Protein AF-A0A517LCE7-F1 (afdb_monomer)

Secondary structure (DSSP, 8-state):
--GGGG--EEE-S--HHHHHHHHHHT--SSEEEEESS-HHHHHHHHHHHHHHHHHHHHHHHHHTT--HHHHHHHHTSPPGGGS--HHHHHHHTTEEEEE--SHHHHHHHHHHTTTT-TTS---TTS-TTPPPPEEEEE-HHHHHTTSTT-SHHHHHHHHHHHHHHHHHTT-EEEEE-------------------------SSGGGGS-GGG----SS------PPP---PPPPP-----------------EEEEEE-TTS-EEE------PPPP-TT-SSPPEEEEEEEEEEEEE--BTTB--EEEEEEE----STTT--TT-EEEE-TTT-SSHHHHHHHHHHHHHHHHHHHHHTT---SSEEEEEEES-HHHHHHHHHHHHH-PPPPGGGTTS-HHHHHHHHHHHHHHHHTT-EEEEEE--GGGGHHHHHHHHHHHHHTTS-S-------SS--PPP-TT--------PPPHHHHHHHHHHHHTTT--HHHHHHHS-GGGHHHHHHHHHHHHHT--S-----------

Solvent-accessible surface area (backbone atoms only — not comparable to full-atom values): 32531 Å² total; per-residue (Å²): 129,83,67,74,73,48,55,70,41,78,53,72,96,57,55,67,59,60,50,54,50,50,51,63,74,68,62,24,85,63,25,39,40,39,34,38,34,46,68,67,57,49,52,50,49,44,50,53,47,50,52,49,53,29,52,51,54,21,51,53,34,43,73,73,66,46,57,64,75,56,19,52,58,56,39,69,50,79,53,75,90,76,52,86,43,70,66,58,56,59,50,51,75,51,45,47,77,44,70,20,74,41,55,68,53,43,52,53,50,33,70,52,40,46,70,86,61,77,86,76,77,80,77,79,83,77,62,91,87,63,75,62,19,36,34,36,41,32,24,63,69,62,42,25,57,98,43,68,45,57,14,48,50,39,49,51,52,55,51,50,42,46,51,50,21,18,58,70,52,61,18,22,31,35,38,36,63,65,87,76,88,66,81,79,79,74,81,86,77,85,88,78,95,71,92,73,98,83,80,94,82,82,80,77,78,86,70,71,52,83,92,71,62,89,61,49,64,55,60,66,75,82,74,83,71,76,94,72,94,74,82,84,83,76,88,79,90,81,92,86,77,94,69,90,77,78,85,62,62,81,84,48,82,44,56,42,42,49,32,81,82,43,53,70,61,79,63,89,76,85,85,79,88,86,81,92,68,94,80,48,86,60,57,71,42,36,32,38,56,36,35,28,20,30,38,52,45,76,61,47,104,87,42,77,53,41,21,14,19,1,26,33,40,44,79,17,59,98,84,72,43,17,81,77,44,42,55,41,75,40,42,94,80,25,94,44,35,72,40,18,33,52,49,16,48,34,53,46,54,54,48,49,54,54,49,50,76,69,68,50,66,68,89,65,32,33,36,38,42,33,26,57,48,55,66,61,23,55,50,50,46,48,27,73,73,69,71,49,76,80,67,85,84,62,75,85,51,61,65,69,59,53,54,50,33,50,52,49,50,53,55,44,42,73,75,58,31,51,78,45,49,37,61,45,57,62,82,80,39,47,68,9,46,50,28,9,52,44,28,51,61,67,77,67,55,81,93,69,98,73,90,88,86,84,92,77,94,77,88,73,69,56,101,83,68,60,83,82,84,86,90,82,81,88,67,73,67,63,56,53,55,53,49,54,57,58,52,69,74,77,64,61,80,80,54,52,76,72,70,52,57,80,91,52,43,66,64,51,51,52,54,54,52,57,57,64,69,73,62,86,76,85,84,91,83,90,91,85,90,86,90,130

Nearest PDB structures (foldseek):
  2veg-assembly1_A  TM=3.023E-01  e=9.632E+00  Streptococcus pneumoniae

Mean predicted aligned error: 19.41 Å

Foldseek 3Di:
DPCVLQDAAEDFPDFPVVVVVVCLVQADFQAEEEAQADPVLSVVQNVVSQLVVLVVQLVVCVVVVHDNVVSVVSSPDDDPVRPDDVSSVVRVVNYHYHYHPAPVSLLVCLVCQLVPPVPPPPVPDPPVPRRFHAYEYECPQVNCPPPLLQALVSSVVSVVSNSVSCVSNVHHYYYYYDPRPDPVPPDPPDDDDDDDPDDDPPDPPPPQTSVNDDGHHDSPPDPPDDDDDDDDDDDDDDDDDDDDDPDADQPAEWEWFQAPVLDTDTDPDPDDDDDDPPPDRNDHEYEFEKQKFKDWDDDDPVDHIKIWIWIARAQYPPAAGHPLTDIAIDRVQDPDRVSRRLVRLLSNLVSVVVSVVVVSDDANYEYEYEYQPPPVQVQVQCCLVPVDHDPPPPVPHDVVSSVSSSVSQVVCVVVVYHYHYDHDHVVVSVNGVVSRVVSVVPVPDDDDDDDDDDDDDDWDADPVGDTDDDDDDDDPVVVQVVQLVVLVPDDDPVCSQVSHDPVCNVVVVVVVVVVVVPPPDDDDDDDDDDDD

Organism: NCBI:txid50376

InterPro domains:
  IPR012337 Ribonuclease H-like superfamily [SSF53098] (288-443)
  IPR036397 Ribonuclease H superfamily [G3DSA:3.30.420.10] (284-442)

Sequence (532 aa):
MDDSRLQPIALTSITLPFFIQRILDNHTTPTNLIVGSSEADFLQDLHASTEYEKAQQAHEAEAEGLDPAKAQRIASRTHPLAVPAIYQISTSKTVAVIFCETLARLQAQLAVHGIRKTERIEDKDNREGKDPPTLALLNAVHLHRGTSSFSVQGLSRTLASAVEAAHRSRQKLVLLEYPSHVPSITDQDMDAESGDEDMLDTVEDQGKHIWEEELAILNVATKSFGAESIPRPRLIRDPSTAGQQNEINAECLEILEIESNGVITTSCLQGWTYWDFSQSNGRTIRVVVIAVDGAYITETPIYPARAYIGVWFGNGTADLGSRYNLCEEISSRARHSKEAEVIAATEGLLRLCSIYSSGAWVDGLSVIVKTDDMGLARIMNTFIRVGEAPTSRHKAIRPELWDHLQQTVARVQSIGIDVAFWHVFREDNEYADALAAHARRNLSRPFRLATIFDTRPGICRDE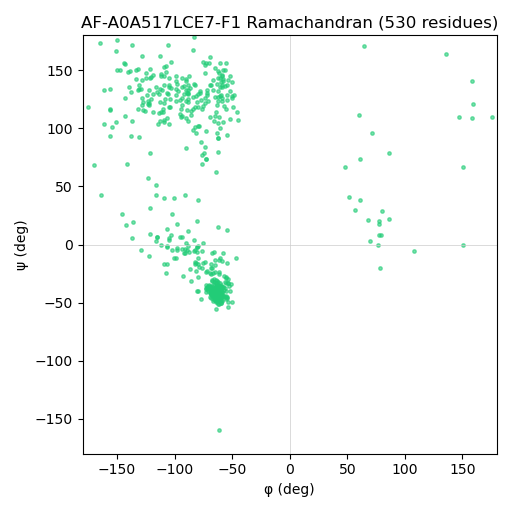NGLISIVEHRRSPLNKFVVQLAKARRHQAPEEIDKAISPEYRCLYMKKKRDYHRTQSVEPWRNIAVSQA

pLDDT: mean 73.01, std 23.9, range [25.0, 98.06]

Radius of gyration: 32.55 Å; Cα contacts (8 Å, |Δi|>4): 634; chains: 1; bounding box: 88×72×79 Å

Structure (mmCIF, N/CA/C/O backbone):
data_AF-A0A517LCE7-F1
#
_entry.id   AF-A0A517LCE7-F1
#
loop_
_atom_site.group_PDB
_atom_site.id
_atom_site.type_symbol
_atom_site.label_atom_id
_atom_site.label_alt_id
_atom_site.label_comp_id
_atom_site.label_asym_id
_atom_site.label_entity_id
_atom_site.label_seq_id
_atom_site.pdbx_PDB_ins_code
_atom_site.Cartn_x
_atom_site.Cartn_y
_atom_site.Cartn_z
_atom_site.occupancy
_atom_site.B_iso_or_equiv
_atom_site.auth_seq_id
_atom_site.auth_comp_id
_atom_site.auth_asym_id
_atom_site.auth_atom_id
_atom_site.pdbx_PDB_model_num
ATOM 1 N N . MET A 1 1 ? -14.442 -27.321 -5.288 1.00 53.72 1 MET A N 1
ATOM 2 C CA . MET A 1 1 ? -13.652 -26.873 -6.453 1.00 53.72 1 MET A CA 1
ATOM 3 C C . MET A 1 1 ? -12.202 -26.973 -6.043 1.00 53.72 1 MET A C 1
ATOM 5 O O . MET A 1 1 ? -11.891 -26.523 -4.953 1.00 53.72 1 MET A O 1
ATOM 9 N N . ASP A 1 2 ? -11.375 -27.633 -6.844 1.00 67.44 2 ASP A N 1
ATOM 10 C CA . ASP A 1 2 ? -9.957 -27.816 -6.545 1.00 67.44 2 ASP A CA 1
ATOM 11 C C . ASP A 1 2 ? -9.219 -26.468 -6.661 1.00 67.44 2 ASP A C 1
ATOM 13 O O . ASP A 1 2 ? -9.130 -25.899 -7.754 1.00 67.44 2 ASP A O 1
ATOM 17 N N . ASP A 1 3 ? -8.791 -25.923 -5.517 1.00 71.19 3 ASP A N 1
ATOM 18 C CA . ASP A 1 3 ? -8.136 -24.607 -5.387 1.00 71.19 3 ASP A CA 1
ATOM 19 C C . ASP A 1 3 ? -6.665 -24.644 -5.854 1.00 71.19 3 ASP A C 1
ATOM 21 O O . ASP A 1 3 ? -5.997 -23.619 -5.987 1.00 71.19 3 ASP A O 1
ATOM 25 N N . SER A 1 4 ? -6.164 -25.838 -6.196 1.00 83.81 4 SER A N 1
ATOM 26 C CA . SER A 1 4 ? -4.815 -26.069 -6.724 1.00 83.81 4 SER A CA 1
ATOM 27 C C . SER A 1 4 ? -4.498 -25.240 -7.978 1.00 83.81 4 SER A C 1
ATOM 29 O O . SER A 1 4 ? -3.352 -24.852 -8.201 1.00 83.81 4 SER A O 1
ATOM 31 N N . ARG A 1 5 ? -5.510 -24.901 -8.789 1.00 83.62 5 ARG A N 1
ATOM 32 C CA . ARG A 1 5 ? -5.339 -24.134 -10.038 1.00 83.62 5 ARG A CA 1
ATOM 33 C C . ARG A 1 5 ? -5.080 -22.640 -9.827 1.00 83.62 5 ARG A C 1
ATOM 35 O O . ARG A 1 5 ? -4.648 -21.975 -10.769 1.00 83.62 5 ARG A O 1
ATOM 42 N N . LEU A 1 6 ? -5.347 -22.112 -8.631 1.00 89.50 6 LEU A N 1
ATOM 43 C CA . LEU A 1 6 ? -5.112 -20.707 -8.283 1.00 89.50 6 LEU A CA 1
ATOM 44 C C . LEU A 1 6 ? -3.766 -20.485 -7.583 1.00 89.50 6 LEU A C 1
ATOM 46 O O . LEU A 1 6 ? -3.490 -19.365 -7.155 1.00 89.50 6 LEU A O 1
ATOM 50 N N . GLN A 1 7 ? -2.915 -21.513 -7.492 1.00 92.00 7 GLN A N 1
ATOM 51 C CA . GLN A 1 7 ? -1.604 -21.364 -6.872 1.00 92.00 7 GLN A CA 1
ATOM 52 C C . GLN A 1 7 ? -0.759 -20.300 -7.596 1.00 92.00 7 GLN A C 1
ATOM 54 O O . GLN A 1 7 ? -0.616 -20.362 -8.826 1.00 92.00 7 GLN A O 1
ATOM 59 N N . PRO A 1 8 ? -0.204 -19.327 -6.849 1.00 94.88 8 PRO A N 1
ATOM 60 C CA . PRO A 1 8 ? 0.740 -18.363 -7.389 1.00 94.88 8 PRO A CA 1
ATOM 61 C C . PRO A 1 8 ? 1.959 -19.055 -7.994 1.00 94.88 8 PRO A C 1
ATOM 63 O O . PRO A 1 8 ? 2.477 -20.017 -7.429 1.00 94.88 8 PRO A O 1
ATOM 66 N N . ILE A 1 9 ? 2.441 -18.545 -9.125 1.00 95.19 9 ILE A N 1
ATOM 67 C CA . ILE A 1 9 ? 3.669 -19.023 -9.764 1.00 95.19 9 ILE A CA 1
ATOM 68 C C . ILE A 1 9 ? 4.634 -17.852 -9.898 1.00 95.19 9 ILE A C 1
ATOM 70 O O . ILE A 1 9 ? 4.313 -16.868 -10.560 1.00 95.19 9 ILE A O 1
ATOM 74 N N . ALA A 1 10 ? 5.822 -17.978 -9.312 1.00 93.75 10 ALA A N 1
ATOM 75 C CA . ALA A 1 10 ? 6.948 -17.105 -9.615 1.00 93.75 10 ALA A CA 1
ATOM 76 C C . ALA A 1 10 ? 7.747 -17.712 -10.770 1.00 93.75 10 ALA A C 1
ATOM 78 O O . ALA A 1 10 ? 8.160 -18.870 -10.708 1.00 93.75 10 ALA A O 1
ATOM 79 N N . LEU A 1 11 ? 7.911 -16.950 -11.847 1.00 93.19 11 LEU A N 1
ATOM 80 C CA . LEU A 1 11 ? 8.736 -17.335 -12.980 1.00 93.19 11 LEU A CA 1
ATOM 81 C C . LEU A 1 11 ? 10.135 -16.757 -12.779 1.00 93.19 11 LEU A C 1
ATOM 83 O O . LEU A 1 11 ? 10.305 -15.560 -12.556 1.00 93.19 11 LEU A O 1
ATOM 87 N N . THR A 1 12 ? 11.122 -17.638 -12.851 1.00 87.94 12 THR A N 1
ATOM 88 C CA . THR A 1 12 ? 12.538 -17.335 -12.665 1.00 87.94 12 THR A CA 1
ATOM 89 C C . THR A 1 12 ? 13.265 -17.515 -13.992 1.00 87.94 12 THR A C 1
ATOM 91 O O . THR A 1 12 ? 12.906 -18.394 -14.778 1.00 87.94 12 THR A O 1
ATOM 94 N N . SER A 1 13 ? 14.275 -16.684 -14.252 1.00 81.62 13 SER A N 1
ATOM 95 C CA . SER A 1 13 ? 15.174 -16.822 -15.410 1.00 81.62 13 SER A CA 1
ATOM 96 C C . SER A 1 13 ? 14.492 -16.836 -16.788 1.00 81.62 13 SER A C 1
ATOM 98 O O . SER A 1 13 ? 14.992 -17.469 -17.716 1.00 81.62 13 SER A O 1
ATOM 100 N N . ILE A 1 14 ? 13.351 -16.155 -16.940 1.00 88.62 14 ILE A N 1
ATOM 101 C CA . ILE A 1 14 ? 12.723 -15.955 -18.252 1.00 88.62 14 ILE A CA 1
ATOM 102 C C . ILE A 1 14 ? 12.948 -14.532 -18.744 1.00 88.62 14 ILE A C 1
ATOM 104 O O . ILE A 1 14 ? 12.907 -13.574 -17.973 1.00 88.62 14 ILE A O 1
ATOM 108 N N . THR A 1 15 ? 13.154 -14.403 -20.047 1.00 91.00 15 THR A N 1
ATOM 109 C CA . THR A 1 15 ? 13.275 -13.108 -20.702 1.00 91.00 15 THR A CA 1
ATOM 110 C C . THR A 1 15 ? 11.913 -12.425 -20.800 1.00 91.00 15 THR A C 1
ATOM 112 O O . THR A 1 15 ? 10.851 -13.065 -20.831 1.00 91.00 15 THR A O 1
ATOM 115 N N . LEU A 1 16 ? 11.934 -11.096 -20.867 1.00 93.69 16 LEU A N 1
ATOM 116 C CA . LEU A 1 16 ? 10.720 -10.301 -20.982 1.00 93.69 16 LEU A CA 1
ATOM 117 C C . LEU A 1 16 ? 9.895 -10.637 -22.250 1.00 93.69 16 LEU A C 1
ATOM 119 O O . LEU A 1 16 ? 8.684 -10.841 -22.122 1.00 93.69 16 LEU A O 1
ATOM 123 N N . PRO A 1 17 ? 10.484 -10.784 -23.456 1.00 93.88 17 PRO A N 1
ATOM 124 C CA . PRO A 1 17 ? 9.737 -11.168 -24.653 1.00 93.88 17 PRO A CA 1
ATOM 125 C C . PRO A 1 17 ? 9.061 -12.536 -24.510 1.00 93.88 17 PRO A C 1
ATOM 127 O O . PRO A 1 17 ? 7.874 -12.686 -24.819 1.00 93.88 17 PRO A O 1
ATOM 130 N N . PHE A 1 18 ? 9.776 -13.524 -23.968 1.00 92.50 18 PHE A N 1
ATOM 131 C CA . PHE A 1 18 ? 9.225 -14.857 -23.743 1.00 92.50 18 PHE A CA 1
ATOM 132 C C . PHE A 1 18 ? 8.047 -14.837 -22.762 1.00 92.50 18 PHE A C 1
ATOM 134 O O . PHE A 1 18 ? 7.040 -15.516 -22.973 1.00 92.50 18 PHE A O 1
ATOM 141 N N . PHE A 1 19 ? 8.126 -14.021 -21.711 1.00 94.56 19 PHE A N 1
ATOM 142 C CA . PHE A 1 19 ? 7.026 -13.843 -20.768 1.00 94.56 19 PHE A CA 1
ATOM 143 C C . PHE A 1 19 ? 5.766 -13.276 -21.423 1.00 94.56 19 PHE A C 1
ATOM 145 O O . PHE A 1 19 ? 4.673 -13.813 -21.227 1.00 94.56 19 PHE A O 1
ATOM 152 N N . ILE A 1 20 ? 5.909 -12.217 -22.225 1.00 95.12 20 ILE A N 1
ATOM 153 C CA . ILE A 1 20 ? 4.778 -11.616 -22.938 1.00 95.12 20 ILE A CA 1
ATOM 154 C C . ILE A 1 20 ? 4.168 -12.627 -23.908 1.00 95.12 20 ILE A C 1
ATOM 156 O O . ILE A 1 20 ? 2.949 -12.799 -23.926 1.00 95.12 20 ILE A O 1
ATOM 160 N N . GLN A 1 21 ? 5.003 -13.357 -24.649 1.00 93.44 21 GLN A N 1
ATOM 161 C CA . GLN A 1 21 ? 4.544 -14.414 -25.545 1.00 93.44 21 GLN A CA 1
ATOM 162 C C . GLN A 1 21 ? 3.768 -15.495 -24.775 1.00 93.44 21 GLN A C 1
ATOM 164 O O . GLN A 1 21 ? 2.660 -15.856 -25.164 1.00 93.44 21 GLN A O 1
ATOM 169 N N . ARG A 1 22 ? 4.265 -15.918 -23.607 1.00 92.88 22 ARG A N 1
ATOM 170 C CA . ARG A 1 22 ? 3.582 -16.880 -22.735 1.00 92.88 22 ARG A CA 1
ATOM 171 C C . ARG A 1 22 ? 2.221 -16.380 -22.243 1.00 92.88 22 ARG A C 1
ATOM 173 O O . ARG A 1 22 ? 1.290 -17.182 -22.166 1.00 92.88 22 ARG A O 1
ATOM 180 N N . ILE A 1 23 ? 2.084 -15.095 -21.905 1.00 93.75 23 ILE A N 1
ATOM 181 C CA . ILE A 1 23 ? 0.792 -14.499 -21.517 1.00 93.75 23 ILE A CA 1
ATOM 182 C C . ILE A 1 23 ? -0.193 -14.527 -22.690 1.00 93.75 23 ILE A C 1
ATOM 184 O O . ILE A 1 23 ? -1.372 -14.820 -22.487 1.00 93.75 23 ILE A O 1
ATOM 188 N N . LEU A 1 24 ? 0.277 -14.229 -23.903 1.00 92.94 24 LEU A N 1
ATOM 189 C CA . LEU A 1 24 ? -0.554 -14.243 -25.107 1.00 92.94 24 LEU A CA 1
ATOM 190 C C . LEU A 1 24 ? -0.977 -15.667 -25.497 1.00 92.94 24 LEU A C 1
ATOM 192 O O . LEU A 1 24 ? -2.130 -15.879 -25.874 1.00 92.94 24 LEU A O 1
ATOM 196 N N . ASP A 1 25 ? -0.083 -16.645 -25.361 1.00 91.19 25 ASP A N 1
ATOM 197 C CA . ASP A 1 25 ? -0.360 -18.043 -25.706 1.00 91.19 25 ASP A CA 1
ATOM 198 C C . ASP A 1 25 ? -1.298 -18.721 -24.700 1.00 91.19 25 ASP A C 1
ATOM 200 O O . ASP A 1 25 ? -2.152 -19.513 -25.091 1.00 91.19 25 ASP A O 1
ATOM 204 N N . ASN A 1 26 ? -1.197 -18.367 -23.414 1.00 90.38 26 ASN A N 1
ATOM 205 C CA . ASN A 1 26 ? -2.035 -18.913 -22.339 1.00 90.38 26 ASN A CA 1
ATOM 206 C C . ASN A 1 26 ? -3.156 -17.946 -21.919 1.00 90.38 26 ASN A C 1
ATOM 208 O O . ASN A 1 26 ? -3.598 -17.956 -20.768 1.00 90.38 26 ASN A O 1
ATOM 212 N N . HIS A 1 27 ? -3.588 -17.063 -22.823 1.00 89.44 27 HIS A N 1
ATOM 213 C CA . HIS A 1 27 ? -4.535 -16.012 -22.482 1.00 89.44 27 HIS A CA 1
ATOM 214 C C . HIS A 1 27 ? -5.907 -16.562 -22.078 1.00 89.44 27 HIS A C 1
ATOM 216 O O . HIS A 1 27 ? -6.594 -17.246 -22.838 1.00 89.44 27 HIS A O 1
ATOM 222 N N . THR A 1 28 ? -6.361 -16.136 -20.904 1.00 90.81 28 THR A N 1
ATOM 223 C CA . THR A 1 28 ? -7.688 -16.423 -20.365 1.00 90.81 28 THR A CA 1
ATOM 224 C C . THR A 1 28 ? -8.356 -15.118 -19.943 1.00 90.81 28 THR A C 1
ATOM 226 O O . THR A 1 28 ? -7.849 -14.360 -19.113 1.00 90.81 28 THR A O 1
ATOM 229 N N . THR A 1 29 ? -9.506 -14.800 -20.538 1.00 88.88 29 THR A N 1
ATOM 230 C CA . THR A 1 29 ? -10.185 -13.525 -20.278 1.00 88.88 29 THR A CA 1
ATOM 231 C C . THR A 1 29 ? -10.933 -13.563 -18.933 1.00 88.88 29 THR A C 1
ATOM 233 O O . THR A 1 29 ? -11.746 -14.468 -18.713 1.00 88.88 29 THR A O 1
ATOM 236 N N . PRO A 1 30 ? -10.754 -12.565 -18.045 1.00 90.56 30 PRO A N 1
ATOM 237 C CA . PRO A 1 30 ? -9.867 -11.401 -18.176 1.00 90.56 30 PRO A CA 1
ATOM 238 C C . PRO A 1 30 ? -8.403 -11.700 -17.807 1.00 90.56 30 PRO A C 1
ATOM 240 O O . PRO A 1 30 ? -8.142 -12.296 -16.768 1.00 90.56 30 PRO A O 1
ATOM 243 N N . THR A 1 31 ? -7.445 -11.195 -18.588 1.00 94.75 31 THR A N 1
ATOM 244 C CA . THR A 1 31 ? -6.031 -11.161 -18.173 1.00 94.75 31 THR A CA 1
ATOM 245 C C . THR A 1 31 ? -5.649 -9.735 -17.812 1.00 94.75 31 THR A C 1
ATOM 247 O O . THR A 1 31 ? -5.920 -8.820 -18.589 1.00 94.75 31 THR A O 1
ATOM 250 N N . ASN A 1 32 ? -5.048 -9.533 -16.640 1.00 96.44 32 ASN A N 1
ATOM 251 C CA . ASN A 1 32 ? -4.523 -8.229 -16.238 1.00 96.44 32 ASN A CA 1
ATOM 252 C C . ASN A 1 32 ? -3.012 -8.350 -16.026 1.00 96.44 32 ASN A C 1
ATOM 254 O O . ASN A 1 32 ? -2.574 -9.253 -15.319 1.00 96.44 32 ASN A O 1
ATOM 258 N N . LEU A 1 33 ? -2.243 -7.451 -16.629 1.00 97.56 33 LEU A N 1
ATOM 259 C CA . LEU A 1 33 ? -0.797 -7.343 -16.484 1.00 97.56 33 LEU A CA 1
ATOM 260 C C . LEU A 1 33 ? -0.483 -6.030 -15.764 1.00 97.56 33 LEU A C 1
ATOM 262 O O . LEU A 1 33 ? -0.734 -4.954 -16.299 1.00 97.56 33 LEU A O 1
ATOM 266 N N . ILE A 1 34 ? 0.041 -6.121 -14.548 1.00 97.81 34 ILE A N 1
ATOM 267 C CA . ILE A 1 34 ? 0.516 -4.978 -13.772 1.00 97.81 34 ILE A CA 1
ATOM 268 C C . ILE A 1 34 ? 2.034 -4.908 -13.930 1.00 97.81 34 ILE A C 1
ATOM 270 O O . ILE A 1 34 ? 2.727 -5.881 -13.641 1.00 97.81 34 ILE A O 1
ATOM 274 N N . VAL A 1 35 ? 2.537 -3.767 -14.389 1.00 97.88 35 VAL A N 1
ATOM 275 C CA . VAL A 1 35 ? 3.954 -3.533 -14.680 1.00 97.88 35 VAL A CA 1
ATOM 276 C C . VAL A 1 35 ? 4.520 -2.522 -13.693 1.00 97.88 35 VAL A C 1
ATOM 278 O O . VAL A 1 35 ? 4.012 -1.407 -13.596 1.00 97.88 35 VAL A O 1
ATOM 281 N N . GLY A 1 36 ? 5.570 -2.904 -12.970 1.00 96.62 36 GLY A N 1
ATOM 282 C CA . GLY A 1 36 ? 6.253 -2.091 -11.965 1.00 96.62 36 GLY A CA 1
ATOM 283 C C . GLY A 1 36 ? 7.241 -1.062 -12.522 1.00 96.62 36 GLY A C 1
ATOM 284 O O . GLY A 1 36 ? 8.313 -0.875 -11.959 1.00 96.62 36 GLY A O 1
ATOM 285 N N . SER A 1 37 ? 6.918 -0.429 -13.645 1.00 96.06 37 SER A N 1
ATOM 286 C CA . SER A 1 37 ? 7.734 0.611 -14.281 1.00 96.06 37 SER A CA 1
ATOM 287 C C . SER A 1 37 ? 6.841 1.594 -15.040 1.00 96.06 37 SER A C 1
ATOM 289 O O . SER A 1 37 ? 5.619 1.401 -15.122 1.00 96.06 37 SER A O 1
ATOM 291 N N . SER A 1 38 ? 7.438 2.650 -15.600 1.00 96.06 38 SER A N 1
ATOM 292 C CA . SER A 1 38 ? 6.733 3.499 -16.560 1.00 96.06 38 SER A CA 1
ATOM 293 C C . SER A 1 38 ? 6.497 2.747 -17.874 1.00 96.06 38 SER A C 1
ATOM 295 O O . SER A 1 38 ? 7.150 1.741 -18.169 1.00 96.06 38 SER A O 1
ATOM 297 N N . GLU A 1 39 ? 5.550 3.240 -18.673 1.00 96.56 39 GLU A N 1
ATOM 298 C CA . GLU A 1 39 ? 5.303 2.711 -20.019 1.00 96.56 39 GLU A CA 1
ATOM 299 C C . GLU A 1 39 ? 6.539 2.864 -20.919 1.00 96.56 39 GLU A C 1
ATOM 301 O O . GLU A 1 39 ? 6.867 1.948 -21.669 1.00 96.56 39 GLU A O 1
ATOM 306 N N . ALA A 1 40 ? 7.251 3.991 -20.811 1.00 96.06 40 ALA A N 1
ATOM 307 C CA . ALA A 1 40 ? 8.447 4.256 -21.604 1.00 96.06 40 ALA A CA 1
ATOM 308 C C . ALA A 1 40 ? 9.579 3.275 -21.264 1.00 96.06 40 ALA A C 1
ATOM 310 O O . ALA A 1 40 ? 10.128 2.653 -22.174 1.00 96.06 40 ALA A O 1
ATOM 311 N N . ASP A 1 41 ? 9.856 3.080 -19.972 1.00 94.50 41 ASP A N 1
ATOM 312 C CA . ASP A 1 41 ? 10.916 2.174 -19.511 1.00 94.50 41 ASP A CA 1
ATOM 313 C C . ASP A 1 41 ? 10.597 0.728 -19.892 1.00 94.50 41 ASP A C 1
ATOM 315 O O . ASP A 1 41 ? 11.450 0.011 -20.402 1.00 94.50 41 ASP A O 1
ATOM 319 N N . PHE A 1 42 ? 9.334 0.313 -19.737 1.00 95.62 42 PHE A N 1
ATOM 320 C CA . PHE A 1 42 ? 8.897 -1.027 -20.127 1.00 95.62 42 PHE A CA 1
ATOM 321 C C . PHE A 1 42 ? 9.095 -1.288 -21.625 1.00 95.62 42 PHE A C 1
ATOM 323 O O . PHE A 1 42 ? 9.565 -2.356 -22.016 1.00 95.62 42 PHE A O 1
ATOM 330 N N . LEU A 1 43 ? 8.726 -0.330 -22.480 1.00 94.94 43 LEU A N 1
ATOM 331 C CA . LEU A 1 43 ? 8.890 -0.469 -23.928 1.00 94.94 43 LEU A CA 1
ATOM 332 C C . LEU A 1 43 ? 10.366 -0.467 -24.335 1.00 94.94 43 LEU A C 1
ATOM 334 O O . LEU A 1 43 ? 10.748 -1.221 -25.232 1.00 94.94 43 LEU A O 1
ATOM 338 N N . GLN A 1 44 ? 11.188 0.346 -23.671 1.00 94.25 44 GLN A N 1
ATOM 339 C CA . GLN A 1 44 ? 12.631 0.367 -23.874 1.00 94.25 44 GLN A CA 1
ATOM 340 C C . GLN A 1 44 ? 13.269 -0.968 -23.469 1.00 94.25 44 GLN A C 1
ATOM 342 O O . GLN A 1 44 ? 14.009 -1.547 -24.265 1.00 94.25 44 GLN A O 1
ATOM 347 N N . ASP A 1 45 ? 12.925 -1.493 -22.293 1.00 92.69 45 ASP A N 1
ATOM 348 C CA . ASP A 1 45 ? 13.394 -2.788 -21.791 1.00 92.69 45 ASP A CA 1
ATOM 349 C C . ASP A 1 45 ? 12.951 -3.941 -22.697 1.00 92.69 45 ASP A C 1
ATOM 351 O O . ASP A 1 45 ? 13.734 -4.849 -22.990 1.00 92.69 45 ASP A O 1
ATOM 355 N N . LEU A 1 46 ? 11.706 -3.904 -23.182 1.00 93.75 46 LEU A N 1
ATOM 356 C CA . LEU A 1 46 ? 11.184 -4.897 -24.116 1.00 93.75 46 LEU A CA 1
ATOM 357 C C . LEU A 1 46 ? 11.960 -4.867 -25.434 1.00 93.75 46 LEU A C 1
ATOM 359 O O . LEU A 1 46 ? 12.363 -5.922 -25.919 1.00 93.75 46 LEU A O 1
ATOM 363 N N . HIS A 1 47 ? 12.213 -3.678 -25.987 1.00 92.94 47 HIS A N 1
ATOM 364 C CA . HIS A 1 47 ? 13.002 -3.526 -27.206 1.00 92.94 47 HIS A CA 1
ATOM 365 C C . HIS A 1 47 ? 14.435 -4.037 -27.011 1.00 92.94 47 HIS A C 1
ATOM 367 O O . HIS A 1 47 ? 14.896 -4.879 -27.781 1.00 92.94 47 HIS A O 1
ATOM 373 N N . ALA A 1 48 ? 15.119 -3.588 -25.955 1.00 91.62 48 ALA A N 1
ATOM 374 C CA . ALA A 1 48 ? 16.475 -4.022 -25.630 1.00 91.62 48 ALA A CA 1
ATOM 375 C C . ALA A 1 48 ? 16.559 -5.547 -25.462 1.00 91.62 48 ALA A C 1
ATOM 377 O O . ALA A 1 48 ? 17.429 -6.184 -26.053 1.00 91.62 48 ALA A O 1
ATOM 378 N N . SER A 1 49 ? 15.598 -6.144 -24.749 1.00 91.62 49 SER A N 1
ATOM 379 C CA . SER A 1 49 ? 15.526 -7.597 -24.561 1.00 91.62 49 SER A CA 1
ATOM 380 C C . SER A 1 49 ? 15.300 -8.344 -25.880 1.00 91.62 49 SER A C 1
ATOM 382 O O . SER A 1 49 ? 15.922 -9.377 -26.109 1.00 91.62 49 SER A O 1
ATOM 384 N N . THR A 1 50 ? 14.451 -7.827 -26.781 1.00 91.94 50 THR A N 1
ATOM 385 C CA . THR A 1 50 ? 14.251 -8.458 -28.100 1.00 91.94 50 THR A CA 1
ATOM 386 C C . THR A 1 50 ? 15.486 -8.381 -28.995 1.00 91.94 50 THR A C 1
ATOM 388 O O . THR A 1 50 ? 15.747 -9.319 -29.745 1.00 91.94 50 THR A O 1
ATOM 391 N N . GLU A 1 51 ? 16.249 -7.287 -28.940 1.00 90.94 51 GLU A N 1
ATOM 392 C CA . GLU A 1 51 ? 17.495 -7.163 -29.706 1.00 90.94 51 GLU A CA 1
ATOM 393 C C . GLU A 1 51 ? 18.590 -8.069 -29.135 1.00 90.94 51 GLU A C 1
ATOM 395 O O . GLU A 1 51 ? 19.315 -8.708 -29.897 1.00 90.94 51 GLU A O 1
ATOM 400 N N . TYR A 1 52 ? 18.654 -8.201 -27.807 1.00 89.69 52 TYR A N 1
ATOM 401 C CA . TYR A 1 52 ? 19.562 -9.133 -27.145 1.00 89.69 52 TYR A CA 1
ATOM 402 C C . TYR A 1 52 ? 19.290 -10.589 -27.552 1.00 89.69 52 TYR A C 1
ATOM 404 O O . TYR A 1 52 ? 20.213 -11.288 -27.967 1.00 89.69 52 TYR A O 1
ATOM 412 N N . GLU A 1 53 ? 18.028 -11.037 -27.534 1.00 88.19 53 GLU A N 1
ATOM 413 C CA . GLU A 1 53 ? 17.662 -12.393 -27.976 1.00 88.19 53 GLU A CA 1
ATOM 414 C C . GLU A 1 53 ? 18.041 -12.657 -29.441 1.00 88.19 53 GLU A C 1
ATOM 416 O O . GLU A 1 53 ? 18.522 -13.742 -29.773 1.00 88.19 53 GLU A O 1
ATOM 421 N N . LYS A 1 54 ? 17.864 -11.669 -30.330 1.00 88.75 54 LYS A N 1
ATOM 422 C CA . LYS A 1 54 ? 18.284 -11.787 -31.738 1.00 88.75 54 LYS A CA 1
ATOM 423 C C . LYS A 1 54 ? 19.797 -11.925 -31.871 1.00 88.75 54 LYS A C 1
ATOM 425 O O . LYS A 1 54 ? 20.259 -12.745 -32.664 1.00 88.75 54 LYS A O 1
ATOM 430 N N . ALA A 1 55 ? 20.559 -11.128 -31.122 1.00 87.44 55 ALA A N 1
ATOM 431 C CA . ALA A 1 55 ? 22.017 -11.190 -31.123 1.00 87.44 55 ALA A CA 1
ATOM 432 C C . ALA A 1 55 ? 22.516 -12.541 -30.587 1.00 87.44 55 ALA A C 1
ATOM 434 O O . ALA A 1 55 ? 23.403 -13.148 -31.186 1.00 87.44 55 ALA A O 1
ATOM 435 N N . GLN A 1 56 ? 21.893 -13.053 -29.523 1.00 86.19 56 GLN A N 1
ATOM 436 C CA . GLN A 1 56 ? 22.222 -14.361 -28.963 1.00 86.19 56 GLN A CA 1
ATOM 437 C C . GLN A 1 56 ? 21.945 -15.496 -29.961 1.00 86.19 56 GLN A C 1
ATOM 439 O O . GLN A 1 56 ? 22.821 -16.325 -30.192 1.00 86.19 56 GLN A O 1
ATOM 444 N N . GLN A 1 57 ? 20.785 -15.498 -30.627 1.00 86.50 57 GLN A N 1
ATOM 445 C CA . GLN A 1 57 ? 20.467 -16.493 -31.664 1.00 86.50 57 GLN A CA 1
ATOM 446 C C . GLN A 1 57 ? 21.445 -16.448 -32.846 1.00 86.50 57 GLN A C 1
ATOM 448 O O . GLN A 1 57 ? 21.759 -17.483 -33.434 1.00 86.50 57 GLN A O 1
ATOM 453 N N . ALA A 1 58 ? 21.920 -15.256 -33.214 1.00 86.50 58 ALA A N 1
ATOM 454 C CA . ALA A 1 58 ? 22.927 -15.099 -34.257 1.00 86.50 58 ALA A CA 1
ATOM 455 C C . ALA A 1 58 ? 24.260 -15.732 -33.838 1.00 86.50 58 ALA A C 1
ATOM 457 O O . ALA A 1 58 ? 24.834 -16.507 -34.599 1.00 86.50 58 ALA A O 1
ATOM 458 N N . HIS A 1 59 ? 24.701 -15.458 -32.610 1.00 84.94 59 HIS A N 1
ATOM 459 C CA . HIS A 1 59 ? 25.932 -16.012 -32.056 1.00 84.94 59 HIS A CA 1
ATOM 460 C C . HIS A 1 59 ? 25.863 -17.540 -31.893 1.00 84.94 59 HIS A C 1
ATOM 462 O O . HIS A 1 59 ? 26.815 -18.244 -32.218 1.00 84.94 59 HIS A O 1
ATOM 468 N N . GLU A 1 60 ? 24.731 -18.080 -31.432 1.00 86.75 60 GLU A N 1
ATOM 469 C CA . GLU A 1 60 ? 24.506 -19.529 -31.345 1.00 86.75 60 GLU A CA 1
ATOM 470 C C . GLU A 1 60 ? 24.543 -20.190 -32.732 1.00 86.75 60 GLU A C 1
ATOM 472 O O . GLU A 1 60 ? 25.203 -21.212 -32.909 1.00 86.75 60 GLU A O 1
ATOM 477 N N . ALA A 1 61 ? 23.933 -19.570 -33.749 1.00 88.38 61 ALA A N 1
ATOM 478 C CA . ALA A 1 61 ? 24.003 -20.057 -35.127 1.00 88.38 61 ALA A CA 1
ATOM 479 C C . ALA A 1 61 ? 25.444 -20.067 -35.677 1.00 88.38 61 ALA A C 1
ATOM 481 O O . ALA A 1 61 ? 25.839 -21.011 -36.364 1.00 88.38 61 ALA A O 1
ATOM 482 N N . GLU A 1 62 ? 26.243 -19.041 -35.373 1.00 88.06 62 GLU A N 1
ATOM 483 C CA . GLU A 1 62 ? 27.666 -19.001 -35.738 1.00 88.06 62 GLU A CA 1
ATOM 484 C C . GLU A 1 62 ? 28.467 -20.097 -35.021 1.00 88.06 62 GLU A C 1
ATOM 486 O O . GLU A 1 62 ? 29.277 -20.779 -35.654 1.00 88.06 62 GLU A O 1
ATOM 491 N N . ALA A 1 63 ? 28.200 -20.328 -33.732 1.00 88.56 63 ALA A N 1
ATOM 492 C CA . ALA A 1 63 ? 28.838 -21.386 -32.948 1.00 88.56 63 ALA A CA 1
ATOM 493 C C . ALA A 1 63 ? 28.491 -22.799 -33.458 1.00 88.56 63 ALA A C 1
ATOM 495 O O . ALA A 1 63 ? 29.337 -23.693 -33.427 1.00 88.56 63 ALA A O 1
ATOM 496 N N . GLU A 1 64 ? 27.283 -22.995 -33.992 1.00 92.69 64 GLU A N 1
ATOM 497 C CA . GLU A 1 64 ? 26.859 -24.233 -34.661 1.00 92.69 64 GLU A CA 1
ATOM 498 C C . GLU A 1 64 ? 27.443 -24.400 -36.080 1.00 92.69 64 GLU A C 1
ATOM 500 O O . GLU A 1 64 ? 27.172 -25.392 -36.764 1.00 92.69 64 GLU A O 1
ATOM 505 N N . GLY A 1 65 ? 28.270 -23.456 -36.541 1.00 91.56 65 GLY A N 1
ATOM 506 C CA . GLY A 1 65 ? 28.940 -23.518 -37.838 1.00 91.56 65 GLY A CA 1
ATOM 507 C C . GLY A 1 65 ? 28.036 -23.167 -39.021 1.00 91.56 65 GLY A C 1
ATOM 508 O O . GLY A 1 65 ? 28.343 -23.541 -40.159 1.00 91.56 65 GLY A O 1
ATOM 509 N N . LEU A 1 66 ? 26.921 -22.459 -38.795 1.00 90.50 66 LEU A N 1
ATOM 510 C CA . LEU A 1 66 ? 26.193 -21.850 -39.903 1.00 90.50 66 LEU A CA 1
ATOM 511 C C . LEU A 1 66 ? 27.044 -20.748 -40.542 1.00 90.50 66 LEU A C 1
ATOM 513 O O . LEU A 1 66 ? 27.723 -19.978 -39.872 1.00 90.50 66 LEU A O 1
ATOM 517 N N . ASP A 1 67 ? 26.966 -20.662 -41.871 1.00 92.69 67 ASP A N 1
ATOM 518 C CA . ASP A 1 67 ? 27.538 -19.559 -42.647 1.00 92.69 67 ASP A CA 1
ATOM 519 C C . ASP A 1 67 ? 27.119 -18.205 -42.027 1.00 92.69 67 ASP A C 1
ATOM 521 O O . ASP A 1 67 ? 25.912 -18.003 -41.823 1.00 92.69 67 ASP A O 1
ATOM 525 N N . PRO A 1 68 ? 28.053 -17.271 -41.752 1.00 84.88 68 PRO A N 1
ATOM 526 C CA . PRO A 1 68 ? 27.748 -15.964 -41.159 1.00 84.88 68 PRO A CA 1
ATOM 527 C C . PRO A 1 68 ? 26.668 -15.195 -41.936 1.00 84.88 68 PRO A C 1
ATOM 529 O O . PRO A 1 68 ? 25.853 -14.481 -41.352 1.00 84.88 68 PRO A O 1
ATOM 532 N N . ALA A 1 69 ? 26.558 -15.401 -43.255 1.00 88.75 69 ALA A N 1
ATOM 533 C CA . ALA A 1 69 ? 25.486 -14.798 -44.048 1.00 88.75 69 ALA A CA 1
ATOM 534 C C . ALA A 1 69 ? 24.084 -15.329 -43.677 1.00 88.75 69 ALA A C 1
ATOM 536 O O . ALA A 1 69 ? 23.086 -14.617 -43.821 1.00 88.75 69 ALA A O 1
ATOM 537 N N . LYS A 1 70 ? 23.979 -16.579 -43.207 1.00 87.81 70 LYS A N 1
ATOM 538 C CA . LYS A 1 70 ? 22.733 -17.162 -42.687 1.00 87.81 70 LYS A CA 1
ATOM 539 C C . LYS A 1 70 ? 22.465 -16.731 -41.247 1.00 87.81 70 LYS A C 1
ATOM 541 O O . LYS A 1 70 ? 21.311 -16.419 -40.962 1.00 87.81 70 LYS A O 1
ATOM 546 N N . ALA A 1 71 ? 23.483 -16.651 -40.390 1.00 80.75 71 ALA A N 1
ATOM 547 C CA . ALA A 1 71 ? 23.341 -16.138 -39.023 1.00 80.75 71 ALA A CA 1
ATOM 548 C C . ALA A 1 71 ? 22.828 -14.685 -39.019 1.00 80.75 71 ALA A C 1
ATOM 550 O O . ALA A 1 71 ? 21.819 -14.380 -38.384 1.00 80.75 71 ALA A O 1
ATOM 551 N N . GLN A 1 72 ? 23.386 -13.824 -39.878 1.00 85.38 72 GLN A N 1
ATOM 552 C CA . GLN A 1 72 ? 22.911 -12.447 -40.058 1.00 85.38 72 GLN A CA 1
ATOM 553 C C . GLN A 1 72 ? 21.461 -12.374 -40.574 1.00 85.38 72 GLN A C 1
ATOM 555 O O . GLN A 1 72 ? 20.684 -11.484 -40.209 1.00 85.38 72 GLN A O 1
ATOM 560 N N . ARG A 1 73 ? 21.050 -13.322 -41.428 1.00 86.31 73 ARG A N 1
ATOM 561 C CA . ARG A 1 73 ? 19.650 -13.437 -41.877 1.00 86.31 73 ARG A CA 1
ATOM 562 C C . ARG A 1 73 ? 18.703 -13.876 -40.766 1.00 86.31 73 ARG A C 1
ATOM 564 O O . ARG A 1 73 ? 17.519 -13.593 -40.884 1.00 86.31 73 ARG A O 1
ATOM 571 N N . ILE A 1 74 ? 19.184 -14.584 -39.745 1.00 81.44 74 ILE A N 1
ATOM 572 C CA . ILE A 1 74 ? 18.396 -14.953 -38.562 1.00 81.44 74 ILE A CA 1
ATOM 573 C C . ILE A 1 74 ? 18.276 -13.735 -37.641 1.00 81.44 74 ILE A C 1
ATOM 575 O O . ILE A 1 74 ? 17.156 -13.372 -37.295 1.00 81.44 74 ILE A O 1
ATOM 579 N N . ALA A 1 75 ? 19.385 -13.036 -37.374 1.00 80.75 75 ALA A N 1
ATOM 580 C CA . ALA A 1 75 ? 19.419 -11.809 -36.570 1.00 80.75 75 ALA A CA 1
ATOM 581 C C . ALA A 1 75 ? 18.487 -10.706 -37.107 1.00 80.75 75 ALA A C 1
ATOM 583 O O . ALA A 1 75 ? 17.839 -9.988 -36.354 1.00 80.75 75 ALA A O 1
ATOM 584 N N . SER A 1 76 ? 18.391 -10.586 -38.434 1.00 82.69 76 SER A N 1
ATOM 585 C CA . SER A 1 76 ? 17.548 -9.584 -39.105 1.00 82.69 76 SER A CA 1
ATOM 586 C C . SER A 1 76 ? 16.063 -9.956 -39.190 1.00 82.69 76 SER A C 1
ATOM 588 O O . SER A 1 76 ? 15.266 -9.160 -39.694 1.00 82.69 76 SER A O 1
ATOM 590 N N . ARG A 1 77 ? 15.649 -11.137 -38.706 1.00 84.50 77 ARG A N 1
ATOM 591 C CA . ARG A 1 77 ? 14.225 -11.491 -38.670 1.00 84.50 77 ARG A CA 1
ATOM 592 C C . ARG A 1 77 ? 13.490 -10.616 -37.663 1.00 84.50 77 ARG A C 1
ATOM 594 O O . ARG A 1 77 ? 13.939 -10.378 -36.544 1.00 84.50 77 ARG A O 1
ATOM 601 N N . THR A 1 78 ? 12.309 -10.159 -38.062 1.00 85.88 78 THR A N 1
ATOM 602 C CA . THR A 1 78 ? 11.375 -9.493 -37.156 1.00 85.88 78 THR A CA 1
ATOM 603 C C . THR A 1 78 ? 10.998 -10.458 -36.033 1.00 85.88 78 THR A C 1
ATOM 605 O O . THR A 1 78 ? 10.592 -11.589 -36.302 1.00 85.88 78 THR A O 1
ATOM 608 N N . HIS A 1 79 ? 11.144 -10.016 -34.782 1.00 86.75 79 HIS A N 1
ATOM 609 C CA . HIS A 1 79 ? 10.793 -10.821 -33.613 1.00 86.75 79 HIS A CA 1
ATOM 610 C C . HIS A 1 79 ? 9.304 -11.229 -33.678 1.00 86.75 79 HIS A C 1
ATOM 612 O O . HIS A 1 79 ? 8.490 -10.397 -34.090 1.00 86.75 79 HIS A O 1
ATOM 618 N N . PRO A 1 80 ? 8.901 -12.447 -33.262 1.00 86.00 80 PRO A N 1
ATOM 619 C CA . PRO A 1 80 ? 7.509 -12.902 -33.354 1.00 86.00 80 PRO A CA 1
ATOM 620 C C . PRO A 1 80 ? 6.481 -11.969 -32.702 1.00 86.00 80 PRO A C 1
ATOM 622 O O . PRO A 1 80 ? 5.380 -11.828 -33.220 1.00 86.00 80 PRO A O 1
ATOM 625 N N . LEU A 1 81 ? 6.845 -11.275 -31.616 1.00 87.31 81 LEU A N 1
ATOM 626 C CA . LEU A 1 81 ? 5.981 -10.268 -30.973 1.00 87.31 81 LEU A CA 1
ATOM 627 C C . LEU A 1 81 ? 5.736 -9.018 -31.833 1.00 87.31 81 LEU A C 1
ATOM 629 O O . LEU A 1 81 ? 4.749 -8.317 -31.629 1.00 87.31 81 LEU A O 1
ATOM 633 N N . ALA A 1 82 ? 6.637 -8.718 -32.768 1.00 86.38 82 ALA A N 1
ATOM 634 C CA . ALA A 1 82 ? 6.528 -7.581 -33.676 1.00 86.38 82 ALA A CA 1
ATOM 635 C C . ALA A 1 82 ? 5.807 -7.940 -34.987 1.00 86.38 82 ALA A C 1
ATOM 637 O O . ALA A 1 82 ? 5.507 -7.049 -35.780 1.00 86.38 82 ALA A O 1
ATOM 638 N N . VAL A 1 83 ? 5.508 -9.223 -35.225 1.00 87.81 83 VAL A N 1
ATOM 639 C CA . VAL A 1 83 ? 4.690 -9.662 -36.360 1.00 87.81 83 VAL A CA 1
ATOM 640 C C . VAL A 1 83 ? 3.230 -9.680 -35.908 1.00 87.81 83 VAL A C 1
ATOM 642 O O . VAL A 1 83 ? 2.856 -10.554 -35.135 1.00 87.81 83 VAL A O 1
ATOM 645 N N . PRO A 1 84 ? 2.370 -8.756 -36.373 1.00 78.56 84 PRO A N 1
ATOM 646 C CA . PRO A 1 84 ? 1.001 -8.646 -35.884 1.00 78.56 84 PRO A CA 1
ATOM 647 C C . PRO A 1 84 ? 0.134 -9.790 -36.428 1.00 78.56 84 PRO A C 1
ATOM 649 O O . PRO A 1 84 ? -0.575 -9.642 -37.425 1.00 78.56 84 PRO A O 1
ATOM 652 N N . ALA A 1 85 ? 0.169 -10.955 -35.781 1.00 88.19 85 ALA A N 1
ATOM 653 C CA . ALA A 1 85 ? -0.757 -12.035 -36.090 1.00 88.19 85 ALA A CA 1
ATOM 654 C C . ALA A 1 85 ? -2.175 -11.644 -35.634 1.00 88.19 85 ALA A C 1
ATOM 656 O O . ALA A 1 85 ? -2.362 -11.131 -34.531 1.00 88.19 85 ALA A O 1
ATOM 657 N N . ILE A 1 86 ? -3.200 -11.923 -36.451 1.00 90.88 86 ILE A N 1
ATOM 658 C CA . ILE A 1 86 ? -4.608 -11.591 -36.135 1.00 90.88 86 ILE A CA 1
ATOM 659 C C . ILE A 1 86 ? -5.009 -12.124 -34.751 1.00 90.88 86 ILE A C 1
ATOM 661 O O . ILE A 1 86 ? -5.673 -11.422 -33.988 1.00 90.88 86 ILE A O 1
ATOM 665 N N . TYR A 1 87 ? -4.560 -13.338 -34.413 1.00 87.56 87 TYR A N 1
ATOM 666 C CA . TYR A 1 87 ? -4.768 -13.935 -33.095 1.00 87.56 87 TYR A CA 1
ATOM 667 C C . TYR A 1 87 ? -4.158 -13.078 -31.977 1.00 87.56 87 TYR A C 1
ATOM 669 O O . TYR A 1 87 ? -4.870 -12.703 -31.053 1.00 87.56 87 TYR A O 1
ATOM 677 N N . GLN A 1 88 ? -2.888 -12.675 -32.094 1.00 88.38 88 GLN A N 1
ATOM 678 C CA . GLN A 1 88 ? -2.226 -11.826 -31.098 1.00 88.38 88 GLN A CA 1
ATOM 679 C C . GLN A 1 88 ? -2.902 -10.458 -30.957 1.00 88.38 88 GLN A C 1
ATOM 681 O O . GLN A 1 88 ? -3.046 -9.984 -29.839 1.00 88.38 88 GLN A O 1
ATOM 686 N N . ILE A 1 89 ? -3.372 -9.842 -32.049 1.00 90.00 89 ILE A N 1
ATOM 687 C CA . ILE A 1 89 ? -4.110 -8.565 -31.994 1.00 90.00 89 ILE A CA 1
ATOM 688 C C . ILE A 1 89 ? -5.459 -8.736 -31.288 1.00 90.00 89 ILE A C 1
ATOM 690 O O . ILE A 1 89 ? -5.893 -7.866 -30.534 1.00 90.00 89 ILE A O 1
ATOM 694 N N . SER A 1 90 ? -6.161 -9.839 -31.554 1.00 89.94 90 SER A N 1
ATOM 695 C CA . SER A 1 90 ? -7.430 -10.134 -30.889 1.00 89.94 90 SER A CA 1
ATOM 696 C C . SER A 1 90 ? -7.223 -10.377 -29.394 1.00 89.94 90 SER A C 1
ATOM 698 O O . SER A 1 90 ? -7.982 -9.855 -28.581 1.00 89.94 90 SER A O 1
ATOM 700 N N . THR A 1 91 ? -6.186 -11.134 -29.041 1.00 89.62 91 THR A N 1
ATOM 701 C CA . THR A 1 91 ? -5.840 -11.490 -27.663 1.00 89.62 91 THR A CA 1
ATOM 702 C C . THR A 1 91 ? -5.260 -10.310 -26.882 1.00 89.62 91 THR A C 1
ATOM 704 O O . THR A 1 91 ? -5.580 -10.121 -25.713 1.00 89.62 91 THR A O 1
ATOM 707 N N . SER A 1 92 ? -4.449 -9.452 -27.502 1.00 90.38 92 SER A N 1
ATOM 708 C CA . SER A 1 92 ? -3.871 -8.285 -26.825 1.00 90.38 92 SER A CA 1
ATOM 709 C C . SER A 1 92 ? -4.938 -7.268 -26.421 1.00 90.38 92 SER A C 1
ATOM 711 O O . SER A 1 92 ? -4.838 -6.669 -25.355 1.00 90.38 92 SER A O 1
ATOM 713 N N . LYS A 1 93 ? -6.023 -7.140 -27.199 1.00 91.12 93 LYS A N 1
ATOM 714 C CA . LYS A 1 93 ? -7.177 -6.286 -26.859 1.00 91.12 93 LYS A CA 1
ATOM 715 C C . LYS A 1 93 ? -7.890 -6.699 -25.570 1.00 91.12 93 LYS A C 1
ATOM 717 O O . LYS A 1 93 ? -8.576 -5.872 -24.972 1.00 91.12 93 LYS A O 1
ATOM 722 N N . THR A 1 94 ? -7.775 -7.960 -25.157 1.00 90.50 94 THR A N 1
ATOM 723 C CA . THR A 1 94 ? -8.400 -8.485 -23.934 1.00 90.50 94 THR A CA 1
ATOM 724 C C . THR A 1 94 ? -7.441 -8.536 -22.744 1.00 90.50 94 THR A C 1
ATOM 726 O O . THR A 1 94 ? -7.878 -8.855 -21.632 1.00 90.50 94 THR A O 1
ATOM 729 N N . VAL A 1 95 ? -6.161 -8.202 -22.940 1.00 95.06 95 VAL A N 1
ATOM 730 C CA . VAL A 1 95 ? -5.174 -8.033 -21.867 1.00 95.06 95 VAL A CA 1
ATOM 731 C C . VAL A 1 95 ? -5.210 -6.584 -21.384 1.00 95.06 95 VAL A C 1
ATOM 733 O O . VAL A 1 95 ? -4.892 -5.657 -22.122 1.00 95.06 95 VAL A O 1
ATOM 736 N N . ALA A 1 96 ? -5.596 -6.375 -20.127 1.00 95.94 96 ALA A N 1
ATOM 737 C CA . ALA A 1 96 ? -5.541 -5.056 -19.506 1.00 95.94 96 ALA A CA 1
ATOM 738 C C . ALA A 1 96 ? -4.144 -4.824 -18.922 1.00 95.94 96 ALA A C 1
ATOM 740 O O . ALA A 1 96 ? -3.761 -5.513 -17.979 1.00 95.94 96 ALA A O 1
ATOM 741 N N . VAL A 1 97 ? -3.400 -3.858 -19.461 1.00 96.94 97 VAL A N 1
ATOM 742 C CA . VAL A 1 97 ? -2.066 -3.493 -18.963 1.00 96.94 97 VAL A CA 1
ATOM 743 C C . VAL A 1 97 ? -2.166 -2.263 -18.065 1.00 96.94 97 VAL A C 1
ATOM 745 O O . VAL A 1 97 ? -2.856 -1.300 -18.400 1.00 96.94 97 VAL A O 1
ATOM 748 N N . ILE A 1 98 ? -1.507 -2.301 -16.908 1.00 97.81 98 ILE A N 1
ATOM 749 C CA . ILE A 1 98 ? -1.504 -1.220 -15.921 1.00 97.81 98 ILE A CA 1
ATOM 750 C C . ILE A 1 98 ? -0.065 -0.945 -15.501 1.00 97.81 98 ILE A C 1
ATOM 752 O O . ILE A 1 98 ? 0.574 -1.795 -14.890 1.00 97.81 98 ILE A O 1
ATOM 756 N N . PHE A 1 99 ? 0.417 0.260 -15.787 1.00 98.06 99 PHE A N 1
ATOM 757 C CA . PHE A 1 99 ? 1.743 0.716 -15.376 1.00 98.06 99 PHE A CA 1
ATOM 758 C C . PHE A 1 99 ? 1.689 1.351 -13.986 1.00 98.06 99 PHE A C 1
ATOM 760 O O . PHE A 1 99 ? 0.810 2.174 -13.695 1.00 98.06 99 PHE A O 1
ATOM 767 N N . CYS A 1 100 ? 2.625 0.962 -13.130 1.00 97.94 100 CYS A N 1
ATOM 768 C CA . CYS A 1 100 ? 2.758 1.380 -11.746 1.00 97.94 100 CYS A CA 1
ATOM 769 C C . CYS A 1 100 ? 4.208 1.806 -11.499 1.00 97.94 100 CYS A C 1
ATOM 771 O O . CYS A 1 100 ? 5.032 0.994 -11.120 1.00 97.94 100 CYS A O 1
ATOM 773 N N . GLU A 1 101 ? 4.498 3.094 -11.667 1.00 96.06 101 GLU A N 1
ATOM 774 C CA . GLU A 1 101 ? 5.843 3.669 -11.466 1.00 96.06 101 GLU A CA 1
ATOM 775 C C . GLU A 1 101 ? 6.259 3.784 -9.993 1.00 96.06 101 GLU A C 1
ATOM 777 O O . GLU A 1 101 ? 7.419 4.026 -9.683 1.00 96.06 101 GLU A O 1
ATOM 782 N N . THR A 1 102 ? 5.308 3.662 -9.063 1.00 96.38 102 THR A N 1
ATOM 783 C CA . THR A 1 102 ? 5.565 3.808 -7.629 1.00 96.38 102 THR A CA 1
ATOM 784 C C . THR A 1 102 ? 4.913 2.690 -6.837 1.00 96.38 102 THR A C 1
ATOM 786 O O . THR A 1 102 ? 3.831 2.198 -7.182 1.00 96.38 102 THR A O 1
ATOM 789 N N . LEU A 1 103 ? 5.533 2.346 -5.707 1.00 96.50 103 LEU A N 1
ATOM 790 C CA . LEU A 1 103 ? 5.005 1.347 -4.784 1.00 96.50 103 LEU A CA 1
ATOM 791 C C . LEU A 1 103 ? 3.592 1.702 -4.287 1.00 96.50 103 LEU A C 1
ATOM 793 O O . LEU A 1 103 ? 2.724 0.835 -4.220 1.00 96.50 103 LEU A O 1
ATOM 797 N N . ALA A 1 104 ? 3.322 2.983 -4.016 1.00 96.38 104 ALA A N 1
ATOM 798 C CA . ALA A 1 104 ? 1.998 3.446 -3.600 1.00 96.38 104 ALA A CA 1
ATOM 799 C C . ALA A 1 104 ? 0.925 3.184 -4.673 1.00 96.38 104 ALA A C 1
ATOM 801 O O . ALA A 1 104 ? -0.183 2.747 -4.355 1.00 96.38 104 ALA A O 1
ATOM 802 N N . ARG A 1 105 ? 1.255 3.396 -5.956 1.00 97.31 105 ARG A N 1
ATOM 803 C CA . ARG A 1 105 ? 0.342 3.126 -7.075 1.00 97.31 105 ARG A CA 1
ATOM 804 C C . ARG A 1 105 ? 0.096 1.631 -7.253 1.00 97.31 105 ARG A C 1
ATOM 806 O O . ARG A 1 105 ? -1.045 1.245 -7.496 1.00 97.31 105 ARG A O 1
ATOM 813 N N . LEU A 1 106 ? 1.131 0.801 -7.100 1.00 97.75 106 LEU A N 1
ATOM 814 C CA . LEU A 1 106 ? 0.986 -0.656 -7.106 1.00 97.75 106 LEU A CA 1
ATOM 815 C C . LEU A 1 106 ? 0.048 -1.120 -5.982 1.00 97.75 106 LEU A C 1
ATOM 817 O O . LEU A 1 106 ? -0.917 -1.836 -6.240 1.00 97.75 106 LEU A O 1
ATOM 821 N N . GLN A 1 107 ? 0.282 -0.670 -4.749 1.00 96.56 107 GLN A N 1
ATOM 822 C CA . GLN A 1 107 ? -0.530 -1.047 -3.588 1.00 96.56 107 GLN A CA 1
ATOM 823 C C . GLN A 1 107 ? -1.991 -0.608 -3.737 1.00 96.56 107 GLN A C 1
ATOM 825 O O . GLN A 1 107 ? -2.900 -1.405 -3.504 1.00 96.56 107 GLN A O 1
ATOM 830 N N . ALA A 1 108 ? -2.232 0.624 -4.194 1.00 96.31 108 ALA A N 1
ATOM 831 C CA . ALA A 1 108 ? -3.580 1.107 -4.478 1.00 96.31 108 ALA A CA 1
ATOM 832 C C . ALA A 1 108 ? -4.270 0.267 -5.567 1.00 96.31 108 ALA A C 1
ATOM 834 O O . ALA A 1 108 ? -5.450 -0.071 -5.441 1.00 96.31 108 ALA A O 1
ATOM 835 N N . GLN A 1 109 ? -3.534 -0.109 -6.617 1.00 96.88 109 GLN A N 1
ATOM 836 C CA . GLN A 1 109 ? -4.066 -0.936 -7.693 1.00 96.88 109 GLN A CA 1
ATOM 837 C C . GLN A 1 109 ? -4.447 -2.336 -7.199 1.00 96.88 109 GLN A C 1
ATOM 839 O O . GLN A 1 109 ? -5.540 -2.800 -7.518 1.00 96.88 109 GLN A O 1
ATOM 844 N N . LEU A 1 110 ? -3.595 -2.983 -6.397 1.00 96.94 110 LEU A N 1
ATOM 845 C CA . LEU A 1 110 ? -3.881 -4.292 -5.800 1.00 96.94 110 LEU A CA 1
ATOM 846 C C . LEU A 1 110 ? -5.080 -4.233 -4.843 1.00 96.94 110 LEU A C 1
ATOM 848 O O . LEU A 1 110 ? -5.940 -5.108 -4.897 1.00 96.94 110 LEU A O 1
ATOM 852 N N . ALA A 1 111 ? -5.198 -3.172 -4.037 1.00 95.75 111 ALA A N 1
ATOM 853 C CA . ALA A 1 111 ? -6.314 -2.994 -3.108 1.00 95.75 111 ALA A CA 1
ATOM 854 C C . ALA A 1 111 ? -7.672 -2.881 -3.825 1.00 95.75 111 ALA A C 1
ATOM 856 O O . ALA A 1 111 ? -8.662 -3.466 -3.383 1.00 95.75 111 ALA A O 1
ATOM 857 N N . VAL A 1 112 ? -7.720 -2.154 -4.949 1.00 94.75 112 VAL A N 1
ATOM 858 C CA . VAL A 1 112 ? -8.944 -1.955 -5.749 1.00 94.75 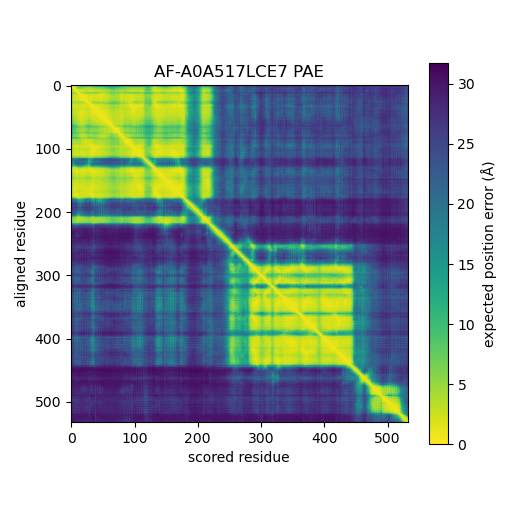112 VAL A CA 1
ATOM 859 C C . VAL A 1 112 ? -9.213 -3.130 -6.701 1.00 94.75 112 VAL A C 1
ATOM 861 O O . VAL A 1 112 ? -10.336 -3.295 -7.199 1.00 94.75 112 VAL A O 1
ATOM 864 N N . HIS A 1 113 ? -8.210 -3.972 -6.956 1.00 92.88 113 HIS A N 1
ATOM 865 C CA . HIS A 1 113 ? -8.342 -5.118 -7.844 1.00 92.88 113 HIS A CA 1
ATOM 866 C C . HIS A 1 113 ? -9.416 -6.090 -7.338 1.00 92.88 113 HIS A C 1
ATOM 868 O O . HIS A 1 113 ? -9.543 -6.376 -6.149 1.00 92.88 113 HIS A O 1
ATOM 874 N N . GLY A 1 114 ? -10.264 -6.566 -8.248 1.00 83.38 114 GLY A N 1
ATOM 875 C CA . GLY A 1 114 ? -11.388 -7.448 -7.913 1.00 83.38 114 GLY A CA 1
ATOM 876 C C . GLY A 1 114 ? -12.623 -6.763 -7.306 1.00 83.38 114 GLY A C 1
ATOM 877 O O . GLY A 1 114 ? -13.710 -7.314 -7.443 1.00 83.38 114 GLY A O 1
ATOM 878 N N . ILE A 1 115 ? -12.525 -5.549 -6.743 1.00 82.62 115 ILE A N 1
ATOM 879 C CA . ILE A 1 115 ? -13.683 -4.851 -6.137 1.00 82.62 115 ILE A CA 1
ATOM 880 C C . ILE A 1 115 ? -14.697 -4.404 -7.201 1.00 82.62 115 ILE A C 1
ATOM 882 O O . ILE A 1 115 ? -15.903 -4.448 -6.988 1.00 82.62 115 ILE A O 1
ATOM 886 N N . ARG A 1 116 ? -14.224 -3.978 -8.379 1.00 65.25 116 ARG A N 1
ATOM 887 C CA . ARG A 1 116 ? -15.075 -3.353 -9.413 1.00 65.25 116 ARG A CA 1
ATOM 888 C C . ARG A 1 116 ? -15.756 -4.325 -10.386 1.00 65.25 116 ARG A C 1
ATOM 890 O O . ARG A 1 116 ? -16.511 -3.870 -11.238 1.00 65.25 116 ARG A O 1
ATOM 897 N N . LYS A 1 117 ? -15.463 -5.632 -10.339 1.00 59.00 117 LYS A N 1
ATOM 898 C CA . LYS A 1 117 ? -15.884 -6.595 -11.386 1.00 59.00 117 LYS A CA 1
ATOM 899 C C . LYS A 1 117 ? -16.874 -7.669 -10.920 1.00 59.00 117 LYS A C 1
ATOM 901 O O . LYS A 1 117 ? -17.223 -8.540 -11.713 1.00 59.00 117 LYS A O 1
ATOM 906 N N . THR A 1 118 ? -17.378 -7.593 -9.692 1.00 48.66 118 THR A N 1
ATOM 907 C CA . THR A 1 118 ? -18.346 -8.558 -9.142 1.00 48.66 118 THR A CA 1
ATOM 908 C C . THR A 1 118 ? -19.729 -8.532 -9.803 1.00 48.66 118 THR A C 1
ATOM 910 O O . THR A 1 118 ? -20.512 -9.436 -9.552 1.00 48.66 118 THR A O 1
ATOM 913 N N . GLU A 1 119 ? -20.035 -7.589 -10.700 1.00 49.69 119 GLU A N 1
ATOM 914 C CA . GLU A 1 119 ? -21.383 -7.488 -11.286 1.00 49.69 119 GLU A CA 1
ATOM 915 C C . GLU A 1 119 ? 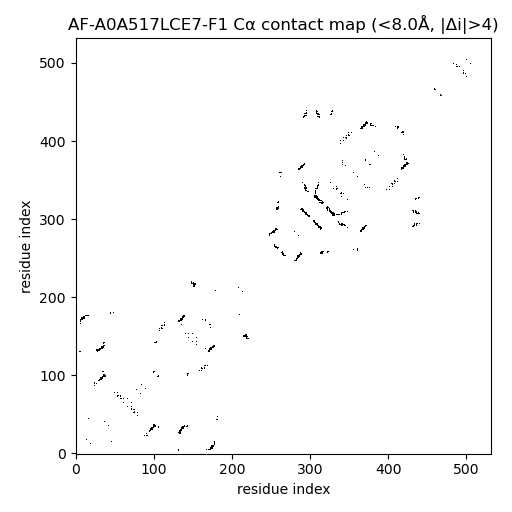-21.634 -8.304 -12.574 1.00 49.69 119 GLU A C 1
ATOM 917 O O . GLU A 1 119 ? -22.761 -8.286 -13.058 1.00 49.69 119 GLU A O 1
ATOM 922 N N . ARG A 1 120 ? -20.655 -8.993 -13.197 1.00 50.97 120 ARG A N 1
ATOM 923 C CA . ARG A 1 120 ? -20.872 -9.519 -14.577 1.00 50.97 120 ARG A CA 1
ATOM 924 C C . ARG A 1 120 ? -20.307 -10.887 -14.962 1.00 50.97 120 ARG A C 1
ATOM 926 O O . ARG A 1 120 ? -20.248 -11.188 -16.148 1.00 50.97 120 ARG A O 1
ATOM 933 N N . ILE A 1 121 ? -19.926 -11.747 -14.023 1.00 54.59 121 ILE A N 1
ATOM 934 C CA . ILE A 1 121 ? -19.590 -13.144 -14.369 1.00 54.59 121 ILE A CA 1
ATOM 935 C C . ILE A 1 121 ? -20.467 -14.090 -13.549 1.00 54.59 121 ILE A C 1
ATOM 937 O O . ILE A 1 121 ? -19.983 -14.923 -12.790 1.00 54.59 121 ILE A O 1
ATOM 941 N N . GLU A 1 122 ? -21.781 -13.928 -13.687 1.00 51.62 122 GLU A N 1
ATOM 942 C CA . GLU A 1 122 ? -22.766 -14.921 -13.244 1.00 51.62 122 GLU A CA 1
ATOM 943 C C . GLU A 1 122 ? -23.074 -15.970 -14.323 1.00 51.62 122 GLU A C 1
ATOM 945 O O . GLU A 1 122 ? -23.977 -16.779 -14.138 1.00 51.62 122 GLU A O 1
ATOM 950 N N . ASP A 1 123 ? -22.287 -16.041 -15.405 1.00 54.59 123 ASP A N 1
ATOM 951 C CA . ASP A 1 123 ? -22.321 -17.179 -16.331 1.00 54.59 123 ASP A CA 1
ATOM 952 C C . ASP A 1 123 ? -21.673 -18.401 -15.656 1.00 54.59 123 ASP A C 1
ATOM 954 O O . ASP A 1 123 ? -20.529 -18.783 -15.925 1.00 54.59 123 ASP A O 1
ATOM 958 N N . LYS A 1 124 ? -22.419 -18.978 -14.709 1.00 53.59 124 LYS A N 1
ATOM 959 C CA . LYS A 1 124 ? -22.089 -20.166 -13.913 1.00 53.59 124 LYS A CA 1
ATOM 960 C C . LYS A 1 124 ? -21.984 -21.445 -14.748 1.00 53.59 124 LYS A C 1
ATOM 962 O O . LYS A 1 124 ? -21.397 -22.407 -14.268 1.00 53.59 124 LYS A O 1
ATOM 967 N N . ASP A 1 125 ? -22.450 -21.445 -15.995 1.00 49.56 125 ASP A N 1
ATOM 968 C CA . ASP A 1 125 ? -22.846 -22.705 -16.630 1.00 49.56 125 ASP A CA 1
ATOM 969 C C . ASP A 1 125 ? -21.890 -23.278 -17.689 1.00 49.56 125 ASP A C 1
ATOM 971 O O . ASP A 1 125 ? -22.208 -24.311 -18.256 1.00 49.56 125 ASP A O 1
ATOM 975 N N . ASN A 1 126 ? -20.709 -22.698 -17.968 1.00 53.84 126 ASN A N 1
ATOM 976 C CA . ASN A 1 126 ? -19.848 -23.223 -19.057 1.00 53.84 126 ASN A CA 1
ATOM 977 C C . ASN A 1 126 ? -18.319 -23.133 -18.846 1.00 53.84 126 ASN A C 1
ATOM 979 O O . ASN A 1 126 ? -17.555 -23.056 -19.812 1.00 53.84 126 ASN A O 1
ATOM 983 N N . ARG A 1 127 ? -17.826 -23.122 -17.599 1.00 58.75 127 ARG A N 1
ATOM 984 C CA . ARG A 1 127 ? -16.369 -23.062 -17.311 1.00 58.75 127 ARG A CA 1
ATOM 985 C C . ARG A 1 127 ? -15.752 -24.367 -16.805 1.00 58.75 127 ARG A C 1
ATOM 987 O O . ARG A 1 127 ? -14.615 -24.347 -16.330 1.00 58.75 127 ARG A O 1
ATOM 994 N N . GLU A 1 128 ? -16.442 -25.498 -16.914 1.00 62.97 128 GLU A N 1
ATOM 995 C CA . GLU A 1 128 ? -15.799 -26.795 -16.687 1.00 62.97 128 GLU A CA 1
ATOM 996 C C . GLU A 1 128 ? -14.747 -27.030 -17.785 1.00 62.97 128 GLU A C 1
ATOM 998 O O . GLU A 1 128 ? -15.070 -27.229 -18.950 1.00 62.97 128 GLU A O 1
ATOM 1003 N N . GLY A 1 129 ? -13.466 -26.910 -17.417 1.00 70.81 129 GLY A N 1
ATOM 1004 C CA . GLY A 1 129 ? -12.322 -27.220 -18.283 1.00 70.81 129 GLY A CA 1
ATOM 1005 C C . GLY A 1 129 ? -11.500 -26.038 -18.810 1.00 70.81 129 GLY A C 1
ATOM 1006 O O . GLY A 1 129 ? -10.462 -26.281 -19.412 1.00 70.81 129 GLY A O 1
ATOM 1007 N N . LYS A 1 130 ? -11.889 -24.775 -18.579 1.00 80.00 130 LYS A N 1
ATOM 1008 C CA . LYS A 1 130 ? -11.045 -23.621 -18.962 1.00 80.00 130 LYS A CA 1
ATOM 1009 C C . LYS A 1 130 ? -10.090 -23.226 -17.836 1.00 80.00 130 LYS A C 1
ATOM 1011 O O . LYS A 1 130 ? -10.476 -23.231 -16.663 1.00 80.00 130 LYS A O 1
ATOM 1016 N N . ASP A 1 131 ? -8.863 -22.871 -18.210 1.00 88.44 131 ASP A N 1
ATOM 1017 C CA . ASP A 1 131 ? -7.862 -22.334 -17.292 1.00 88.44 131 ASP A CA 1
ATOM 1018 C C . ASP A 1 131 ? -8.364 -21.045 -16.618 1.00 88.44 131 ASP A C 1
ATOM 1020 O O . ASP A 1 131 ? -9.126 -20.274 -17.221 1.00 88.44 131 ASP A O 1
ATOM 1024 N N . PRO A 1 132 ? -7.991 -20.803 -15.348 1.00 90.88 132 PRO A N 1
ATOM 1025 C CA . PRO A 1 132 ? -8.396 -19.597 -14.644 1.00 90.88 132 PRO A CA 1
ATOM 1026 C C . PRO A 1 132 ? -7.837 -18.340 -15.337 1.00 90.88 132 PRO A C 1
ATOM 1028 O O . PRO A 1 132 ? -6.756 -18.394 -15.929 1.00 90.88 132 PRO A O 1
ATOM 1031 N N . PRO A 1 133 ? -8.545 -17.196 -15.264 1.00 93.12 133 PRO A N 1
ATOM 1032 C CA . PRO A 1 133 ? -8.027 -15.916 -15.737 1.00 93.12 133 PRO A CA 1
ATOM 1033 C C . PRO A 1 133 ? -6.699 -15.562 -15.050 1.00 93.12 133 PRO A C 1
ATOM 1035 O O . PRO A 1 133 ? -6.496 -15.938 -13.900 1.00 93.12 133 PRO A O 1
ATOM 1038 N N . THR A 1 134 ? -5.804 -14.827 -15.710 1.00 95.31 134 THR A N 1
ATOM 1039 C CA . THR A 1 134 ? -4.452 -14.559 -15.173 1.00 95.31 134 THR A CA 1
ATOM 1040 C C . THR A 1 134 ? -4.306 -13.128 -14.642 1.00 95.31 134 THR A C 1
ATOM 1042 O O . THR A 1 134 ? -4.723 -12.164 -15.290 1.00 95.31 134 THR A O 1
ATOM 1045 N N . LEU A 1 135 ? -3.696 -12.983 -13.462 1.00 97.06 135 LEU A N 1
ATOM 1046 C CA . LEU A 1 135 ? -3.154 -11.730 -12.937 1.00 97.06 135 LEU A CA 1
ATOM 1047 C C . LEU A 1 135 ? -1.627 -11.832 -12.973 1.00 97.06 135 LEU A C 1
ATOM 1049 O O . LEU A 1 135 ? -1.039 -12.568 -12.188 1.00 97.06 135 LEU A O 1
ATOM 1053 N N . ALA A 1 136 ? -0.995 -11.120 -13.896 1.00 97.75 136 ALA A N 1
ATOM 1054 C CA . ALA A 1 136 ? 0.452 -11.058 -14.015 1.00 97.75 136 ALA A CA 1
ATOM 1055 C C . ALA A 1 136 ? 0.979 -9.798 -13.316 1.00 97.75 136 ALA A C 1
ATOM 1057 O O . ALA A 1 136 ? 0.450 -8.710 -13.543 1.00 97.75 136 ALA A O 1
ATOM 1058 N N . LEU A 1 137 ? 2.007 -9.941 -12.482 1.00 97.75 137 LEU A N 1
ATOM 1059 C CA . LEU A 1 137 ? 2.702 -8.842 -11.817 1.00 97.75 137 LEU A CA 1
ATOM 1060 C C . LEU A 1 137 ? 4.185 -8.895 -12.186 1.00 97.75 137 LEU A C 1
ATOM 1062 O O . LEU A 1 137 ? 4.858 -9.894 -11.934 1.00 97.75 137 LEU A O 1
ATOM 1066 N N . LEU A 1 138 ? 4.660 -7.818 -12.798 1.00 97.12 138 LEU A N 1
ATOM 1067 C CA . LEU A 1 138 ? 6.008 -7.676 -13.324 1.00 97.12 138 LEU A CA 1
ATOM 1068 C C . LEU A 1 138 ? 6.772 -6.626 -12.512 1.00 97.12 138 LEU A C 1
ATOM 1070 O O . LEU A 1 138 ? 6.239 -5.538 -12.293 1.00 97.12 138 LEU A O 1
ATOM 1074 N N . ASN A 1 139 ? 8.012 -6.920 -12.122 1.00 95.25 139 ASN A N 1
ATOM 1075 C CA . ASN A 1 139 ? 8.939 -5.976 -11.484 1.00 95.25 139 ASN A CA 1
ATOM 1076 C C . ASN A 1 139 ? 8.466 -5.393 -10.137 1.00 95.25 139 ASN A C 1
ATOM 1078 O O . ASN A 1 139 ? 8.668 -4.215 -9.830 1.00 95.25 139 ASN A O 1
ATOM 1082 N N . ALA A 1 140 ? 7.824 -6.215 -9.309 1.00 95.00 140 ALA A N 1
ATOM 1083 C CA . ALA A 1 140 ? 7.443 -5.833 -7.955 1.00 95.00 140 ALA A CA 1
ATOM 1084 C C . ALA A 1 140 ? 8.667 -5.620 -7.051 1.00 95.00 140 ALA A C 1
ATOM 1086 O O . ALA A 1 140 ? 8.688 -4.660 -6.285 1.00 95.00 140 ALA A O 1
ATOM 1087 N N . VAL A 1 141 ? 9.695 -6.466 -7.141 1.00 94.38 141 VAL A N 1
ATOM 1088 C CA . VAL A 1 141 ? 10.930 -6.326 -6.351 1.00 94.38 141 VAL A CA 1
ATOM 1089 C C . VAL A 1 141 ? 11.681 -5.071 -6.778 1.00 94.38 141 VAL A C 1
ATOM 1091 O O . VAL A 1 141 ? 12.110 -4.296 -5.920 1.00 94.38 141 VAL A O 1
ATOM 1094 N N . HIS A 1 142 ? 11.770 -4.815 -8.086 1.00 93.12 142 HIS A N 1
ATOM 1095 C CA . HIS A 1 142 ? 12.367 -3.585 -8.607 1.00 93.12 142 HIS A CA 1
ATOM 1096 C C . HIS A 1 142 ? 11.711 -2.321 -8.026 1.00 93.12 142 HIS A C 1
ATOM 1098 O O . HIS A 1 142 ? 12.426 -1.436 -7.568 1.00 93.12 142 HIS A O 1
ATOM 1104 N N . LEU A 1 143 ? 10.375 -2.262 -7.932 1.00 94.75 143 LEU A N 1
ATOM 1105 C CA . LEU A 1 143 ? 9.668 -1.121 -7.324 1.00 94.75 143 LEU A CA 1
ATOM 1106 C C . LEU A 1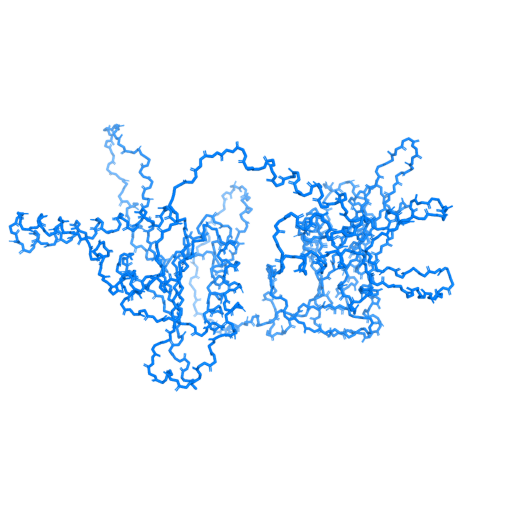 143 ? 9.991 -0.881 -5.850 1.00 94.75 143 LEU A C 1
ATOM 1108 O O . LEU A 1 143 ? 9.797 0.229 -5.348 1.00 94.75 143 LEU A O 1
ATOM 1112 N N . HIS A 1 144 ? 10.414 -1.918 -5.130 1.00 94.31 144 HIS A N 1
ATOM 1113 C CA . HIS A 1 144 ? 10.851 -1.748 -3.755 1.00 94.31 144 HIS A CA 1
ATOM 1114 C C . HIS A 1 144 ? 12.285 -1.217 -3.682 1.00 94.31 144 HIS A C 1
ATOM 1116 O O . HIS A 1 144 ? 12.588 -0.521 -2.708 1.00 94.31 144 HIS A O 1
ATOM 1122 N N . ARG A 1 145 ? 13.147 -1.483 -4.676 1.00 92.00 145 ARG A N 1
ATOM 1123 C CA . ARG A 1 145 ? 14.531 -0.981 -4.689 1.00 92.00 145 ARG A CA 1
ATOM 1124 C C . ARG A 1 145 ? 14.534 0.548 -4.581 1.00 92.00 145 ARG A C 1
ATOM 1126 O O . ARG A 1 145 ? 13.724 1.241 -5.185 1.00 92.00 145 ARG A O 1
ATOM 1133 N N . GLY A 1 146 ? 15.424 1.082 -3.746 1.00 87.31 146 GLY A N 1
ATOM 1134 C CA . GLY A 1 146 ? 15.507 2.524 -3.481 1.00 87.31 146 GLY A CA 1
ATOM 1135 C C . GLY A 1 146 ? 14.427 3.080 -2.540 1.00 87.31 146 GLY A C 1
ATOM 1136 O O . GLY A 1 146 ? 14.455 4.267 -2.220 1.00 87.31 146 GLY A O 1
ATOM 1137 N N . THR A 1 147 ? 13.505 2.250 -2.042 1.00 92.06 147 THR A N 1
ATOM 1138 C CA . THR A 1 147 ? 12.526 2.651 -1.021 1.00 92.06 147 THR A CA 1
ATOM 1139 C C . THR A 1 147 ? 12.916 2.121 0.359 1.00 92.06 147 THR A C 1
ATOM 1141 O O . THR A 1 147 ? 13.567 1.086 0.490 1.00 92.06 147 THR A O 1
ATOM 1144 N N . SER A 1 148 ? 12.432 2.766 1.424 1.00 90.56 148 SER A N 1
ATOM 1145 C CA . SER A 1 148 ? 12.551 2.243 2.798 1.00 90.56 148 SER A CA 1
ATOM 1146 C C . SER A 1 148 ? 11.757 0.950 3.036 1.00 90.56 148 SER A C 1
ATOM 1148 O O . SER A 1 148 ? 11.858 0.356 4.107 1.00 90.56 148 SER A O 1
ATOM 1150 N N . SER A 1 149 ? 10.956 0.532 2.050 1.00 90.31 149 SER A N 1
ATOM 1151 C CA . SER A 1 149 ? 10.195 -0.717 2.053 1.00 90.31 149 SER A CA 1
ATOM 1152 C C . SER A 1 149 ? 10.943 -1.868 1.373 1.00 90.31 149 SER A C 1
ATOM 1154 O O . SER A 1 149 ? 10.357 -2.937 1.197 1.00 90.31 149 SER A O 1
ATOM 1156 N N . PHE A 1 150 ? 12.208 -1.683 0.973 1.00 94.81 150 PHE A N 1
ATOM 1157 C CA . PHE A 1 150 ? 13.065 -2.772 0.499 1.00 94.81 150 PHE A CA 1
ATOM 1158 C C . PHE A 1 150 ? 13.539 -3.635 1.675 1.00 94.81 150 PHE A C 1
ATOM 1160 O O . PHE A 1 150 ? 14.637 -3.480 2.202 1.00 94.81 150 PHE A O 1
ATOM 1167 N N . SER A 1 151 ? 12.650 -4.508 2.137 1.00 94.06 151 SER A N 1
ATOM 1168 C CA . SER A 1 151 ? 12.882 -5.461 3.221 1.00 94.06 151 SER A CA 1
ATOM 1169 C C . SER A 1 151 ? 12.012 -6.699 3.013 1.00 94.06 151 SER A C 1
ATOM 1171 O O . SER A 1 151 ? 11.050 -6.665 2.235 1.00 94.06 151 SER A O 1
ATOM 1173 N N . VAL A 1 152 ? 12.297 -7.773 3.754 1.00 93.88 152 VAL A N 1
ATOM 1174 C CA . VAL A 1 152 ? 11.452 -8.977 3.771 1.00 93.88 152 VAL A CA 1
ATOM 1175 C C . VAL A 1 152 ? 10.020 -8.610 4.153 1.00 93.88 152 VAL A C 1
ATOM 1177 O O . VAL A 1 152 ? 9.080 -9.032 3.482 1.00 93.88 152 VAL A O 1
ATOM 1180 N N . GLN A 1 153 ? 9.837 -7.773 5.178 1.00 93.88 153 GLN A N 1
ATOM 1181 C CA . GLN A 1 153 ? 8.517 -7.329 5.625 1.00 93.88 153 GLN A CA 1
ATOM 1182 C C . GLN A 1 153 ? 7.777 -6.529 4.543 1.00 93.88 153 GLN A C 1
ATOM 1184 O O . GLN A 1 153 ? 6.586 -6.745 4.304 1.00 93.88 153 GLN A O 1
ATOM 1189 N N . GLY A 1 154 ? 8.473 -5.598 3.889 1.00 93.62 154 GLY A N 1
ATOM 1190 C CA . GLY A 1 154 ? 7.894 -4.749 2.853 1.00 93.62 154 GLY A CA 1
ATOM 1191 C C . GLY A 1 154 ? 7.450 -5.559 1.638 1.00 93.62 154 GLY A C 1
ATOM 1192 O O . GLY A 1 154 ? 6.299 -5.441 1.215 1.00 93.62 154 GLY A O 1
ATOM 1193 N N . LEU A 1 155 ? 8.326 -6.424 1.121 1.00 95.12 155 LEU A N 1
ATOM 1194 C CA . LEU A 1 155 ? 8.003 -7.311 0.001 1.00 95.12 155 LEU A CA 1
ATOM 1195 C C . LEU A 1 155 ? 6.900 -8.306 0.358 1.00 95.12 155 LEU A C 1
ATOM 1197 O O . LEU A 1 155 ? 5.943 -8.437 -0.403 1.00 95.12 155 LEU A O 1
ATOM 1201 N N . SER A 1 156 ? 6.975 -8.945 1.532 1.00 95.38 156 SER A N 1
ATOM 1202 C CA . SER A 1 156 ? 5.946 -9.886 1.997 1.00 95.38 156 SER A CA 1
ATOM 1203 C C . SER A 1 156 ? 4.567 -9.236 2.012 1.00 95.38 156 SER A C 1
ATOM 1205 O O . SER A 1 156 ? 3.594 -9.840 1.571 1.00 95.38 156 SER A O 1
ATOM 1207 N N . ARG A 1 157 ? 4.472 -7.969 2.435 1.00 94.81 157 ARG A N 1
ATOM 1208 C CA . ARG A 1 157 ? 3.207 -7.226 2.437 1.00 94.81 157 ARG A CA 1
ATOM 1209 C C . ARG A 1 157 ? 2.659 -6.991 1.027 1.00 94.81 157 ARG A C 1
ATOM 1211 O O . ARG A 1 157 ? 1.460 -7.168 0.796 1.00 94.81 157 ARG A O 1
ATOM 1218 N N . THR A 1 158 ? 3.511 -6.586 0.089 1.00 96.75 158 THR A N 1
ATOM 1219 C CA . THR A 1 158 ? 3.106 -6.360 -1.307 1.00 96.75 158 THR A CA 1
ATOM 1220 C C . THR A 1 158 ? 2.687 -7.669 -1.977 1.00 96.75 158 THR A C 1
ATOM 1222 O O . THR A 1 158 ? 1.634 -7.721 -2.612 1.00 96.75 158 THR A O 1
ATOM 1225 N N . LEU A 1 159 ? 3.448 -8.748 -1.778 1.00 96.94 159 LEU A N 1
ATOM 1226 C CA . LEU A 1 159 ? 3.136 -10.068 -2.327 1.00 96.94 159 LEU A CA 1
ATOM 1227 C C . LEU A 1 159 ? 1.864 -10.661 -1.712 1.00 96.94 159 LEU A C 1
ATOM 1229 O O . LEU A 1 159 ? 1.023 -11.169 -2.450 1.00 96.94 159 LEU A O 1
ATOM 1233 N N . ALA A 1 160 ? 1.657 -10.520 -0.401 1.00 96.62 160 ALA A N 1
ATOM 1234 C CA . ALA A 1 160 ? 0.408 -10.910 0.252 1.00 96.62 160 ALA A CA 1
ATOM 1235 C C . ALA A 1 160 ? -0.794 -10.159 -0.342 1.00 96.62 160 ALA A C 1
ATOM 1237 O O . ALA A 1 160 ? -1.810 -10.774 -0.658 1.00 96.62 160 ALA A O 1
ATOM 1238 N N . SER A 1 161 ? -0.649 -8.853 -0.596 1.00 96.88 161 SER A N 1
ATOM 1239 C CA . SER A 1 161 ? -1.690 -8.048 -1.253 1.00 96.88 161 SER A CA 1
ATOM 1240 C C . SER A 1 161 ? -1.969 -8.525 -2.684 1.00 96.88 161 SER A C 1
ATOM 1242 O O . SER A 1 161 ? -3.117 -8.522 -3.127 1.00 96.88 161 SER A O 1
ATOM 1244 N N . ALA A 1 162 ? -0.940 -8.965 -3.416 1.00 97.56 162 ALA A N 1
ATOM 1245 C CA . ALA A 1 162 ? -1.091 -9.519 -4.760 1.00 97.56 162 ALA A CA 1
ATOM 1246 C C . ALA A 1 162 ? -1.806 -10.880 -4.751 1.00 97.56 162 ALA A C 1
ATOM 1248 O O . ALA A 1 162 ? -2.692 -11.111 -5.577 1.00 97.56 162 ALA A O 1
ATOM 1249 N N . VAL A 1 163 ? -1.468 -11.756 -3.799 1.00 96.94 163 VAL A N 1
ATOM 1250 C CA . VAL A 1 163 ? -2.146 -13.045 -3.589 1.00 96.94 163 VAL A CA 1
ATOM 1251 C C . VAL A 1 163 ? -3.609 -12.823 -3.218 1.00 96.94 163 VAL A C 1
ATOM 1253 O O . VAL A 1 163 ? -4.490 -13.430 -3.824 1.00 96.94 163 VAL A O 1
ATOM 1256 N N . GLU A 1 164 ? -3.890 -11.907 -2.290 1.00 95.81 164 GLU A N 1
ATOM 1257 C CA . GLU A 1 164 ? -5.255 -11.558 -1.900 1.00 95.81 164 GLU A CA 1
ATOM 1258 C C . GLU A 1 164 ? -6.054 -11.003 -3.090 1.00 95.81 164 GLU A C 1
ATOM 1260 O O . GLU A 1 164 ? -7.180 -11.437 -3.343 1.00 95.81 164 GLU A O 1
ATOM 1265 N N . ALA A 1 165 ? -5.465 -10.090 -3.869 1.00 95.56 165 ALA A N 1
ATOM 1266 C CA . ALA A 1 165 ? -6.074 -9.530 -5.072 1.00 95.56 165 ALA A CA 1
ATOM 1267 C C . ALA A 1 165 ? -6.391 -10.610 -6.123 1.00 95.56 165 ALA A C 1
ATOM 1269 O O . ALA A 1 165 ? -7.485 -10.615 -6.703 1.00 95.56 165 ALA A O 1
ATOM 1270 N N . ALA A 1 166 ? -5.463 -11.540 -6.363 1.00 95.19 166 ALA A N 1
ATOM 1271 C CA . ALA A 1 166 ? -5.649 -12.664 -7.278 1.00 95.19 166 ALA A CA 1
ATOM 1272 C C . ALA A 1 166 ? -6.761 -13.603 -6.793 1.00 95.19 166 ALA A C 1
ATOM 1274 O O . ALA A 1 166 ? -7.689 -13.908 -7.544 1.00 95.19 166 ALA A O 1
ATOM 1275 N N . HIS A 1 167 ? -6.732 -13.979 -5.513 1.00 93.62 167 HIS A N 1
ATOM 1276 C CA . HIS A 1 167 ? -7.729 -14.855 -4.907 1.00 93.62 167 HIS A CA 1
ATOM 1277 C C . HIS A 1 167 ? -9.133 -14.234 -4.954 1.00 93.62 167 HIS A C 1
ATOM 1279 O O . HIS A 1 167 ? -10.076 -14.851 -5.455 1.00 93.62 167 HIS A O 1
ATOM 1285 N N . ARG A 1 168 ? -9.264 -12.961 -4.553 1.00 91.69 168 ARG A N 1
ATOM 1286 C CA . ARG A 1 168 ? -10.524 -12.200 -4.597 1.00 91.69 168 ARG A CA 1
ATOM 1287 C C . ARG A 1 168 ? -11.108 -12.119 -6.007 1.00 91.69 168 ARG A C 1
ATOM 1289 O O . ARG A 1 168 ? -12.323 -12.161 -6.180 1.00 91.69 168 ARG A O 1
ATOM 1296 N N . SER A 1 169 ? -10.250 -12.013 -7.020 1.00 91.50 169 SER A N 1
ATOM 1297 C CA . SER A 1 169 ? -10.653 -11.950 -8.429 1.00 91.50 169 SER A CA 1
ATOM 1298 C C . SER A 1 169 ? -10.751 -13.321 -9.114 1.00 91.50 169 SER A C 1
ATOM 1300 O O . SER A 1 169 ? -11.097 -13.378 -10.297 1.00 91.50 169 SER A O 1
ATOM 1302 N N . ARG A 1 170 ? -10.503 -14.423 -8.385 1.00 91.62 170 ARG A N 1
ATOM 1303 C CA . ARG A 1 170 ? -10.414 -15.802 -8.901 1.00 91.62 170 ARG A CA 1
ATOM 1304 C C . ARG A 1 170 ? -9.462 -15.923 -10.093 1.00 91.62 170 ARG A C 1
ATOM 1306 O O . ARG A 1 170 ? -9.771 -16.596 -11.078 1.00 91.62 170 ARG A O 1
ATOM 1313 N N . GLN A 1 171 ? -8.332 -15.228 -10.012 1.00 93.75 171 GLN A N 1
ATOM 1314 C CA . GLN A 1 171 ? -7.282 -15.241 -11.019 1.00 93.75 171 GLN A CA 1
ATOM 1315 C C . GLN A 1 171 ? -6.064 -16.018 -10.525 1.00 93.75 171 GLN A C 1
ATOM 1317 O O . GLN A 1 171 ? -5.754 -16.016 -9.337 1.00 93.75 171 GLN A O 1
ATOM 1322 N N . LYS A 1 172 ? -5.346 -16.651 -11.450 1.00 95.75 172 LYS A N 1
ATOM 1323 C CA . LYS A 1 172 ? -4.028 -17.225 -11.193 1.00 95.75 172 LYS A CA 1
ATOM 1324 C C . LYS A 1 172 ? -2.992 -16.107 -11.157 1.00 95.75 172 LYS A C 1
ATOM 1326 O O . LYS A 1 172 ? -2.881 -15.352 -12.124 1.00 95.75 172 LYS A O 1
ATOM 1331 N N . LEU A 1 173 ? -2.247 -16.008 -10.058 1.00 97.19 173 LEU A N 1
ATOM 1332 C CA . LEU A 1 173 ? -1.167 -15.035 -9.916 1.00 97.19 173 LEU A CA 1
ATOM 1333 C C . LEU A 1 173 ? 0.105 -15.549 -10.597 1.00 97.19 173 LEU A C 1
ATOM 1335 O O . LEU A 1 173 ? 0.556 -16.659 -10.315 1.00 97.19 173 LEU A O 1
ATOM 1339 N N . VAL A 1 174 ? 0.693 -14.733 -11.466 1.00 97.06 174 VAL A N 1
ATOM 1340 C CA . VAL A 1 174 ? 1.995 -14.994 -12.086 1.00 97.06 174 VAL A CA 1
ATOM 1341 C C . VAL A 1 174 ? 2.922 -13.827 -11.774 1.00 97.06 174 VAL A C 1
ATOM 1343 O O . VAL A 1 174 ? 2.608 -12.689 -12.111 1.00 97.06 174 VAL A O 1
ATOM 1346 N N . LEU A 1 175 ? 4.044 -14.106 -11.121 1.00 96.69 175 LEU A N 1
ATOM 1347 C CA . LEU A 1 175 ? 5.060 -13.121 -10.760 1.00 96.69 175 LEU A CA 1
ATOM 1348 C C . LEU A 1 175 ? 6.262 -13.267 -11.689 1.00 96.69 175 LEU A C 1
ATOM 1350 O O . LEU A 1 175 ? 6.692 -14.391 -11.957 1.00 96.69 175 LEU A O 1
ATOM 1354 N N . LEU A 1 176 ? 6.814 -12.149 -12.147 1.00 95.75 176 LEU A N 1
ATOM 1355 C CA . LEU A 1 176 ? 8.082 -12.122 -12.863 1.00 95.75 176 LEU A CA 1
ATOM 1356 C C . LEU A 1 176 ? 8.910 -10.916 -12.422 1.00 95.75 176 LEU A C 1
ATOM 1358 O O . LEU A 1 176 ? 8.414 -9.795 -12.372 1.00 95.75 176 LEU A O 1
ATOM 1362 N N . GLU A 1 177 ? 10.191 -11.160 -12.184 1.00 93.81 177 GLU A N 1
ATOM 1363 C CA . GLU A 1 177 ? 11.217 -10.126 -12.103 1.00 93.81 177 GLU A CA 1
ATOM 1364 C C . GLU A 1 177 ? 12.181 -10.351 -13.258 1.00 93.81 177 GLU A C 1
ATOM 1366 O O . GLU A 1 177 ? 12.648 -11.476 -13.457 1.00 93.81 177 GLU A O 1
ATOM 1371 N N . TYR A 1 178 ? 12.483 -9.294 -14.003 1.00 89.50 178 TYR A N 1
ATOM 1372 C CA . TYR A 1 178 ? 13.587 -9.307 -14.952 1.00 89.50 178 TYR A CA 1
ATOM 1373 C C . TYR A 1 178 ? 14.609 -8.240 -14.543 1.00 89.50 178 TYR A C 1
ATOM 1375 O O . TYR A 1 178 ? 14.233 -7.200 -13.993 1.00 89.50 178 TYR A O 1
ATOM 1383 N N . PRO A 1 179 ? 15.910 -8.481 -14.764 1.00 79.88 179 PRO A N 1
ATOM 1384 C CA . PRO A 1 179 ? 16.916 -7.458 -14.533 1.00 79.88 179 PRO A CA 1
ATOM 1385 C C . PRO A 1 179 ? 16.661 -6.312 -15.517 1.00 79.88 179 PRO A C 1
ATOM 1387 O O . PRO A 1 179 ? 16.765 -6.500 -16.726 1.00 79.88 179 PRO A O 1
ATOM 1390 N N . SER A 1 180 ? 16.279 -5.133 -15.019 1.00 65.69 180 SER A N 1
ATOM 1391 C CA . SER A 1 180 ? 16.191 -3.948 -15.876 1.00 65.69 180 SER A CA 1
ATOM 1392 C C . SER A 1 180 ? 17.597 -3.650 -16.401 1.00 65.69 180 SER A C 1
ATOM 1394 O O . SER A 1 180 ? 18.538 -3.474 -15.621 1.00 65.69 180 SER A O 1
ATOM 1396 N N . HIS A 1 181 ? 17.753 -3.678 -17.725 1.00 54.88 181 HIS A N 1
ATOM 1397 C CA . HIS A 1 181 ? 19.015 -3.434 -18.414 1.00 54.88 181 HIS A CA 1
ATOM 1398 C C . HIS A 1 181 ? 19.316 -1.936 -18.417 1.00 54.88 181 HIS A C 1
ATOM 1400 O O . HIS A 1 181 ? 19.322 -1.277 -19.451 1.00 54.88 181 HIS A O 1
ATOM 1406 N N . VAL A 1 182 ? 19.627 -1.395 -17.246 1.00 43.72 182 VAL A N 1
ATOM 1407 C CA . VAL A 1 182 ? 20.405 -0.167 -17.170 1.00 43.72 182 VAL A CA 1
ATOM 1408 C C . VAL A 1 182 ? 21.657 -0.480 -16.364 1.00 43.72 182 VAL A C 1
ATOM 1410 O O . VAL A 1 182 ? 21.733 -0.142 -15.182 1.00 43.72 182 VAL A O 1
ATOM 1413 N N . PRO A 1 183 ? 22.682 -1.117 -16.968 1.00 41.53 183 PRO A N 1
ATOM 1414 C CA . PRO A 1 183 ? 24.021 -0.762 -16.551 1.00 41.53 183 PRO A CA 1
ATOM 1415 C C . PRO A 1 183 ? 24.115 0.743 -16.811 1.00 41.53 183 PRO A C 1
ATOM 1417 O O . PRO A 1 183 ? 24.123 1.195 -17.954 1.00 41.53 183 PRO A O 1
ATOM 1420 N N . SER A 1 184 ? 24.070 1.535 -15.743 1.00 38.78 184 SER A N 1
ATOM 1421 C CA . SER A 1 184 ? 24.464 2.937 -15.776 1.00 38.78 184 SER A CA 1
ATOM 1422 C C . SER A 1 184 ? 25.945 2.962 -16.141 1.00 38.78 184 SER A C 1
ATOM 1424 O O . SER A 1 184 ? 26.807 3.064 -15.272 1.00 38.78 184 SER A O 1
ATOM 1426 N N . ILE A 1 185 ? 26.242 2.814 -17.431 1.00 42.69 185 ILE A N 1
ATOM 1427 C CA . ILE A 1 185 ? 27.533 3.126 -18.025 1.00 42.69 185 ILE A CA 1
ATOM 1428 C C . ILE A 1 185 ? 27.594 4.653 -18.031 1.00 42.69 185 ILE A C 1
ATOM 1430 O O . ILE A 1 185 ? 27.362 5.308 -19.039 1.00 42.69 185 ILE A O 1
ATOM 1434 N N . THR A 1 186 ? 27.801 5.237 -16.858 1.00 38.59 186 THR A N 1
ATOM 1435 C CA . THR A 1 186 ? 28.395 6.562 -16.770 1.00 38.59 186 THR A CA 1
ATOM 1436 C C . THR A 1 186 ? 29.894 6.347 -16.910 1.00 38.59 186 THR A C 1
ATOM 1438 O O . THR A 1 186 ? 30.557 5.972 -15.946 1.00 38.59 186 THR A O 1
ATOM 1441 N N . ASP A 1 187 ? 30.373 6.510 -18.139 1.00 41.09 187 ASP A N 1
ATOM 1442 C CA . ASP A 1 187 ? 31.686 7.058 -18.475 1.00 41.09 187 ASP A CA 1
ATOM 1443 C C . ASP A 1 187 ? 32.895 6.493 -17.705 1.00 41.09 187 ASP A C 1
ATOM 1445 O O . ASP A 1 187 ? 33.575 7.206 -16.969 1.00 41.09 187 ASP A O 1
ATOM 1449 N N . GLN A 1 188 ? 33.219 5.219 -17.928 1.00 42.84 188 GLN A N 1
ATOM 1450 C CA . GLN A 1 188 ? 34.594 4.734 -17.753 1.00 42.84 188 GLN A CA 1
ATOM 1451 C C . GLN A 1 188 ? 35.163 4.265 -19.089 1.00 42.84 188 GLN A C 1
ATOM 1453 O O . GLN A 1 188 ? 35.695 3.168 -19.212 1.00 42.84 188 GLN A O 1
ATOM 1458 N N . ASP A 1 189 ? 35.056 5.134 -20.090 1.00 41.72 189 ASP A N 1
ATOM 1459 C CA . ASP A 1 189 ? 35.954 5.093 -21.230 1.00 41.72 189 ASP A CA 1
ATOM 1460 C C . ASP A 1 189 ? 37.091 6.089 -20.987 1.00 41.72 189 ASP A C 1
ATOM 1462 O O . ASP A 1 189 ? 36.906 7.302 -20.994 1.00 41.72 189 ASP A O 1
ATOM 1466 N N . MET A 1 190 ? 38.267 5.487 -20.806 1.00 52.50 190 MET A N 1
ATOM 1467 C CA . MET A 1 190 ? 39.567 5.958 -21.276 1.00 52.50 190 MET A CA 1
ATOM 1468 C C . MET A 1 190 ? 40.154 7.186 -20.576 1.00 52.50 190 MET A C 1
ATOM 1470 O O . MET A 1 190 ? 39.884 8.321 -20.941 1.00 52.50 190 MET A O 1
ATOM 1474 N N . ASP A 1 191 ? 41.020 6.934 -19.591 1.00 47.94 191 ASP A N 1
ATOM 1475 C CA . ASP A 1 191 ? 42.436 7.333 -19.665 1.00 47.94 191 ASP A CA 1
ATOM 1476 C C . ASP A 1 191 ? 43.154 7.014 -18.343 1.00 47.94 191 ASP A C 1
ATOM 1478 O O . ASP A 1 191 ? 42.911 7.662 -17.327 1.00 47.94 191 ASP A O 1
ATOM 1482 N N . ALA A 1 192 ? 44.042 6.014 -18.365 1.00 44.88 192 ALA A N 1
ATOM 1483 C CA . ALA A 1 192 ? 45.392 6.046 -17.781 1.00 44.88 192 ALA A CA 1
ATOM 1484 C C . ALA A 1 192 ? 45.906 4.623 -17.526 1.00 44.88 192 ALA A C 1
ATOM 1486 O O . ALA A 1 192 ? 45.477 3.924 -16.609 1.00 44.88 192 ALA A O 1
ATOM 1487 N N . GLU A 1 193 ? 46.885 4.234 -18.337 1.00 51.59 193 GLU A N 1
ATOM 1488 C CA . GLU A 1 193 ? 47.862 3.199 -18.023 1.00 51.59 193 GLU A CA 1
ATOM 1489 C C . GLU A 1 193 ? 48.410 3.397 -16.599 1.00 51.59 193 GLU A C 1
ATOM 1491 O O . GLU A 1 193 ? 49.102 4.372 -16.311 1.00 51.59 193 GLU A O 1
ATOM 1496 N N . SER A 1 194 ? 48.116 2.465 -15.702 1.00 47.38 194 SER A N 1
ATOM 1497 C CA . SER A 1 194 ? 48.797 2.340 -14.416 1.00 47.38 194 SER A CA 1
ATOM 1498 C C . SER A 1 194 ? 48.632 0.899 -13.969 1.00 47.38 194 SER A C 1
ATOM 1500 O O . SER A 1 194 ? 47.603 0.523 -13.414 1.00 47.38 194 SER A O 1
ATOM 1502 N N . GLY A 1 195 ? 49.627 0.080 -14.303 1.00 55.41 195 GLY A N 1
ATOM 1503 C CA . GLY A 1 195 ? 49.689 -1.298 -13.850 1.00 55.41 195 GLY A CA 1
ATOM 1504 C C . GLY A 1 195 ? 49.786 -1.354 -12.333 1.00 55.41 195 GLY A C 1
ATOM 1505 O O . GLY A 1 195 ? 50.673 -0.735 -11.763 1.00 55.41 195 GLY A O 1
ATOM 1506 N N . ASP A 1 196 ? 48.878 -2.111 -11.732 1.00 45.16 196 ASP A N 1
ATOM 1507 C CA . ASP A 1 196 ? 49.073 -2.823 -10.477 1.00 45.16 196 ASP A CA 1
ATOM 1508 C C . ASP A 1 196 ? 48.163 -4.060 -10.540 1.00 45.16 196 ASP A C 1
ATOM 1510 O O . ASP A 1 196 ? 46.934 -3.982 -10.496 1.00 45.16 196 ASP A O 1
ATOM 1514 N N . GLU A 1 197 ? 48.789 -5.216 -10.753 1.00 56.53 197 GLU A N 1
ATOM 1515 C CA . GLU A 1 197 ? 48.156 -6.531 -10.792 1.00 56.53 197 GLU A CA 1
ATOM 1516 C C . GLU A 1 197 ? 47.840 -6.993 -9.359 1.00 56.53 197 GLU A C 1
ATOM 1518 O O . GLU A 1 197 ? 48.602 -7.777 -8.822 1.00 56.53 197 GLU A O 1
ATOM 1523 N N . ASP A 1 198 ? 46.784 -6.488 -8.701 1.00 51.66 198 ASP A N 1
ATOM 1524 C CA . ASP A 1 198 ? 46.332 -7.030 -7.393 1.00 51.66 198 ASP A CA 1
ATOM 1525 C C . ASP A 1 198 ? 44.896 -6.591 -6.975 1.00 51.66 198 ASP A C 1
ATOM 1527 O O . ASP A 1 198 ? 44.622 -6.272 -5.818 1.00 51.66 198 ASP A O 1
ATOM 1531 N N . MET A 1 199 ? 43.918 -6.583 -7.895 1.00 46.28 199 MET A N 1
ATOM 1532 C CA . MET A 1 199 ? 42.485 -6.408 -7.552 1.00 46.28 199 MET A CA 1
ATOM 1533 C C . MET A 1 199 ? 41.557 -7.286 -8.407 1.00 46.28 199 MET A C 1
ATOM 1535 O O . MET A 1 199 ? 40.792 -6.802 -9.237 1.00 46.28 199 MET A O 1
ATOM 1539 N N . LEU A 1 200 ? 41.603 -8.601 -8.189 1.00 45.22 200 LEU A N 1
ATOM 1540 C CA . LEU A 1 200 ? 40.874 -9.599 -8.984 1.00 45.22 200 LEU A CA 1
ATOM 1541 C C . LEU A 1 200 ? 39.702 -10.254 -8.223 1.00 45.22 200 LEU A C 1
ATOM 1543 O O . LEU A 1 200 ? 39.494 -11.450 -8.355 1.00 45.22 200 LEU A O 1
ATOM 1547 N N . ASP A 1 201 ? 38.935 -9.481 -7.437 1.00 40.94 201 ASP A N 1
ATOM 1548 C CA . ASP A 1 201 ? 37.891 -10.041 -6.544 1.00 40.94 201 ASP A CA 1
ATOM 1549 C C . ASP A 1 201 ? 36.536 -9.287 -6.532 1.00 40.94 201 ASP A C 1
ATOM 1551 O O . ASP A 1 201 ? 35.750 -9.431 -5.601 1.00 40.94 201 ASP A O 1
ATOM 1555 N N . THR A 1 202 ? 36.212 -8.463 -7.541 1.00 43.03 202 THR A N 1
ATOM 1556 C CA . THR A 1 202 ? 34.942 -7.679 -7.551 1.00 43.03 202 THR A CA 1
ATOM 1557 C C . THR A 1 202 ? 34.002 -7.914 -8.738 1.00 43.03 202 THR A C 1
ATOM 1559 O O . THR A 1 202 ? 32.996 -7.221 -8.856 1.00 43.03 202 THR A O 1
ATOM 1562 N N . VAL A 1 203 ? 34.252 -8.911 -9.594 1.00 45.72 203 VAL A N 1
ATOM 1563 C CA . VAL A 1 203 ? 33.441 -9.131 -10.816 1.00 45.72 203 VAL A CA 1
ATOM 1564 C C . VAL A 1 203 ? 32.424 -10.286 -10.689 1.00 45.72 203 VAL A C 1
ATOM 1566 O O . VAL A 1 203 ? 31.594 -10.471 -11.573 1.00 45.72 203 VAL A O 1
ATOM 1569 N N . GLU A 1 204 ? 32.399 -11.038 -9.582 1.00 45.19 204 GLU A N 1
ATOM 1570 C CA . GLU A 1 204 ? 31.526 -12.227 -9.450 1.00 45.19 204 GLU A CA 1
ATOM 1571 C C . GLU A 1 204 ? 30.060 -11.958 -9.036 1.00 45.19 204 GLU A C 1
ATOM 1573 O O . GLU A 1 204 ? 29.250 -12.883 -9.048 1.00 45.19 204 GLU A O 1
ATOM 1578 N N . ASP A 1 205 ? 29.648 -10.722 -8.730 1.00 46.66 205 ASP A N 1
ATOM 1579 C CA . ASP A 1 205 ? 28.301 -10.467 -8.167 1.00 46.66 205 ASP A CA 1
ATOM 1580 C C . ASP A 1 205 ? 27.163 -10.371 -9.212 1.00 46.66 205 ASP A C 1
ATOM 1582 O O . ASP A 1 205 ? 26.005 -10.131 -8.878 1.00 46.66 205 ASP A O 1
ATOM 1586 N N . GLN A 1 206 ? 27.443 -10.599 -10.502 1.00 46.62 206 GLN A N 1
ATOM 1587 C CA . GLN A 1 206 ? 26.414 -10.581 -11.562 1.00 46.62 206 GLN A CA 1
ATOM 1588 C C . GLN A 1 206 ? 25.575 -11.872 -11.642 1.00 46.62 206 GLN A C 1
ATOM 1590 O O . GLN A 1 206 ? 24.669 -11.972 -12.469 1.00 46.62 206 GLN A O 1
ATOM 1595 N N . GLY A 1 207 ? 25.867 -12.866 -10.798 1.00 53.12 207 GLY A N 1
ATOM 1596 C CA . GLY A 1 207 ? 25.221 -14.180 -10.838 1.00 53.12 207 GLY A CA 1
ATOM 1597 C C . GLY A 1 207 ? 24.110 -14.412 -9.813 1.00 53.12 207 GLY A C 1
ATOM 1598 O O . GLY A 1 207 ? 23.406 -15.417 -9.928 1.00 53.12 207 GLY A O 1
ATOM 1599 N N . LYS A 1 208 ? 23.935 -13.547 -8.800 1.00 66.38 208 LYS A N 1
ATOM 1600 C CA . LYS A 1 208 ? 22.947 -13.820 -7.746 1.00 66.38 208 LYS A CA 1
ATOM 1601 C C . LYS A 1 208 ? 21.541 -13.545 -8.275 1.00 66.38 208 LYS A C 1
ATOM 1603 O O . LYS A 1 208 ? 21.191 -12.428 -8.652 1.00 66.38 208 LYS A O 1
ATOM 1608 N N . HIS A 1 209 ? 20.733 -14.597 -8.340 1.00 77.81 209 HIS A N 1
ATOM 1609 C CA . HIS A 1 209 ? 19.358 -14.525 -8.808 1.00 77.81 209 HIS A CA 1
ATOM 1610 C C . HIS A 1 209 ? 18.558 -13.544 -7.931 1.00 77.81 209 HIS A C 1
ATOM 1612 O O . HIS A 1 209 ? 18.689 -13.565 -6.712 1.00 77.81 209 HIS A O 1
ATOM 1618 N N . ILE A 1 210 ? 17.716 -12.688 -8.529 1.00 85.06 210 ILE A N 1
ATOM 1619 C CA . ILE A 1 210 ? 17.000 -11.602 -7.814 1.00 85.06 210 ILE A CA 1
ATOM 1620 C C . ILE A 1 210 ? 16.211 -12.126 -6.601 1.00 85.06 210 ILE A C 1
ATOM 1622 O O . ILE A 1 210 ? 16.091 -11.449 -5.586 1.00 85.06 210 ILE A O 1
ATOM 1626 N N . TRP A 1 211 ? 15.694 -13.353 -6.687 1.00 84.12 211 TRP A N 1
ATOM 1627 C CA . TRP A 1 211 ? 14.935 -13.982 -5.603 1.00 84.12 211 TRP A CA 1
ATOM 1628 C C . TRP A 1 211 ? 15.805 -14.597 -4.491 1.00 84.12 211 TRP A C 1
ATOM 1630 O O . TRP A 1 211 ? 15.267 -15.046 -3.484 1.00 84.12 211 TRP A O 1
ATOM 1640 N N . GLU A 1 212 ? 17.126 -14.624 -4.663 1.00 85.88 212 GLU A N 1
ATOM 1641 C CA . GLU A 1 212 ? 18.123 -15.093 -3.688 1.00 85.88 212 GLU A CA 1
ATOM 1642 C C . GLU A 1 212 ? 18.883 -13.928 -3.026 1.00 85.88 212 GLU A C 1
ATOM 1644 O O . GLU A 1 212 ? 19.831 -14.138 -2.264 1.00 85.88 212 GLU A O 1
ATOM 1649 N N . GLU A 1 213 ? 18.490 -12.685 -3.318 1.00 87.00 213 GLU A N 1
ATOM 1650 C CA . GLU A 1 213 ? 19.056 -11.496 -2.689 1.00 87.00 213 GLU A CA 1
ATOM 1651 C C . GLU A 1 213 ? 18.778 -11.505 -1.176 1.00 87.00 213 GLU A C 1
ATOM 1653 O O . GLU A 1 213 ? 17.658 -11.747 -0.721 1.00 87.00 213 GLU A O 1
ATOM 1658 N N . GLU A 1 214 ? 19.815 -11.249 -0.375 1.00 88.56 214 GLU A N 1
ATOM 1659 C CA . GLU A 1 214 ? 19.686 -11.187 1.081 1.00 88.56 214 GLU A CA 1
ATOM 1660 C C . GLU A 1 214 ? 19.111 -9.833 1.485 1.00 88.56 214 GLU A C 1
ATOM 1662 O O . GLU A 1 214 ? 19.713 -8.786 1.252 1.00 88.56 214 GLU A O 1
ATOM 1667 N N . LEU A 1 215 ? 17.937 -9.856 2.113 1.00 88.25 215 LEU A N 1
ATOM 1668 C CA . LEU A 1 215 ? 17.217 -8.650 2.501 1.00 88.25 215 LEU A CA 1
ATOM 1669 C C . LEU A 1 215 ? 17.181 -8.486 4.015 1.00 88.25 215 LEU A C 1
ATOM 1671 O O . LEU A 1 215 ? 17.054 -9.452 4.771 1.00 88.25 215 LEU A O 1
ATOM 1675 N N . ALA A 1 216 ? 17.214 -7.232 4.466 1.00 89.06 216 ALA A N 1
ATOM 1676 C CA . ALA A 1 216 ? 16.923 -6.916 5.856 1.00 89.06 216 ALA A CA 1
ATOM 1677 C C . ALA A 1 216 ? 15.510 -7.407 6.210 1.00 89.06 216 ALA A C 1
ATOM 1679 O O . ALA A 1 216 ? 14.563 -7.207 5.448 1.00 89.06 216 ALA A O 1
ATOM 1680 N N . ILE A 1 217 ? 15.356 -8.039 7.377 1.00 88.00 217 ILE A N 1
ATOM 1681 C CA . ILE A 1 217 ? 14.062 -8.592 7.810 1.00 88.00 217 ILE A CA 1
ATOM 1682 C C . ILE A 1 217 ? 13.031 -7.471 7.996 1.00 88.00 217 ILE A C 1
ATOM 1684 O O . ILE A 1 217 ? 11.887 -7.580 7.558 1.00 88.00 217 ILE A O 1
ATOM 1688 N N . LEU A 1 218 ? 13.456 -6.377 8.627 1.00 84.38 218 LEU A N 1
ATOM 1689 C CA . LEU A 1 218 ? 12.609 -5.244 8.978 1.00 84.38 218 LEU A CA 1
ATOM 1690 C C . LEU A 1 218 ? 12.908 -4.045 8.084 1.00 84.38 218 LEU A C 1
ATOM 1692 O O . LEU A 1 218 ? 14.036 -3.866 7.621 1.00 84.38 218 LEU A O 1
ATOM 1696 N N . ASN A 1 219 ? 11.907 -3.181 7.909 1.00 75.25 219 ASN A N 1
ATOM 1697 C CA . ASN A 1 219 ? 12.100 -1.854 7.330 1.00 75.25 219 ASN A CA 1
ATOM 1698 C C . ASN A 1 219 ? 13.032 -1.047 8.246 1.00 75.25 219 ASN A C 1
ATOM 1700 O O . ASN A 1 219 ? 12.588 -0.402 9.199 1.00 75.25 219 ASN A O 1
ATOM 1704 N N . VAL A 1 220 ? 14.339 -1.094 7.993 1.00 61.25 220 VAL A N 1
ATOM 1705 C CA . VAL A 1 220 ? 15.291 -0.246 8.703 1.00 61.25 220 VAL A CA 1
ATOM 1706 C C . VAL A 1 220 ? 15.100 1.164 8.165 1.00 61.25 220 VAL A C 1
ATOM 1708 O O . VAL A 1 220 ? 15.637 1.533 7.125 1.00 61.25 220 VAL A O 1
ATOM 1711 N N . ALA A 1 221 ? 14.326 1.981 8.878 1.00 50.22 221 ALA A N 1
ATOM 1712 C CA . ALA A 1 221 ? 14.439 3.422 8.741 1.00 50.22 221 ALA A CA 1
ATOM 1713 C C . ALA A 1 221 ? 15.878 3.774 9.136 1.00 50.22 221 ALA A C 1
ATOM 1715 O O . ALA A 1 221 ? 16.214 3.763 10.321 1.00 50.22 221 ALA A O 1
ATOM 1716 N N . THR A 1 222 ? 16.750 3.995 8.151 1.00 43.38 222 THR A N 1
ATOM 1717 C CA . THR A 1 222 ? 18.152 4.365 8.341 1.00 43.38 222 THR A CA 1
ATOM 1718 C C . THR A 1 222 ? 18.244 5.598 9.228 1.00 43.38 222 THR A C 1
ATOM 1720 O O . THR A 1 222 ? 18.187 6.738 8.777 1.00 43.38 222 THR A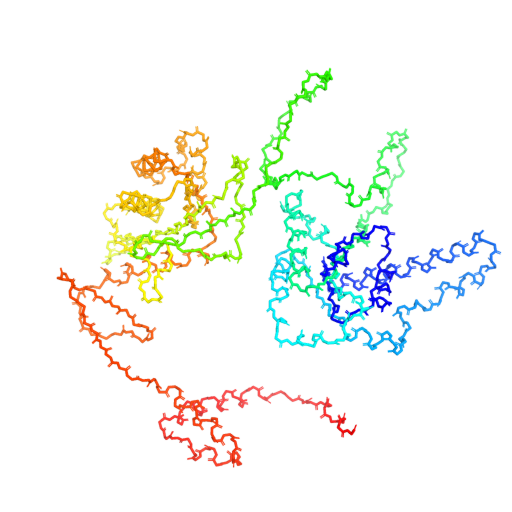 O 1
ATOM 1723 N N . LYS A 1 223 ? 18.423 5.360 10.524 1.00 39.88 223 LYS A N 1
ATOM 1724 C CA . LYS A 1 223 ? 19.078 6.282 11.431 1.00 39.88 223 LYS A CA 1
ATOM 1725 C C . LYS A 1 223 ? 20.549 5.894 11.379 1.00 39.88 223 LYS A C 1
ATOM 1727 O O . LYS A 1 223 ? 21.014 5.097 12.186 1.00 39.88 223 LYS A O 1
ATOM 1732 N N . SER A 1 224 ? 21.261 6.402 10.374 1.00 38.00 224 SER A N 1
ATOM 1733 C CA . SER A 1 224 ? 22.721 6.367 10.345 1.00 38.00 224 SER A CA 1
ATOM 1734 C C . SER A 1 224 ? 23.229 7.183 11.538 1.00 38.00 224 SER A C 1
ATOM 1736 O O . SER A 1 224 ? 23.350 8.407 11.465 1.00 38.00 224 SER A O 1
ATOM 1738 N N . PHE A 1 225 ? 23.448 6.528 12.676 1.00 38.31 225 PHE A N 1
ATOM 1739 C CA . PHE A 1 225 ? 24.317 7.074 13.707 1.00 38.31 225 PHE A CA 1
ATOM 1740 C C . PHE A 1 225 ? 25.759 6.834 13.270 1.00 38.31 225 PHE A C 1
ATOM 1742 O O . PHE A 1 225 ? 26.093 5.760 12.776 1.00 38.31 225 PHE A O 1
ATOM 1749 N N . GLY A 1 226 ? 26.549 7.901 13.363 1.00 32.66 226 GLY A N 1
ATOM 1750 C CA . GLY A 1 226 ? 27.879 8.021 12.791 1.00 32.66 226 GLY A CA 1
ATOM 1751 C C . GLY A 1 226 ? 28.858 6.934 13.215 1.00 32.66 226 GLY A C 1
ATOM 1752 O O . GLY A 1 226 ? 28.726 6.300 14.260 1.00 32.66 226 GLY A O 1
ATOM 1753 N N . ALA A 1 227 ? 29.848 6.768 12.346 1.00 38.28 227 ALA A N 1
ATOM 1754 C CA . ALA A 1 227 ? 31.012 5.931 12.516 1.00 38.28 227 ALA A CA 1
ATOM 1755 C C . ALA A 1 227 ? 31.701 6.159 13.869 1.00 38.28 227 ALA A C 1
ATOM 1757 O O . ALA A 1 227 ? 32.242 7.230 14.118 1.00 38.28 227 ALA A O 1
ATOM 1758 N N . GLU A 1 228 ? 31.756 5.110 14.683 1.00 29.62 228 GLU A N 1
ATOM 1759 C CA . GLU A 1 228 ? 32.905 4.822 15.532 1.00 29.62 228 GLU A CA 1
ATOM 1760 C C . GLU A 1 228 ? 33.082 3.300 15.583 1.00 29.62 228 GLU A C 1
ATOM 1762 O O . GLU A 1 228 ? 32.151 2.527 15.807 1.00 29.62 228 GLU A O 1
ATOM 1767 N N . SER A 1 229 ? 34.295 2.881 15.249 1.00 41.88 229 SER A N 1
ATOM 1768 C CA . SER A 1 229 ? 34.760 1.507 15.111 1.00 41.88 229 SER A CA 1
ATOM 1769 C C . SER A 1 229 ? 34.568 0.685 16.387 1.00 41.88 229 SER A C 1
ATOM 1771 O O . SER A 1 229 ? 35.213 0.968 17.397 1.00 41.88 229 SER A O 1
ATOM 1773 N N . ILE A 1 230 ? 33.782 -0.393 16.319 1.00 33.25 230 ILE A N 1
ATOM 1774 C CA . ILE A 1 230 ? 33.802 -1.480 17.310 1.00 33.25 230 ILE A CA 1
ATOM 1775 C C . ILE A 1 230 ? 33.894 -2.826 16.561 1.00 33.25 230 ILE A C 1
ATOM 1777 O O . ILE A 1 230 ? 33.259 -2.980 15.514 1.00 33.25 230 ILE A O 1
ATOM 1781 N N . PRO A 1 231 ? 34.721 -3.788 17.023 1.00 29.36 231 PRO A N 1
ATOM 1782 C CA . PRO A 1 231 ? 35.131 -4.942 16.229 1.00 29.36 231 PRO A CA 1
ATOM 1783 C C . PRO A 1 231 ? 34.011 -5.974 16.073 1.00 29.36 231 PRO A C 1
ATOM 1785 O O . PRO A 1 231 ? 33.222 -6.205 16.988 1.00 29.36 231 PRO A O 1
ATOM 1788 N N . ARG A 1 232 ? 34.013 -6.656 14.921 1.00 31.81 232 ARG A N 1
ATOM 1789 C CA . ARG A 1 232 ? 33.159 -7.814 14.616 1.00 31.81 232 ARG A CA 1
ATOM 1790 C C . ARG A 1 232 ? 33.244 -8.868 15.740 1.00 31.81 232 ARG A C 1
ATOM 1792 O O . ARG A 1 232 ? 34.359 -9.307 16.042 1.00 31.81 232 ARG A O 1
ATOM 1799 N N . PRO A 1 233 ? 32.125 -9.350 16.312 1.00 30.41 233 PRO A N 1
ATOM 1800 C CA . PRO A 1 233 ? 32.165 -10.525 17.165 1.00 30.41 233 PRO A CA 1
ATOM 1801 C C . PRO A 1 233 ? 32.369 -11.774 16.303 1.00 30.41 233 PRO A C 1
ATOM 1803 O O . PRO A 1 233 ? 31.652 -12.020 15.333 1.00 30.41 233 PRO A O 1
ATOM 1806 N N . ARG A 1 234 ? 33.397 -12.549 16.658 1.00 27.70 234 ARG A N 1
ATOM 1807 C CA . ARG A 1 234 ? 33.704 -13.861 16.083 1.00 27.70 234 ARG A CA 1
ATOM 1808 C C . ARG A 1 234 ? 32.572 -14.846 16.380 1.00 27.70 234 ARG A C 1
ATOM 1810 O O . ARG A 1 234 ? 32.099 -14.913 17.512 1.00 27.70 234 ARG A O 1
ATOM 1817 N N . LEU A 1 235 ? 32.220 -15.646 15.372 1.00 30.69 235 LEU A N 1
ATOM 1818 C CA . LEU A 1 235 ? 31.433 -16.868 15.522 1.00 30.69 235 LEU A CA 1
ATOM 1819 C C . LEU A 1 235 ? 32.029 -17.752 16.628 1.00 30.69 235 LEU A C 1
ATOM 1821 O O . LEU A 1 235 ? 33.188 -18.158 16.534 1.00 30.69 235 LEU A O 1
ATOM 1825 N N . ILE A 1 236 ? 31.205 -18.128 17.604 1.00 28.06 236 ILE A N 1
ATOM 1826 C CA . ILE A 1 236 ? 31.391 -19.357 18.374 1.00 28.06 236 ILE A CA 1
ATOM 1827 C C . ILE A 1 236 ? 30.261 -20.297 17.957 1.00 28.06 236 ILE A C 1
ATOM 1829 O O . ILE A 1 236 ? 29.085 -20.015 18.174 1.00 28.06 236 ILE A O 1
ATOM 1833 N N . ARG A 1 237 ? 30.649 -21.393 17.301 1.00 29.98 237 ARG A N 1
ATOM 1834 C CA . ARG A 1 237 ? 29.831 -22.595 17.144 1.00 29.98 237 ARG A CA 1
ATOM 1835 C C . ARG A 1 237 ? 29.765 -23.290 18.502 1.00 29.98 237 ARG A C 1
ATOM 1837 O O . ARG A 1 237 ? 30.819 -23.578 19.052 1.00 29.98 237 ARG A O 1
ATOM 1844 N N . ASP A 1 238 ? 28.561 -23.604 18.965 1.00 27.14 238 ASP A N 1
ATOM 1845 C CA . ASP A 1 238 ? 28.249 -24.932 19.500 1.00 27.14 238 ASP A CA 1
ATOM 1846 C C . ASP A 1 238 ? 26.731 -25.204 19.403 1.00 27.14 238 ASP A C 1
ATOM 1848 O O . ASP A 1 238 ? 25.937 -24.317 19.728 1.00 27.14 238 ASP A O 1
ATOM 1852 N N . PRO A 1 239 ? 26.296 -26.391 18.928 1.00 35.19 239 PRO A N 1
ATOM 1853 C CA . PRO A 1 239 ? 24.890 -26.726 18.737 1.00 35.19 239 PRO A CA 1
ATOM 1854 C C . PRO A 1 239 ? 24.408 -27.684 19.836 1.00 35.19 239 PRO A C 1
ATOM 1856 O O . PRO A 1 239 ? 24.690 -28.877 19.773 1.00 35.19 239 PRO A O 1
ATOM 1859 N N . SER A 1 240 ? 23.654 -27.210 20.831 1.00 28.22 240 SER A N 1
ATOM 1860 C CA . SER A 1 240 ? 22.910 -28.117 21.728 1.00 28.22 240 SER A CA 1
ATOM 1861 C C . SER A 1 240 ? 21.924 -27.402 22.651 1.00 28.22 240 SER A C 1
ATOM 1863 O O . SER A 1 240 ? 22.057 -27.417 23.869 1.00 28.22 240 SER A O 1
ATOM 1865 N N . THR A 1 241 ? 20.853 -26.838 22.098 1.00 30.22 241 THR A N 1
ATOM 1866 C CA . THR A 1 241 ? 19.548 -26.883 22.783 1.00 30.22 241 THR A CA 1
ATOM 1867 C C . THR A 1 241 ? 18.438 -26.608 21.781 1.00 30.22 241 THR A C 1
ATOM 1869 O O . THR A 1 241 ? 18.217 -25.482 21.347 1.00 30.22 241 THR A O 1
ATOM 1872 N N . ALA A 1 242 ? 17.753 -27.679 21.385 1.00 39.47 242 ALA A N 1
ATOM 1873 C CA . ALA A 1 242 ? 16.482 -27.604 20.693 1.00 39.47 242 ALA A CA 1
ATOM 1874 C C . ALA A 1 242 ? 15.461 -26.917 21.613 1.00 39.47 242 ALA A C 1
ATOM 1876 O O . ALA A 1 242 ? 15.045 -27.487 22.620 1.00 39.47 242 ALA A O 1
ATOM 1877 N N . GLY A 1 243 ? 15.074 -25.695 21.265 1.00 26.34 243 GLY A N 1
ATOM 1878 C CA . GLY A 1 243 ? 13.856 -25.056 21.744 1.00 26.34 243 GLY A CA 1
ATOM 1879 C C . GLY A 1 243 ? 12.985 -24.783 20.529 1.00 26.34 243 GLY A C 1
ATOM 1880 O O . GLY A 1 243 ? 13.385 -24.013 19.662 1.00 26.34 243 GLY A O 1
ATOM 1881 N N . GLN A 1 244 ? 11.833 -25.449 20.439 1.00 28.34 244 GLN A N 1
ATOM 1882 C CA . GLN A 1 244 ? 10.801 -25.143 19.448 1.00 28.34 244 GLN A CA 1
ATOM 1883 C C . GLN A 1 244 ? 10.471 -23.647 19.513 1.00 28.34 244 GLN A C 1
ATOM 1885 O O . GLN A 1 244 ? 9.847 -23.185 20.468 1.00 28.34 244 GLN A O 1
ATOM 1890 N N . GLN A 1 245 ? 10.889 -22.888 18.503 1.00 25.44 245 GLN A N 1
ATOM 1891 C CA . GLN A 1 245 ? 10.318 -21.579 18.229 1.00 25.44 245 GLN A CA 1
ATOM 1892 C C . GLN A 1 245 ? 8.993 -21.825 17.518 1.00 25.44 245 GLN A C 1
ATOM 1894 O O . GLN A 1 245 ? 8.958 -22.187 16.346 1.00 25.44 245 GLN A O 1
ATOM 1899 N N . ASN A 1 246 ? 7.900 -21.692 18.266 1.00 26.64 246 ASN A N 1
ATOM 1900 C CA . ASN A 1 246 ? 6.583 -21.540 17.673 1.00 26.64 246 ASN A CA 1
ATOM 1901 C C . ASN A 1 246 ? 6.586 -20.212 16.908 1.00 26.64 246 ASN A C 1
ATOM 1903 O O . ASN A 1 246 ? 6.659 -19.148 17.522 1.00 26.64 246 ASN A O 1
ATOM 1907 N N . GLU A 1 247 ? 6.543 -20.285 15.580 1.00 27.66 247 GLU A N 1
ATOM 1908 C CA . GLU A 1 247 ? 6.123 -19.175 14.731 1.00 27.66 247 GLU A CA 1
ATOM 1909 C C . GLU A 1 247 ? 4.698 -18.789 15.122 1.00 27.66 247 GLU A C 1
ATOM 1911 O O . GLU A 1 247 ? 3.787 -19.619 15.132 1.00 27.66 247 GLU A O 1
ATOM 1916 N N . ILE A 1 248 ? 4.515 -17.526 15.484 1.00 26.86 248 ILE A N 1
ATOM 1917 C CA . ILE A 1 248 ? 3.212 -16.975 15.819 1.00 26.86 248 ILE A CA 1
ATOM 1918 C C . ILE A 1 248 ? 2.865 -15.965 14.736 1.00 26.86 248 ILE A C 1
ATOM 1920 O O . ILE A 1 248 ? 3.415 -14.867 14.685 1.00 26.86 248 ILE A O 1
ATOM 1924 N N . ASN A 1 249 ? 1.936 -16.362 13.872 1.00 30.45 249 ASN A N 1
ATOM 1925 C CA . ASN A 1 249 ? 1.324 -15.499 12.875 1.00 30.45 249 ASN A CA 1
ATOM 1926 C C . ASN A 1 249 ? 0.389 -14.497 13.574 1.00 30.45 249 ASN A C 1
ATOM 1928 O O . ASN A 1 249 ? -0.539 -14.890 14.283 1.00 30.45 249 ASN A O 1
ATOM 1932 N N . ALA A 1 250 ? 0.606 -13.197 13.368 1.00 35.00 250 ALA A N 1
ATOM 1933 C CA . ALA A 1 250 ? -0.362 -12.168 13.742 1.00 35.00 250 ALA A CA 1
ATOM 1934 C C . ALA A 1 250 ? -1.495 -12.155 12.699 1.00 35.00 250 ALA A C 1
ATOM 1936 O O . ALA A 1 250 ? -1.409 -11.460 11.690 1.00 35.00 250 ALA A O 1
ATOM 1937 N N . GLU A 1 251 ? -2.533 -12.969 12.906 1.00 37.81 251 GLU A N 1
ATOM 1938 C CA . GLU A 1 251 ? -3.574 -13.191 11.891 1.00 37.81 251 GLU A CA 1
ATOM 1939 C C . GLU A 1 251 ? -4.674 -12.117 11.810 1.00 37.81 251 GLU A C 1
ATOM 1941 O O . GLU A 1 251 ? -5.357 -12.077 10.795 1.00 37.81 251 GLU A O 1
ATOM 1946 N N . CYS A 1 252 ? -4.881 -11.214 12.780 1.00 45.28 252 CYS A N 1
ATOM 1947 C CA . CYS A 1 252 ? -6.001 -10.253 12.709 1.00 45.28 252 CYS A CA 1
ATOM 1948 C C . CYS A 1 252 ? -5.767 -8.977 13.544 1.00 45.28 252 CYS A C 1
ATOM 1950 O O . CYS A 1 252 ? -5.727 -9.049 14.774 1.00 45.28 252 CYS A O 1
ATOM 1952 N N . LEU A 1 253 ? -5.702 -7.810 12.886 1.00 42.75 253 LEU A N 1
ATOM 1953 C CA . LEU A 1 253 ? -5.888 -6.496 13.520 1.00 42.75 253 LEU A CA 1
ATOM 1954 C C . LEU A 1 253 ? -7.355 -6.086 13.389 1.00 42.75 253 LEU A C 1
ATOM 1956 O O . LEU A 1 253 ? -7.859 -5.928 12.277 1.00 42.75 253 LEU A O 1
ATOM 1960 N N . GLU A 1 254 ? -8.027 -5.882 14.514 1.00 46.94 254 GLU A N 1
ATOM 1961 C CA . GLU A 1 254 ? -9.417 -5.438 14.555 1.00 46.94 254 GLU A CA 1
ATOM 1962 C C . GLU A 1 254 ? -9.453 -3.988 15.067 1.00 46.94 254 GLU A C 1
ATOM 1964 O O . GLU A 1 254 ? -9.213 -3.731 16.248 1.00 46.94 254 GLU A O 1
ATOM 1969 N N . ILE A 1 255 ? -9.693 -3.022 14.171 1.00 57.44 255 ILE A N 1
ATOM 1970 C CA . ILE A 1 255 ? -9.883 -1.614 14.556 1.00 57.44 255 ILE A CA 1
ATOM 1971 C C . ILE A 1 255 ? -11.311 -1.450 15.071 1.00 57.44 255 ILE A C 1
ATOM 1973 O O . ILE A 1 255 ? -12.270 -1.854 14.414 1.00 57.44 255 ILE A O 1
ATOM 1977 N N . LEU A 1 256 ? -11.439 -0.852 16.249 1.00 55.12 256 LEU A N 1
ATOM 1978 C CA . LEU A 1 256 ? -12.694 -0.703 16.965 1.00 55.12 256 LEU A CA 1
ATOM 1979 C C . LEU A 1 256 ? -13.142 0.758 16.962 1.00 55.12 256 LEU A C 1
ATOM 1981 O O . LEU A 1 256 ? -12.436 1.629 17.476 1.00 55.12 256 LEU A O 1
ATOM 1985 N N . GLU A 1 257 ? -14.338 1.017 16.435 1.00 55.00 257 GLU A N 1
ATOM 1986 C CA . GLU A 1 257 ? -15.028 2.297 16.607 1.00 55.00 257 GLU A CA 1
ATOM 1987 C C . GLU A 1 257 ? -15.939 2.229 17.844 1.00 55.00 257 GLU A C 1
ATOM 1989 O O . GLU A 1 257 ? -16.615 1.227 18.084 1.00 55.00 257 GLU A O 1
ATOM 1994 N N . ILE A 1 258 ? -15.945 3.284 18.669 1.00 55.72 258 ILE A N 1
ATOM 1995 C CA . ILE A 1 258 ? -16.719 3.297 19.921 1.00 55.72 258 ILE A CA 1
ATOM 1996 C C . ILE A 1 258 ? -18.099 3.936 19.698 1.00 55.72 258 ILE A C 1
ATOM 1998 O O . ILE A 1 258 ? -18.213 5.163 19.560 1.00 55.72 258 ILE A O 1
ATOM 2002 N N . GLU A 1 259 ? -19.162 3.123 19.754 1.00 53.34 259 GLU A N 1
ATOM 2003 C CA . GLU A 1 259 ? -20.554 3.577 19.641 1.00 53.34 259 GLU A CA 1
ATOM 2004 C C . GLU A 1 259 ? -21.172 4.087 20.965 1.00 53.34 259 GLU A C 1
ATOM 2006 O O . GLU A 1 259 ? -20.668 3.907 22.077 1.00 53.34 259 GLU A O 1
ATOM 2011 N N . SER A 1 260 ? -22.332 4.745 20.841 1.00 44.03 260 SER A N 1
ATOM 2012 C CA . SER A 1 260 ? -23.049 5.464 21.909 1.00 44.03 260 SER A CA 1
ATOM 2013 C C . SER A 1 260 ? -23.512 4.631 23.115 1.00 44.03 260 SER A C 1
ATOM 2015 O O . SER A 1 260 ? -23.890 5.210 24.130 1.00 44.03 260 SER A O 1
ATOM 2017 N N . ASN A 1 261 ? -23.493 3.304 23.035 1.00 45.84 261 ASN A N 1
ATOM 2018 C CA . ASN A 1 261 ? -23.929 2.366 24.077 1.00 45.84 261 ASN A CA 1
ATOM 2019 C C . ASN A 1 261 ? -22.777 1.502 24.623 1.00 45.84 261 ASN A C 1
ATOM 2021 O O . ASN A 1 261 ? -23.029 0.616 25.433 1.00 45.84 261 ASN A O 1
ATOM 2025 N N . GLY A 1 262 ? -21.529 1.770 24.218 1.00 44.53 262 GLY A N 1
ATOM 2026 C CA . GLY A 1 262 ? -20.377 0.967 24.628 1.00 44.53 262 GLY A CA 1
ATOM 2027 C C . GLY A 1 262 ? -20.248 -0.362 23.881 1.00 44.53 262 GLY A C 1
ATOM 2028 O O . GLY A 1 262 ? -19.408 -1.178 24.245 1.00 44.53 262 GLY A O 1
ATOM 2029 N N . VAL A 1 263 ? -21.063 -0.590 22.847 1.00 39.72 263 VAL A N 1
ATOM 2030 C CA . VAL A 1 263 ? -20.883 -1.731 21.952 1.00 39.72 263 VAL A CA 1
ATOM 2031 C C . VAL A 1 263 ? -19.854 -1.347 20.900 1.00 39.72 263 VAL A C 1
ATOM 2033 O O . VAL A 1 263 ? -19.958 -0.313 20.246 1.00 39.72 263 VAL A O 1
ATOM 2036 N N . ILE A 1 264 ? -18.844 -2.191 20.774 1.00 46.88 264 ILE A N 1
ATOM 2037 C CA . ILE A 1 264 ? -17.834 -2.110 19.738 1.00 46.88 264 ILE A CA 1
ATOM 2038 C C . ILE A 1 264 ? -18.302 -3.024 18.604 1.00 46.88 264 ILE A C 1
ATOM 2040 O O . ILE A 1 264 ? -18.340 -4.243 18.777 1.00 46.88 264 ILE A O 1
ATOM 2044 N N . THR A 1 265 ? -18.704 -2.457 17.471 1.00 37.78 265 THR A N 1
ATOM 2045 C CA . THR A 1 265 ? -18.969 -3.228 16.250 1.00 37.78 265 THR A CA 1
ATOM 2046 C C . THR A 1 265 ? -17.760 -3.140 15.330 1.00 37.78 265 THR A C 1
ATOM 2048 O O . THR A 1 265 ? -17.041 -2.140 15.305 1.00 37.78 265 THR A O 1
ATOM 2051 N N . THR A 1 266 ? -17.491 -4.227 14.611 1.00 39.53 266 THR A N 1
ATOM 2052 C CA . THR A 1 266 ? -16.274 -4.363 13.816 1.00 39.53 266 THR A CA 1
ATOM 2053 C C . THR A 1 266 ? -16.616 -4.397 12.340 1.00 39.53 266 THR A C 1
ATOM 2055 O O . THR A 1 266 ? -17.501 -5.120 11.882 1.00 39.53 266 THR A O 1
ATOM 2058 N N . SER A 1 267 ? -15.918 -3.560 11.581 1.00 35.31 267 SER A N 1
ATOM 2059 C CA . SER A 1 267 ? -15.779 -3.723 10.145 1.00 35.31 267 SER A CA 1
ATOM 2060 C C . SER A 1 267 ? -14.290 -3.652 9.838 1.00 35.31 267 SER A C 1
ATOM 2062 O O . SER A 1 267 ? -13.587 -2.745 10.282 1.00 35.31 267 SER A O 1
ATOM 2064 N N . CYS A 1 268 ? -13.782 -4.671 9.148 1.00 33.88 268 CYS A N 1
ATOM 2065 C CA . CYS A 1 268 ? -12.406 -4.716 8.678 1.00 33.88 268 CYS A CA 1
ATOM 2066 C C . CYS A 1 268 ? -12.207 -3.567 7.677 1.00 33.88 268 CYS A C 1
ATOM 2068 O O . CYS A 1 268 ? -12.570 -3.678 6.505 1.00 33.88 268 CYS A O 1
ATOM 2070 N N . LEU A 1 269 ? -11.694 -2.430 8.145 1.00 38.75 269 LEU A N 1
ATOM 2071 C CA . LEU A 1 269 ? -11.354 -1.303 7.286 1.00 38.75 269 LEU A CA 1
ATOM 2072 C C . LEU A 1 269 ? -9.968 -1.546 6.676 1.00 38.75 269 LEU A C 1
ATOM 2074 O O . LEU A 1 269 ? -8.932 -1.355 7.312 1.00 38.75 269 LEU A O 1
ATOM 2078 N N . GLN A 1 270 ? -9.966 -1.979 5.415 1.00 33.94 270 GLN A N 1
ATOM 2079 C CA . GLN A 1 270 ? -8.780 -2.042 4.562 1.00 33.94 270 GLN A CA 1
ATOM 2080 C C . GLN A 1 270 ? -8.211 -0.629 4.358 1.00 33.94 270 GLN A C 1
ATOM 2082 O O . GLN A 1 270 ? -8.919 0.241 3.855 1.00 33.94 270 GLN A O 1
ATOM 2087 N N . GLY A 1 271 ? -6.935 -0.399 4.701 1.00 31.86 271 GLY A N 1
ATOM 2088 C CA . GLY A 1 271 ? -6.237 0.816 4.247 1.00 31.86 271 GLY A CA 1
ATOM 2089 C C . GLY A 1 271 ? -5.126 1.422 5.110 1.00 31.86 271 GLY A C 1
ATOM 2090 O O . GLY A 1 271 ? -4.555 2.414 4.675 1.00 31.86 271 GLY A O 1
ATOM 2091 N N . TRP A 1 272 ? -4.768 0.879 6.279 1.00 34.31 272 TRP A N 1
ATOM 2092 C CA . TRP A 1 272 ? -3.806 1.548 7.179 1.00 34.31 272 TRP A CA 1
ATOM 2093 C C . TRP A 1 272 ? -2.434 0.839 7.255 1.00 34.31 272 TRP A C 1
ATOM 2095 O O . TRP A 1 272 ? -2.312 -0.382 7.127 1.00 34.31 272 TRP A O 1
ATOM 2105 N N . THR A 1 273 ? -1.353 1.615 7.383 1.00 28.09 273 THR A N 1
ATOM 2106 C CA . THR A 1 273 ? 0.056 1.177 7.451 1.00 28.09 273 THR A CA 1
ATOM 2107 C C . THR A 1 273 ? 0.472 0.824 8.892 1.00 28.09 273 THR A C 1
ATOM 2109 O O . THR A 1 273 ? 0.112 1.523 9.827 1.00 28.09 273 THR A O 1
ATOM 2112 N N . TYR A 1 274 ? 1.167 -0.307 9.082 1.00 39.22 274 TYR A N 1
ATOM 2113 C CA . TYR A 1 274 ? 1.218 -1.061 10.351 1.00 39.22 274 TYR A CA 1
ATOM 2114 C C . TYR A 1 274 ? 2.408 -0.705 11.275 1.00 39.22 274 TYR A C 1
ATOM 2116 O O . TYR A 1 274 ? 3.520 -0.496 10.787 1.00 39.22 274 TYR A O 1
ATOM 2124 N N . TRP A 1 275 ? 2.166 -0.713 12.595 1.00 32.69 275 TRP A N 1
ATOM 2125 C CA . TRP A 1 275 ? 3.144 -0.727 13.703 1.00 32.69 275 TRP A CA 1
ATOM 2126 C C . TRP A 1 275 ? 3.308 -2.160 14.235 1.00 32.69 275 TRP A C 1
ATOM 2128 O O . TRP A 1 275 ? 2.326 -2.887 14.333 1.00 32.69 275 TRP A O 1
ATOM 2138 N N . ASP A 1 276 ? 4.529 -2.574 14.577 1.00 33.84 276 ASP A N 1
ATOM 2139 C CA . ASP A 1 276 ? 4.833 -3.956 14.970 1.00 33.84 276 ASP A CA 1
ATOM 2140 C C . ASP A 1 276 ? 4.315 -4.312 16.382 1.00 33.84 276 ASP A C 1
ATOM 2142 O O . ASP A 1 276 ? 4.705 -3.689 17.368 1.00 33.84 276 ASP A O 1
ATOM 2146 N N . PHE A 1 277 ? 3.463 -5.339 16.465 1.00 40.34 277 PHE A N 1
ATOM 2147 C CA . PHE A 1 277 ? 2.952 -5.950 17.701 1.00 40.34 277 PHE A CA 1
ATOM 2148 C C . PHE A 1 277 ? 3.423 -7.416 17.825 1.00 40.34 277 PHE A C 1
ATOM 2150 O O . PHE A 1 277 ? 2.653 -8.313 18.183 1.00 40.34 277 PHE A O 1
ATOM 2157 N N . SER A 1 278 ? 4.695 -7.674 17.515 1.00 33.59 278 SER A N 1
ATOM 2158 C CA . SER A 1 278 ? 5.333 -9.001 17.431 1.00 33.59 278 SER A CA 1
ATOM 2159 C C . SER A 1 278 ? 5.378 -9.845 18.723 1.00 33.59 278 SER A C 1
ATOM 2161 O O . SER A 1 278 ? 6.082 -10.848 18.768 1.00 33.59 278 SER A O 1
ATOM 2163 N N . GLN A 1 279 ? 4.610 -9.516 19.770 1.00 40.75 279 GLN A N 1
ATOM 2164 C CA . GLN A 1 279 ? 4.530 -10.313 21.008 1.00 40.75 279 GLN A CA 1
ATOM 2165 C C . GLN A 1 279 ? 3.152 -10.922 21.310 1.00 40.75 279 GLN A C 1
ATOM 2167 O O . GLN A 1 279 ? 2.978 -11.563 22.347 1.00 40.75 279 GLN A O 1
ATOM 2172 N N . SER A 1 280 ? 2.151 -10.761 20.441 1.00 43.53 280 SER A N 1
ATOM 2173 C CA . SER A 1 280 ? 0.831 -11.352 20.699 1.00 43.53 280 SER A CA 1
ATOM 2174 C C . SER A 1 280 ? 0.769 -12.805 20.208 1.00 43.53 280 SER A C 1
ATOM 2176 O O . SER A 1 280 ? 0.801 -13.068 19.013 1.00 43.53 280 SER A O 1
ATOM 2178 N N . ASN A 1 281 ? 0.679 -13.762 21.141 1.00 43.75 281 ASN A N 1
ATOM 2179 C CA . ASN A 1 281 ? 0.593 -15.212 20.896 1.00 43.75 281 ASN A CA 1
ATOM 2180 C C . ASN A 1 281 ? -0.693 -15.649 20.143 1.00 43.75 281 ASN A C 1
ATOM 2182 O O . ASN A 1 281 ? -1.521 -16.358 20.712 1.00 43.75 281 ASN A O 1
ATOM 2186 N N . GLY A 1 282 ? -0.915 -15.199 18.904 1.00 45.66 282 GLY A N 1
ATOM 2187 C CA . GLY A 1 282 ? -2.088 -15.557 18.095 1.00 45.66 282 GLY A CA 1
ATOM 2188 C C . GLY A 1 282 ? -3.407 -14.986 18.629 1.00 45.66 282 GLY A C 1
ATOM 2189 O O . GLY A 1 282 ? -4.478 -15.519 18.351 1.00 45.66 282 GLY A O 1
ATOM 2190 N N . ARG A 1 283 ? -3.351 -13.920 19.440 1.00 54.56 283 ARG A N 1
ATOM 2191 C CA . ARG A 1 283 ? -4.540 -13.215 19.942 1.00 54.56 283 ARG A CA 1
ATOM 2192 C C . ARG A 1 283 ? -4.920 -12.097 18.975 1.00 54.56 283 ARG A C 1
ATOM 2194 O O . ARG A 1 283 ? -4.058 -11.315 18.590 1.00 54.56 283 ARG A O 1
ATOM 2201 N N . THR A 1 284 ? -6.204 -11.998 18.625 1.00 55.25 284 THR A N 1
ATOM 2202 C CA . THR A 1 284 ? -6.756 -10.845 17.898 1.00 55.25 284 THR A CA 1
ATOM 2203 C C . THR A 1 284 ? -6.434 -9.572 18.669 1.00 55.25 284 THR A C 1
ATOM 2205 O O . THR A 1 284 ? -6.885 -9.407 19.804 1.00 55.25 284 THR A O 1
ATOM 2208 N N . ILE A 1 285 ? -5.641 -8.687 18.065 1.00 63.84 285 ILE A N 1
ATOM 2209 C CA . ILE A 1 285 ? -5.319 -7.397 18.670 1.00 63.84 285 ILE A CA 1
ATOM 2210 C C . ILE A 1 285 ? -6.461 -6.458 18.333 1.00 63.84 285 ILE A C 1
ATOM 2212 O O . ILE A 1 285 ? -6.725 -6.150 17.168 1.00 63.84 285 ILE A O 1
ATOM 2216 N N . ARG A 1 286 ? -7.140 -6.011 19.377 1.00 78.88 286 ARG A N 1
ATOM 2217 C CA . ARG A 1 286 ? -8.216 -5.042 19.278 1.00 78.88 286 ARG A CA 1
ATOM 2218 C C . ARG A 1 286 ? -7.645 -3.663 19.535 1.00 78.88 286 ARG A C 1
ATOM 2220 O O . ARG A 1 286 ? -7.018 -3.445 20.569 1.00 78.88 286 ARG A O 1
ATOM 2227 N N . VAL A 1 287 ? -7.839 -2.747 18.592 1.00 83.69 287 VAL A N 1
ATOM 2228 C CA . VAL A 1 287 ? -7.217 -1.423 18.645 1.00 83.69 287 VAL A CA 1
ATOM 2229 C C . VAL A 1 287 ? -8.260 -0.323 18.603 1.00 83.69 287 VAL A C 1
ATOM 2231 O O . VAL A 1 287 ? -9.024 -0.218 17.648 1.00 83.69 287 VAL A O 1
ATOM 2234 N N . VAL A 1 288 ? -8.248 0.542 19.616 1.00 88.19 288 VAL A N 1
ATOM 2235 C CA . VAL A 1 288 ? -8.970 1.820 19.590 1.00 88.19 288 VAL A CA 1
ATOM 2236 C C . VAL A 1 288 ? -8.040 2.900 19.062 1.00 88.19 288 VAL A C 1
ATOM 2238 O O . VAL A 1 288 ? -6.927 3.066 19.557 1.00 88.19 288 VAL A O 1
ATOM 2241 N N . VAL A 1 289 ? -8.498 3.667 18.076 1.00 90.69 289 VAL A N 1
ATOM 2242 C CA . VAL A 1 289 ? -7.752 4.814 17.549 1.00 90.69 289 VAL A CA 1
ATOM 2243 C C . VAL A 1 289 ? -8.379 6.102 18.073 1.00 90.69 289 VAL A C 1
ATOM 2245 O O . VAL A 1 289 ? -9.571 6.335 17.890 1.00 90.69 289 VAL A O 1
ATOM 2248 N N . ILE A 1 290 ? -7.572 6.948 18.713 1.00 94.19 290 ILE A N 1
ATOM 2249 C CA . ILE A 1 290 ? -7.970 8.283 19.170 1.00 94.19 290 ILE A CA 1
ATOM 2250 C C . ILE A 1 290 ? -7.207 9.305 18.338 1.00 94.19 290 ILE A C 1
ATOM 2252 O O . ILE A 1 290 ? -5.989 9.390 18.454 1.00 94.19 290 ILE A O 1
ATOM 2256 N N . ALA A 1 291 ? -7.896 10.093 17.519 1.00 94.69 291 ALA A N 1
ATOM 2257 C CA . ALA A 1 291 ? -7.281 11.210 16.808 1.00 94.69 291 ALA A CA 1
ATOM 2258 C C . ALA A 1 291 ? -7.340 12.475 17.672 1.00 94.69 291 ALA A C 1
ATOM 2260 O O . ALA A 1 291 ? -8.403 12.815 18.198 1.00 94.69 291 ALA A O 1
ATOM 2261 N N . VAL A 1 292 ? -6.207 13.157 17.837 1.00 96.69 292 VAL A N 1
ATOM 2262 C CA . VAL A 1 292 ? -6.084 14.352 18.681 1.00 96.69 292 VAL A CA 1
ATOM 2263 C C . VAL A 1 292 ? -5.437 15.498 17.920 1.00 96.69 292 VAL A C 1
ATOM 2265 O O . VAL A 1 292 ? -4.512 15.282 17.138 1.00 96.69 292 VAL A O 1
ATOM 2268 N N . ASP A 1 293 ? -5.926 16.712 18.164 1.00 97.06 293 ASP A N 1
ATOM 2269 C CA . ASP A 1 293 ? -5.368 17.945 17.610 1.00 97.06 293 ASP A CA 1
ATOM 2270 C C . ASP A 1 293 ? -5.537 19.129 18.581 1.00 97.06 293 ASP A C 1
ATOM 2272 O O . ASP A 1 293 ? -6.483 19.179 19.379 1.00 97.06 293 ASP A O 1
ATOM 2276 N N . GLY A 1 294 ? -4.604 20.080 18.511 1.00 94.44 294 GLY A N 1
ATOM 2277 C CA . GLY A 1 294 ? -4.573 21.308 19.292 1.00 94.44 294 GLY A CA 1
ATOM 2278 C C . GLY A 1 294 ? -4.458 22.550 18.407 1.00 94.44 294 GLY A C 1
ATOM 2279 O O . GLY A 1 294 ? -3.417 22.830 17.820 1.00 94.44 294 GLY A O 1
ATOM 2280 N N . ALA A 1 295 ? -5.488 23.395 18.405 1.00 92.00 295 ALA A N 1
ATOM 2281 C CA . ALA A 1 295 ? -5.462 24.672 17.699 1.00 92.00 295 ALA A CA 1
ATOM 2282 C C . ALA A 1 295 ? -5.115 25.826 18.649 1.00 92.00 295 ALA A C 1
ATOM 2284 O O . ALA A 1 295 ? -5.651 25.936 19.750 1.00 92.00 295 ALA A O 1
ATOM 2285 N N . TYR A 1 296 ? -4.265 26.750 18.202 1.00 92.81 296 TYR A N 1
ATOM 2286 C CA . TYR A 1 296 ? -3.909 27.946 18.966 1.00 92.81 296 TYR A CA 1
ATOM 2287 C C . TYR A 1 296 ? -4.016 29.200 18.107 1.00 92.81 296 TYR A C 1
ATOM 2289 O O . TYR A 1 296 ? -3.520 29.245 16.981 1.00 92.81 296 TYR A O 1
ATOM 2297 N N . ILE A 1 297 ? -4.657 30.229 18.650 1.00 89.88 297 ILE A N 1
ATOM 2298 C CA . ILE A 1 297 ? -4.693 31.567 18.070 1.00 89.88 297 ILE A CA 1
ATOM 2299 C C . ILE A 1 297 ? -3.761 32.433 18.902 1.00 89.88 297 ILE A C 1
ATOM 2301 O O . ILE A 1 297 ? -3.980 32.623 20.099 1.00 89.88 297 ILE A O 1
ATOM 2305 N N . THR A 1 298 ? -2.729 32.961 18.254 1.00 87.25 298 THR A N 1
ATOM 2306 C CA . THR A 1 298 ? -1.831 33.938 18.865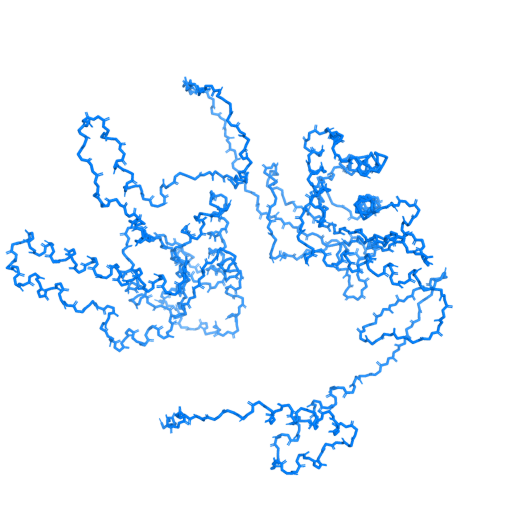 1.00 87.25 298 THR A CA 1
ATOM 2307 C C . THR A 1 298 ? -2.602 35.179 19.281 1.00 87.25 298 THR A C 1
ATOM 2309 O O . THR A 1 298 ? -3.507 35.619 18.570 1.00 87.25 298 THR A O 1
ATOM 2312 N N . GLU A 1 299 ? -2.204 35.762 20.407 1.00 83.12 299 GLU A N 1
ATOM 2313 C CA . GLU A 1 299 ? -2.733 37.041 20.859 1.00 83.12 299 GLU A CA 1
ATOM 2314 C C . GLU A 1 299 ? -2.628 38.085 19.742 1.00 83.12 299 GLU A C 1
ATOM 2316 O O . GLU A 1 299 ? -1.603 38.229 19.072 1.00 83.12 299 GLU A O 1
ATOM 2321 N N . THR A 1 300 ? -3.729 38.791 19.522 1.00 81.06 300 THR A N 1
ATOM 2322 C CA . THR A 1 300 ? -3.768 39.974 18.663 1.00 81.06 300 THR A CA 1
ATOM 2323 C C . THR A 1 300 ? -4.035 41.179 19.558 1.00 81.06 300 THR A C 1
ATOM 2325 O O . THR A 1 300 ? -4.577 41.003 20.647 1.00 81.06 300 THR A O 1
ATOM 2328 N N . PRO A 1 301 ? -3.770 42.420 19.113 1.00 81.06 301 PRO A N 1
ATOM 2329 C CA . PRO A 1 301 ? -4.090 43.611 19.907 1.00 81.06 301 PRO A CA 1
ATOM 2330 C C . PRO A 1 301 ? -5.562 43.708 20.351 1.00 81.06 301 PRO A C 1
ATOM 2332 O O . PRO A 1 301 ? -5.893 44.510 21.216 1.00 81.06 301 PRO A O 1
ATOM 2335 N N . ILE A 1 302 ? -6.448 42.927 19.724 1.00 78.25 302 ILE A N 1
ATOM 2336 C CA . ILE A 1 302 ? -7.899 42.966 19.911 1.00 78.25 302 ILE A CA 1
ATOM 2337 C C . ILE A 1 302 ? -8.405 41.737 20.689 1.00 78.25 302 ILE A C 1
ATOM 2339 O O . ILE A 1 302 ? -9.455 41.812 21.325 1.00 78.25 302 ILE A O 1
ATOM 2343 N N . TYR A 1 303 ? -7.681 40.614 20.668 1.00 76.88 303 TYR A N 1
ATOM 2344 C CA . TYR A 1 303 ? -8.138 39.351 21.252 1.00 76.88 303 TYR A CA 1
ATOM 2345 C C . TYR A 1 303 ? -7.013 38.651 22.017 1.00 76.88 303 TYR A C 1
ATOM 2347 O O . TYR A 1 303 ? -5.940 38.464 21.431 1.00 76.88 303 TYR A O 1
ATOM 2355 N N . PRO A 1 304 ? -7.261 38.205 23.268 1.00 84.25 304 PRO A N 1
ATOM 2356 C CA . PRO A 1 304 ? -6.290 37.413 24.010 1.00 84.25 304 PRO A CA 1
ATOM 2357 C C . PRO A 1 304 ? -5.991 36.114 23.259 1.00 84.25 304 PRO A C 1
ATOM 2359 O O . PRO A 1 304 ? -6.812 35.635 22.469 1.00 84.25 304 PRO A O 1
ATOM 2362 N N . ALA A 1 305 ? -4.821 35.537 23.518 1.00 87.38 305 ALA A N 1
ATOM 2363 C CA . ALA A 1 305 ? -4.494 34.207 23.030 1.00 87.38 305 ALA A CA 1
ATOM 2364 C C . ALA A 1 305 ? -5.561 33.187 23.451 1.00 87.38 305 ALA A C 1
ATOM 2366 O O . ALA A 1 305 ? -6.020 33.192 24.596 1.00 87.38 305 ALA A O 1
ATOM 2367 N N . ARG A 1 306 ? -5.945 32.304 22.524 1.00 91.69 306 ARG A N 1
ATOM 2368 C CA . ARG A 1 306 ? -6.928 31.245 22.789 1.00 91.69 306 ARG A CA 1
ATOM 2369 C C . ARG A 1 306 ? -6.445 29.912 22.258 1.00 91.69 306 ARG A C 1
ATOM 2371 O O . ARG A 1 306 ? -5.850 29.846 21.183 1.00 91.69 306 ARG A O 1
ATOM 2378 N N . ALA A 1 307 ? -6.728 28.858 23.007 1.00 92.12 307 ALA A N 1
ATOM 2379 C CA . ALA A 1 307 ? -6.329 27.498 22.684 1.00 92.12 307 ALA A CA 1
ATOM 2380 C C . ALA A 1 307 ? -7.555 26.588 22.660 1.00 92.12 307 ALA A C 1
ATOM 2382 O O . ALA A 1 307 ? -8.462 26.748 23.472 1.00 92.12 307 ALA A O 1
ATOM 2383 N N . TYR A 1 308 ? -7.572 25.628 21.747 1.00 94.31 308 TYR A N 1
ATOM 2384 C CA . TYR A 1 308 ? -8.684 24.714 21.528 1.00 94.31 308 TYR A CA 1
ATOM 2385 C C . TYR A 1 308 ? -8.154 23.309 21.293 1.00 94.31 308 TYR A C 1
ATOM 2387 O O . TYR A 1 308 ? -7.071 23.150 20.735 1.00 94.31 308 TYR A O 1
ATOM 2395 N N . ILE A 1 309 ? -8.929 22.303 21.680 1.00 95.12 309 ILE A N 1
ATOM 2396 C CA . ILE A 1 309 ? -8.597 20.898 21.438 1.00 95.12 309 ILE A CA 1
ATOM 2397 C C . ILE A 1 309 ? -9.723 20.191 20.702 1.00 95.12 309 ILE A C 1
ATOM 2399 O O . ILE A 1 309 ? -10.901 20.496 20.904 1.00 95.12 309 ILE A O 1
ATOM 2403 N N . GLY A 1 310 ? -9.343 19.231 19.869 1.00 92.62 310 GLY A N 1
ATOM 2404 C CA . GLY A 1 310 ? -10.231 18.271 19.236 1.00 92.62 310 GLY A CA 1
ATOM 2405 C C . GLY A 1 310 ? -9.776 16.857 19.570 1.00 92.62 310 GLY A C 1
ATOM 2406 O O . GLY A 1 310 ? -8.607 16.527 19.395 1.00 92.62 310 GLY A O 1
ATOM 2407 N N . VAL A 1 311 ? -10.694 16.022 20.055 1.00 93.69 311 VAL A N 1
ATOM 2408 C CA . VAL A 1 311 ? -10.457 14.590 20.286 1.00 93.69 311 VAL A CA 1
ATOM 2409 C C . VAL A 1 311 ? -11.555 13.806 19.589 1.00 93.69 311 VAL A C 1
ATOM 2411 O O . VAL A 1 311 ? -12.737 13.997 19.885 1.00 93.69 311 VAL A O 1
ATOM 2414 N N . TRP A 1 312 ? -11.178 12.913 18.683 1.00 91.69 312 TRP A N 1
ATOM 2415 C CA . TRP A 1 312 ? -12.096 12.112 17.886 1.00 91.69 312 TRP A CA 1
ATOM 2416 C C . TRP A 1 312 ? -11.870 10.615 18.132 1.00 91.69 312 TRP A C 1
ATOM 2418 O O . TRP A 1 312 ? -10.757 10.114 17.990 1.00 91.69 312 TRP A O 1
ATOM 2428 N N . PHE A 1 313 ? -12.942 9.915 18.502 1.00 89.44 313 PHE A N 1
ATOM 2429 C CA . PHE A 1 313 ? -12.986 8.481 18.829 1.00 89.44 313 PHE A CA 1
ATOM 2430 C C . PHE A 1 313 ? -13.664 7.624 17.750 1.00 89.44 313 PHE A C 1
ATOM 2432 O O . PHE A 1 313 ? -13.790 6.412 17.921 1.00 89.44 313 PHE A O 1
ATOM 2439 N N . GLY A 1 314 ? -14.175 8.244 16.686 1.00 84.88 314 GLY A N 1
ATOM 2440 C CA . GLY A 1 314 ? -14.928 7.554 15.645 1.00 84.88 314 GLY A CA 1
ATOM 2441 C C . GLY A 1 314 ? -16.197 8.282 15.214 1.00 84.88 314 GLY A C 1
ATOM 2442 O O . GLY A 1 314 ? -16.730 9.172 15.899 1.00 84.88 314 GLY A O 1
ATOM 2443 N N . ASN A 1 315 ? -16.707 7.856 14.063 1.00 71.69 315 ASN A N 1
ATOM 2444 C CA . ASN A 1 315 ? -18.051 8.179 13.622 1.00 71.69 315 ASN A CA 1
ATOM 2445 C C . ASN A 1 315 ? -18.987 7.231 14.377 1.00 71.69 315 ASN A C 1
ATOM 2447 O O . ASN A 1 315 ? -19.053 6.053 14.072 1.00 71.69 315 ASN A O 1
ATOM 2451 N N . GLY A 1 316 ? -19.655 7.716 15.426 1.00 62.31 316 GLY A N 1
ATOM 2452 C CA . GLY A 1 316 ? -20.689 6.936 16.116 1.00 62.31 316 GLY A CA 1
ATOM 2453 C C . GLY A 1 316 ? -21.863 6.585 15.187 1.00 62.31 316 GLY A C 1
ATOM 2454 O O . GLY A 1 316 ? -21.765 6.664 13.964 1.00 62.31 316 GLY A O 1
ATOM 2455 N N . THR A 1 317 ? -23.027 6.262 15.753 1.00 54.06 317 THR A N 1
ATOM 2456 C CA . THR A 1 317 ? -24.232 6.014 14.943 1.00 54.06 317 THR A CA 1
ATOM 2457 C C . THR A 1 317 ? -24.511 7.191 13.997 1.00 54.06 317 THR A C 1
ATOM 2459 O O . THR A 1 317 ? -24.286 8.349 14.363 1.00 54.06 317 THR A O 1
ATOM 2462 N N . ALA A 1 318 ? -24.959 6.859 12.778 1.00 48.25 318 ALA A N 1
ATOM 2463 C CA . ALA A 1 318 ? -24.801 7.588 11.506 1.00 48.25 318 ALA A CA 1
ATOM 2464 C C . ALA A 1 318 ? -25.070 9.110 11.467 1.00 48.25 318 ALA A C 1
ATOM 2466 O O . ALA A 1 318 ? -24.698 9.756 10.490 1.00 48.25 318 ALA A O 1
ATOM 2467 N N . ASP A 1 319 ? -25.651 9.699 12.512 1.00 49.84 319 ASP A N 1
ATOM 2468 C CA . ASP A 1 319 ? -26.094 11.092 12.535 1.00 49.84 319 ASP A CA 1
ATOM 2469 C C . ASP A 1 319 ? -25.472 11.959 13.653 1.00 49.84 319 ASP A C 1
ATOM 2471 O O . ASP A 1 319 ? -25.660 13.175 13.634 1.00 49.84 319 ASP A O 1
ATOM 2475 N N . LEU A 1 320 ? -24.741 11.397 14.634 1.00 54.00 320 LEU A N 1
ATOM 2476 C CA . LEU A 1 320 ? -24.364 12.147 15.856 1.00 54.00 320 LEU A CA 1
ATOM 2477 C C . LEU A 1 320 ? -22.875 12.130 16.242 1.00 54.00 320 LEU A C 1
ATOM 2479 O O . LEU A 1 320 ? -22.487 12.841 17.171 1.00 54.00 320 LEU A O 1
ATOM 2483 N N . GLY A 1 321 ? -22.029 11.379 15.531 1.00 67.69 321 GLY A N 1
ATOM 2484 C CA . GLY A 1 321 ? -20.634 11.172 15.936 1.00 67.69 321 GLY A CA 1
ATOM 2485 C C . GLY A 1 321 ? -20.523 10.406 17.264 1.00 67.69 321 GLY A C 1
ATOM 2486 O O . GLY A 1 321 ? -21.518 10.129 17.937 1.00 67.69 321 GLY A O 1
ATOM 2487 N N . SER A 1 322 ? -19.313 9.996 17.653 1.00 80.50 322 SER A N 1
ATOM 2488 C CA . SER A 1 322 ? -19.148 9.326 18.947 1.00 80.50 322 SER A CA 1
ATOM 2489 C C . SER A 1 322 ? -19.444 10.305 20.088 1.00 80.50 322 SER A C 1
ATOM 2491 O O . SER A 1 322 ? -18.907 11.414 20.120 1.00 80.50 322 SER A O 1
ATOM 2493 N N . ARG A 1 323 ? -20.244 9.888 21.083 1.00 84.69 323 ARG A N 1
ATOM 2494 C CA . ARG A 1 323 ? -20.517 10.686 22.303 1.00 84.69 323 ARG A CA 1
ATOM 2495 C C . ARG A 1 323 ? -19.256 10.995 23.121 1.00 84.69 323 ARG A C 1
ATOM 2497 O O . ARG A 1 323 ? -19.299 11.780 24.069 1.00 84.69 323 ARG A O 1
ATOM 2504 N N . TYR A 1 324 ? -18.157 10.326 22.787 1.00 87.00 324 TYR A N 1
ATOM 2505 C CA . TYR A 1 324 ? -16.853 10.479 23.408 1.00 87.00 324 TYR A CA 1
ATOM 2506 C C . TYR A 1 324 ? -15.968 11.509 22.699 1.00 87.00 324 TYR A C 1
ATOM 2508 O O . TYR A 1 324 ? -14.937 11.881 23.253 1.00 87.00 324 TYR A O 1
ATOM 2516 N N . ASN A 1 325 ? -16.391 12.038 21.545 1.00 91.44 325 ASN A N 1
ATOM 2517 C CA . ASN A 1 325 ? -15.695 13.139 20.886 1.00 91.44 325 ASN A CA 1
ATOM 2518 C C . ASN A 1 325 ? -15.654 14.374 21.810 1.00 91.44 325 ASN A C 1
ATOM 2520 O O . ASN A 1 325 ? -16.617 14.673 22.529 1.00 91.44 325 ASN A O 1
ATOM 2524 N N . LEU A 1 326 ? -14.518 15.074 21.834 1.00 93.75 326 LEU A N 1
ATOM 2525 C CA . LEU A 1 326 ? -14.288 16.285 22.628 1.00 93.75 326 LEU A CA 1
ATOM 2526 C C . LEU A 1 326 ? -13.918 17.451 21.720 1.00 93.75 326 LEU A C 1
ATOM 2528 O O . LEU A 1 326 ? -13.208 17.293 20.730 1.00 93.75 326 LEU A O 1
ATOM 2532 N N . CYS A 1 327 ? -14.405 18.623 22.093 1.00 94.31 327 CYS A N 1
ATOM 2533 C CA . CYS A 1 327 ? -14.196 19.874 21.398 1.00 94.31 327 CYS A CA 1
ATOM 2534 C C . CYS A 1 327 ? -14.339 20.979 22.451 1.00 94.31 327 CYS A C 1
ATOM 2536 O O . CYS A 1 327 ? -15.451 21.268 22.889 1.00 94.31 327 CYS A O 1
ATOM 2538 N N . GLU A 1 328 ? -13.219 21.517 22.934 1.00 93.69 328 GLU A N 1
ATOM 2539 C CA . GLU A 1 328 ? -13.189 22.405 24.106 1.00 93.69 328 GLU A CA 1
ATOM 2540 C C . GLU A 1 328 ? -12.194 23.556 23.909 1.00 93.69 328 GLU A C 1
ATOM 2542 O O . GLU A 1 328 ? -11.173 23.406 23.237 1.00 93.69 328 GLU A O 1
ATOM 2547 N N . GLU A 1 329 ? -12.493 24.716 24.499 1.00 95.12 329 GLU A N 1
ATOM 2548 C CA . GLU A 1 329 ? -11.534 25.809 24.653 1.00 95.12 329 GLU A CA 1
ATOM 2549 C C . GLU A 1 329 ? -10.741 25.654 25.955 1.00 95.12 329 GLU A C 1
ATOM 2551 O O . GLU A 1 329 ? -11.300 25.630 27.045 1.00 95.12 329 GLU A O 1
ATOM 2556 N N . ILE A 1 330 ? -9.418 25.644 25.837 1.00 93.62 330 ILE A N 1
ATOM 2557 C CA . ILE A 1 330 ? -8.470 25.419 26.931 1.00 93.62 330 ILE A CA 1
ATOM 2558 C C . ILE A 1 330 ? -7.499 26.598 27.101 1.00 93.62 330 ILE A C 1
ATOM 2560 O O . ILE A 1 330 ? -6.349 26.418 27.499 1.00 93.62 330 ILE A O 1
ATOM 2564 N N . SER A 1 331 ? -7.942 27.820 26.796 1.00 88.94 331 SER A N 1
ATOM 2565 C CA . SER A 1 331 ? -7.116 29.043 26.799 1.00 88.94 331 SER A CA 1
ATOM 2566 C C . SER A 1 331 ? -6.396 29.314 28.130 1.00 88.94 331 SER A C 1
ATOM 2568 O O . SER A 1 331 ? -5.315 29.889 28.138 1.00 88.94 331 SER A O 1
ATOM 2570 N N . SER A 1 332 ? -6.946 28.865 29.264 1.00 89.44 332 SER A N 1
ATOM 2571 C CA . SER A 1 332 ? -6.290 28.964 30.580 1.00 89.44 332 SER A CA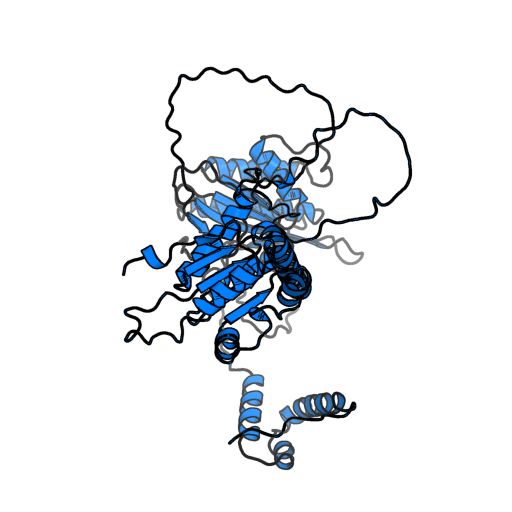 1
ATOM 2572 C C . SER A 1 332 ? -5.206 27.903 30.811 1.00 89.44 332 SER A C 1
ATOM 2574 O O . SER A 1 332 ? -4.354 28.064 31.687 1.00 89.44 332 SER A O 1
ATOM 2576 N N . ARG A 1 333 ? -5.233 26.810 30.041 1.00 90.25 333 ARG A N 1
ATOM 2577 C CA . ARG A 1 333 ? -4.378 25.631 30.209 1.00 90.25 333 ARG A CA 1
ATOM 2578 C C . ARG A 1 333 ? -3.281 25.518 29.159 1.00 90.25 333 ARG A C 1
ATOM 2580 O O . ARG A 1 333 ? -2.350 24.775 29.432 1.00 90.25 333 ARG A O 1
ATOM 2587 N N . ALA A 1 334 ? -3.344 26.221 28.027 1.00 91.19 334 ALA A N 1
ATOM 2588 C CA . ALA A 1 334 ? -2.336 26.154 26.964 1.00 91.19 334 ALA A CA 1
ATOM 2589 C C . ALA A 1 334 ? -1.839 27.538 26.525 1.00 91.19 334 ALA A C 1
ATOM 2591 O O . ALA A 1 334 ? -2.627 28.441 26.257 1.00 91.19 334 ALA A O 1
ATOM 2592 N N . ARG A 1 335 ? -0.514 27.674 26.391 1.00 91.75 335 ARG A N 1
ATOM 2593 C CA . ARG A 1 335 ? 0.172 28.905 25.953 1.00 91.75 335 ARG A CA 1
ATOM 2594 C C . ARG A 1 335 ? 0.562 28.920 24.473 1.00 91.75 335 ARG A C 1
ATOM 2596 O O . ARG A 1 335 ? 1.009 29.948 23.980 1.00 91.75 335 ARG A O 1
ATOM 2603 N N . HIS A 1 336 ? 0.473 27.787 23.782 1.00 92.62 336 HIS A N 1
ATOM 2604 C CA . HIS A 1 336 ? 0.725 27.655 22.343 1.00 92.62 336 HIS A CA 1
ATOM 2605 C C . HIS A 1 336 ? 0.178 26.318 21.822 1.00 92.62 336 HIS A C 1
ATOM 2607 O O . HIS A 1 336 ? -0.219 25.463 22.616 1.00 92.62 336 HIS A O 1
ATOM 2613 N N . SER A 1 337 ? 0.210 26.107 20.499 1.00 92.19 337 SER A N 1
ATOM 2614 C CA . SER A 1 337 ? -0.352 24.910 19.842 1.00 92.19 337 SER A CA 1
ATOM 2615 C C . SER A 1 337 ? 0.189 23.602 20.417 1.00 92.19 337 SER A C 1
ATOM 2617 O O . SER A 1 337 ? -0.593 22.747 20.803 1.00 92.19 337 SER A O 1
ATOM 2619 N N . LYS A 1 338 ? 1.507 23.497 20.629 1.00 93.19 338 LYS A N 1
ATOM 2620 C CA . LYS A 1 338 ? 2.105 22.268 21.183 1.00 93.19 338 LYS A CA 1
ATOM 2621 C C . LYS A 1 338 ? 1.624 21.904 22.594 1.00 93.19 338 LYS A C 1
ATOM 2623 O O . LYS A 1 338 ? 1.556 20.732 22.933 1.00 93.19 338 LYS A O 1
ATOM 2628 N N . GLU A 1 339 ? 1.300 22.888 23.445 1.00 95.06 339 GLU A N 1
ATOM 2629 C CA . GLU A 1 339 ? 0.685 22.577 24.748 1.00 95.06 339 GLU A CA 1
ATOM 2630 C C . GLU A 1 339 ? -0.758 22.097 24.555 1.00 95.06 339 GLU A C 1
ATOM 2632 O O . GLU A 1 339 ? -1.201 21.208 25.277 1.00 95.06 339 GLU A O 1
ATOM 2637 N N . ALA A 1 340 ? -1.478 22.652 23.572 1.00 95.31 340 ALA A N 1
ATOM 2638 C CA . ALA A 1 340 ? -2.830 22.217 23.247 1.00 95.31 340 ALA A CA 1
ATOM 2639 C C . ALA A 1 340 ? -2.861 20.773 22.723 1.00 95.31 340 ALA A C 1
ATOM 2641 O O . ALA A 1 340 ? -3.720 20.013 23.152 1.00 95.31 340 ALA A O 1
ATOM 2642 N N . GLU A 1 341 ? -1.902 20.360 21.892 1.00 95.31 341 GLU A N 1
ATOM 2643 C CA . GLU A 1 341 ? -1.779 18.975 21.406 1.00 95.31 341 GLU A CA 1
ATOM 2644 C C . GLU A 1 341 ? -1.516 17.980 22.551 1.00 95.31 341 GLU A C 1
ATOM 2646 O O . GLU A 1 341 ? -2.183 16.948 22.648 1.00 95.31 341 GLU A O 1
ATOM 2651 N N . VAL A 1 342 ? -0.608 18.310 23.483 1.00 96.25 342 VAL A N 1
ATOM 2652 C CA . VAL A 1 342 ? -0.349 17.493 24.689 1.00 96.25 342 VAL A CA 1
ATOM 2653 C C . VAL A 1 342 ? -1.605 17.371 25.555 1.00 96.25 342 VAL A C 1
ATOM 2655 O O . VAL A 1 342 ? -1.921 16.289 26.058 1.00 96.25 342 VAL A O 1
ATOM 2658 N N . ILE A 1 343 ? -2.347 18.468 25.724 1.00 96.50 343 ILE A N 1
ATOM 2659 C CA . ILE A 1 343 ? -3.602 18.458 26.479 1.00 96.50 343 ILE A CA 1
ATOM 2660 C C . ILE A 1 343 ? -4.665 17.633 25.747 1.00 96.50 343 ILE A C 1
ATOM 2662 O O . ILE A 1 343 ? -5.319 16.823 26.395 1.00 96.50 343 ILE A O 1
ATOM 2666 N N . ALA A 1 344 ? -4.7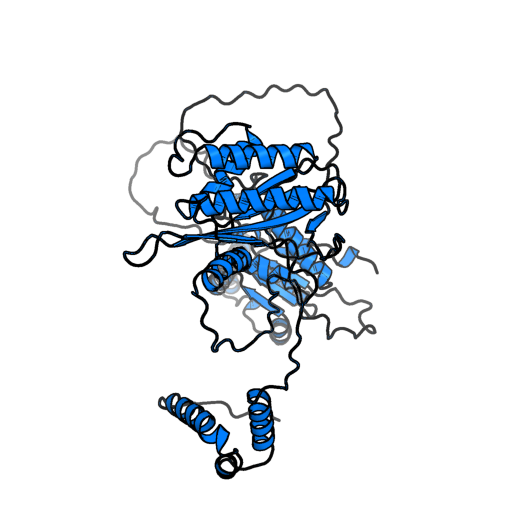93 17.752 24.423 1.00 96.94 344 ALA A N 1
ATOM 2667 C CA . ALA A 1 344 ? -5.722 16.951 23.625 1.00 96.94 344 ALA A CA 1
ATOM 2668 C C . ALA A 1 344 ? -5.442 15.445 23.772 1.00 96.94 344 ALA A C 1
ATOM 2670 O O . ALA A 1 344 ? -6.363 14.669 24.029 1.00 96.94 344 ALA A O 1
ATOM 2671 N N . ALA A 1 345 ? -4.168 15.039 23.701 1.00 97.31 345 ALA A N 1
ATOM 2672 C CA . ALA A 1 345 ? -3.745 13.662 23.960 1.00 97.31 345 ALA A CA 1
ATOM 2673 C C . ALA A 1 345 ? -4.111 13.195 25.377 1.00 97.31 345 ALA A C 1
ATOM 2675 O O . ALA A 1 345 ? -4.629 12.091 25.558 1.00 97.31 345 ALA A O 1
ATOM 2676 N N . THR A 1 346 ? -3.884 14.049 26.378 1.00 97.19 346 THR A N 1
ATOM 2677 C CA . THR A 1 346 ? -4.190 13.732 27.778 1.00 97.19 346 THR A CA 1
ATOM 2678 C C . THR A 1 346 ? -5.693 13.554 27.996 1.00 97.19 346 THR A C 1
ATOM 2680 O O . THR A 1 346 ? -6.116 12.546 28.559 1.00 97.19 346 THR A O 1
ATOM 2683 N N . GLU A 1 347 ? -6.513 14.481 27.495 1.00 96.94 347 GLU A N 1
ATOM 2684 C CA . GLU A 1 347 ? -7.974 14.405 27.598 1.00 96.94 347 GLU A CA 1
ATOM 2685 C C . GLU A 1 347 ? -8.538 13.193 26.845 1.00 96.94 347 GLU A C 1
ATOM 2687 O O . GLU A 1 347 ? -9.454 12.530 27.337 1.00 96.94 347 GLU A O 1
ATOM 2692 N N . GLY A 1 348 ? -7.958 12.834 25.693 1.00 95.81 348 GLY A N 1
ATOM 2693 C CA . GLY A 1 348 ? -8.310 11.606 24.982 1.00 95.81 348 GLY A CA 1
ATOM 2694 C C . GLY A 1 348 ? -8.096 10.354 25.832 1.00 95.81 348 GLY A C 1
ATOM 2695 O O . GLY A 1 348 ? -9.010 9.545 25.992 1.00 95.81 348 GLY A O 1
ATOM 2696 N N . LEU A 1 349 ? -6.933 10.216 26.467 1.00 96.69 349 LEU A N 1
ATOM 2697 C CA . LEU A 1 349 ? -6.637 9.068 27.331 1.00 96.69 349 LEU A CA 1
ATOM 2698 C C . LEU A 1 349 ? -7.449 9.064 28.643 1.00 96.69 349 LEU A C 1
ATOM 2700 O O . LEU A 1 349 ? -7.866 8.004 29.115 1.00 96.69 349 LEU A O 1
ATOM 2704 N N . LEU A 1 350 ? -7.739 10.228 29.231 1.00 95.81 350 LEU A N 1
ATOM 2705 C CA . LEU A 1 350 ? -8.618 10.322 30.407 1.00 95.81 350 LEU A CA 1
ATOM 2706 C C . LEU A 1 350 ? -10.053 9.911 30.073 1.00 95.81 350 LEU A C 1
ATOM 2708 O O . LEU A 1 350 ? -10.722 9.221 30.856 1.00 95.81 350 LEU A O 1
ATOM 2712 N N . ARG A 1 351 ? -10.532 10.291 28.886 1.00 94.19 351 ARG A N 1
ATOM 2713 C CA . ARG A 1 351 ? -11.852 9.880 28.423 1.00 94.19 351 ARG A CA 1
ATOM 2714 C C . ARG A 1 351 ? -11.881 8.380 28.178 1.00 94.19 351 ARG A C 1
ATOM 2716 O O . ARG A 1 351 ? -12.810 7.748 28.664 1.00 94.19 351 ARG A O 1
ATOM 2723 N N . LEU A 1 352 ? -10.829 7.802 27.594 1.00 93.06 352 LEU A N 1
ATOM 2724 C CA . LEU A 1 352 ? -10.641 6.350 27.482 1.00 93.06 352 LEU A CA 1
ATOM 2725 C C . LEU A 1 352 ? -10.828 5.633 28.831 1.00 93.06 352 LEU A C 1
ATOM 2727 O O . LEU A 1 352 ? -11.638 4.715 28.926 1.00 93.06 352 LEU A O 1
ATOM 2731 N N . CYS A 1 353 ? -10.172 6.112 29.897 1.00 93.75 353 CYS A N 1
ATOM 2732 C CA . CYS A 1 353 ? -10.333 5.576 31.258 1.00 93.75 353 CYS A CA 1
ATOM 2733 C C . CYS A 1 353 ? -11.790 5.637 31.755 1.00 93.75 353 CYS A C 1
ATOM 2735 O O . CYS A 1 353 ? -12.258 4.751 32.475 1.00 93.75 353 CYS A O 1
ATOM 2737 N N . SER A 1 354 ? -12.517 6.693 31.385 1.00 90.56 354 SER A N 1
ATOM 2738 C CA . SER A 1 354 ? -13.927 6.866 31.751 1.00 90.56 354 SER A CA 1
ATOM 2739 C C . SER A 1 354 ? -14.827 5.885 31.001 1.00 90.56 354 SER A C 1
ATOM 2741 O O . SER A 1 354 ? -15.750 5.325 31.593 1.00 90.56 354 SER A O 1
ATOM 2743 N N . ILE A 1 355 ? -14.536 5.624 29.720 1.00 87.12 355 ILE A N 1
ATOM 2744 C CA . ILE A 1 355 ? -15.214 4.568 28.961 1.00 87.12 355 ILE A CA 1
ATOM 2745 C C . ILE A 1 355 ? -14.903 3.219 29.623 1.00 87.12 355 ILE A C 1
ATOM 2747 O O . ILE A 1 355 ? -15.841 2.453 29.845 1.00 87.12 355 ILE A O 1
ATOM 2751 N N . TYR A 1 356 ? -13.642 2.954 29.999 1.00 88.06 356 TYR A N 1
ATOM 2752 C CA . TYR A 1 356 ? -13.235 1.711 30.676 1.00 88.06 356 TYR A CA 1
ATOM 2753 C C . TYR A 1 356 ? -14.067 1.446 31.922 1.00 88.06 356 TYR A C 1
ATOM 2755 O O . TYR A 1 356 ? -14.689 0.396 32.082 1.00 88.06 356 TYR A O 1
ATOM 2763 N N . SER A 1 357 ? -14.180 2.474 32.756 1.00 89.19 357 SER A N 1
ATOM 2764 C CA . SER A 1 357 ? -14.921 2.409 34.013 1.00 89.19 357 SER A CA 1
ATOM 2765 C C . SER A 1 357 ? -16.429 2.189 33.827 1.00 89.19 357 SER A C 1
ATOM 2767 O O . SER A 1 357 ? -17.102 1.786 34.770 1.00 89.19 357 SER A O 1
ATOM 2769 N N . SER A 1 358 ? -16.975 2.424 32.626 1.00 86.38 358 SER A N 1
ATOM 2770 C CA . SER A 1 358 ? -18.392 2.174 32.323 1.00 86.38 358 SER A CA 1
ATOM 2771 C C . SER A 1 358 ? -18.726 0.706 32.020 1.00 86.38 358 SER A C 1
ATOM 2773 O O . SER A 1 358 ? -19.892 0.392 31.796 1.00 86.38 358 SER A O 1
ATOM 2775 N N . GLY A 1 359 ? -17.732 -0.194 32.018 1.00 83.00 359 GLY A N 1
ATOM 2776 C CA . GLY A 1 359 ? -17.925 -1.635 31.791 1.00 83.00 359 GLY A CA 1
ATOM 2777 C C . GLY A 1 359 ? -18.097 -2.036 30.321 1.00 83.00 359 GLY A C 1
ATOM 2778 O O . GLY A 1 359 ? -18.394 -3.186 30.025 1.00 83.00 359 GLY A O 1
ATOM 2779 N N . ALA A 1 360 ? -17.895 -1.103 29.393 1.00 70.00 360 ALA A N 1
ATOM 2780 C CA . ALA A 1 360 ? -18.026 -1.294 27.946 1.00 70.00 360 ALA A CA 1
ATOM 2781 C C . ALA A 1 360 ? -16.801 -1.962 27.269 1.00 70.00 360 ALA A C 1
ATOM 2783 O O . ALA A 1 360 ? -16.563 -1.749 26.083 1.00 70.00 360 ALA A O 1
ATOM 2784 N N . TRP A 1 361 ? -15.956 -2.671 28.025 1.00 75.19 361 TRP A N 1
ATOM 2785 C CA . TRP A 1 361 ? -14.578 -2.978 27.617 1.00 75.19 361 TRP A CA 1
ATOM 2786 C C . TRP A 1 361 ? -14.293 -4.466 27.553 1.00 75.19 361 TRP A C 1
ATOM 2788 O O . TRP A 1 361 ? -14.894 -5.255 28.277 1.00 75.19 361 TRP A O 1
ATOM 2798 N N . VAL A 1 362 ? -13.368 -4.830 26.664 1.00 72.94 362 VAL A N 1
ATOM 2799 C CA . VAL A 1 362 ? -12.930 -6.211 26.467 1.00 72.94 362 VAL A CA 1
ATOM 2800 C C . VAL A 1 362 ? -11.435 -6.324 26.738 1.00 72.94 362 VAL A C 1
ATOM 2802 O O . VAL A 1 362 ? -10.678 -5.409 26.416 1.00 72.94 362 VAL A O 1
ATOM 2805 N N . ASP A 1 363 ? -11.031 -7.450 27.321 1.00 79.31 363 ASP A N 1
ATOM 2806 C CA . ASP A 1 363 ? -9.639 -7.759 27.641 1.00 79.31 363 ASP A CA 1
ATOM 2807 C C . ASP A 1 363 ? -8.739 -7.748 26.394 1.00 79.31 363 ASP A C 1
ATOM 2809 O O . ASP A 1 363 ? -9.145 -8.176 25.309 1.00 79.31 363 ASP A O 1
ATOM 2813 N N . GLY A 1 364 ? -7.488 -7.305 26.570 1.00 82.25 364 GLY A N 1
ATOM 2814 C CA . GLY A 1 364 ? -6.461 -7.318 25.520 1.00 82.25 364 GLY A CA 1
ATOM 2815 C C . GLY A 1 364 ? -6.558 -6.172 24.511 1.00 82.25 364 GLY A C 1
ATOM 2816 O O . GLY A 1 364 ? -6.193 -6.350 23.350 1.00 82.25 364 GLY A O 1
ATOM 2817 N N . LEU A 1 365 ? -7.077 -5.016 24.929 1.00 86.06 365 LEU A N 1
ATOM 2818 C CA . LEU A 1 365 ? -7.177 -3.843 24.073 1.00 86.06 365 LEU A CA 1
ATOM 2819 C C . LEU A 1 365 ? -5.868 -3.047 24.028 1.00 86.06 365 LEU A C 1
ATOM 2821 O O . LEU A 1 365 ? -5.272 -2.760 25.063 1.00 86.06 365 LEU A O 1
ATOM 2825 N N . SER A 1 366 ? -5.490 -2.590 22.839 1.00 92.06 366 SER A N 1
ATOM 2826 C CA . SER A 1 366 ? -4.477 -1.552 22.653 1.00 92.06 366 SER A CA 1
ATOM 2827 C C . SER A 1 366 ? -5.128 -0.248 22.180 1.00 92.06 366 SER A C 1
ATOM 2829 O O . SER A 1 366 ? -6.177 -0.241 21.535 1.00 92.06 366 SER A O 1
ATOM 2831 N N . VAL A 1 367 ? -4.507 0.885 22.482 1.00 94.06 367 VAL A N 1
ATOM 2832 C CA . VAL A 1 367 ? -4.930 2.207 22.027 1.00 94.06 367 VAL A CA 1
ATOM 2833 C C . VAL A 1 367 ? -3.813 2.889 21.250 1.00 94.06 367 VAL A C 1
ATOM 2835 O O . VAL A 1 367 ? -2.662 2.935 21.685 1.00 94.06 367 VAL A O 1
ATOM 2838 N N . ILE A 1 368 ? -4.167 3.450 20.097 1.00 94.62 368 ILE A N 1
ATOM 2839 C CA . ILE A 1 368 ? -3.280 4.280 19.288 1.00 94.62 368 ILE A CA 1
ATOM 2840 C C . ILE A 1 368 ? -3.771 5.724 19.350 1.00 94.62 368 ILE A C 1
ATOM 2842 O O . ILE A 1 368 ? -4.863 6.043 18.882 1.00 94.62 368 ILE A O 1
ATOM 2846 N N . VAL A 1 369 ? -2.943 6.610 19.899 1.00 96.19 369 VAL A N 1
ATOM 2847 C CA . VAL A 1 369 ? -3.160 8.059 19.882 1.00 96.19 369 VAL A CA 1
ATOM 2848 C C . VAL A 1 369 ? -2.538 8.630 18.612 1.00 96.19 369 VAL A C 1
ATOM 2850 O O . VAL A 1 369 ? -1.318 8.718 18.477 1.00 96.19 369 VAL A O 1
ATOM 2853 N N . LYS A 1 370 ? -3.388 8.997 17.661 1.00 95.56 370 LYS A N 1
ATOM 2854 C CA . LYS A 1 370 ? -3.034 9.577 16.370 1.00 95.56 370 LYS A CA 1
ATOM 2855 C C . LYS A 1 370 ? -2.935 11.100 16.476 1.00 95.56 370 LYS A C 1
ATOM 2857 O O . LYS A 1 370 ? -3.851 11.739 16.981 1.00 95.56 370 LYS A O 1
ATOM 2862 N N . THR A 1 371 ? -1.842 11.673 15.982 1.00 96.50 371 THR A N 1
ATOM 2863 C CA . THR A 1 371 ? -1.575 13.121 16.014 1.00 96.50 371 THR A CA 1
ATOM 2864 C C . THR A 1 371 ? -0.729 13.543 14.814 1.00 96.50 371 THR A C 1
ATOM 2866 O O . THR A 1 371 ? 0.076 12.755 14.319 1.00 96.50 371 THR A O 1
ATOM 2869 N N . ASP A 1 372 ? -0.881 14.776 14.347 1.00 94.12 372 ASP A N 1
ATOM 2870 C CA . ASP A 1 372 ? -0.011 15.407 13.350 1.00 94.12 372 ASP A CA 1
ATOM 2871 C C . ASP A 1 372 ? 1.207 16.127 13.964 1.00 94.12 372 ASP A C 1
ATOM 2873 O O . ASP A 1 372 ? 2.090 16.578 13.231 1.00 94.12 372 ASP A O 1
ATOM 2877 N N . ASP A 1 373 ? 1.353 16.144 15.299 1.00 94.62 373 ASP A N 1
ATOM 2878 C CA . ASP A 1 373 ? 2.602 16.569 15.943 1.00 94.62 373 ASP A CA 1
ATOM 2879 C C . ASP A 1 373 ? 3.615 15.423 16.031 1.00 94.62 373 ASP A C 1
ATOM 2881 O O . ASP A 1 373 ? 3.625 14.587 16.945 1.00 94.62 373 ASP A O 1
ATOM 2885 N N . MET A 1 374 ? 4.552 15.426 15.081 1.00 90.75 374 MET A N 1
ATOM 2886 C CA . MET A 1 374 ? 5.690 14.506 15.056 1.00 90.75 374 MET A CA 1
ATOM 2887 C C . MET A 1 374 ? 6.521 14.562 16.348 1.00 90.75 374 MET A C 1
ATOM 2889 O O . MET A 1 374 ? 7.092 13.549 16.766 1.00 90.75 374 MET A O 1
ATOM 2893 N N . GLY A 1 375 ? 6.620 15.736 16.978 1.00 90.56 375 GLY A N 1
ATOM 2894 C CA . GLY A 1 375 ? 7.334 15.937 18.233 1.00 90.56 375 GLY A CA 1
ATOM 2895 C C . GLY A 1 375 ? 6.694 15.148 19.368 1.00 90.56 375 GLY A C 1
ATOM 2896 O O . GLY A 1 375 ? 7.375 14.324 19.985 1.00 90.56 375 GLY A O 1
ATOM 2897 N N . LEU A 1 376 ? 5.395 15.359 19.590 1.00 93.81 376 LEU A N 1
ATOM 2898 C CA . LEU A 1 376 ? 4.594 14.627 20.567 1.00 93.81 376 LEU A CA 1
ATOM 2899 C C . LEU A 1 376 ? 4.693 13.112 20.374 1.00 93.81 376 LEU A C 1
ATOM 2901 O O . LEU A 1 376 ? 5.097 12.403 21.300 1.00 93.81 376 LEU A O 1
ATOM 2905 N N . ALA A 1 377 ? 4.411 12.615 19.166 1.00 92.38 377 ALA A N 1
ATOM 2906 C CA . ALA A 1 377 ? 4.412 11.178 18.900 1.00 92.38 377 ALA A CA 1
ATOM 2907 C C . ALA A 1 377 ? 5.783 10.531 19.160 1.00 92.38 377 ALA A C 1
ATOM 2909 O O . ALA A 1 377 ? 5.881 9.467 19.777 1.00 92.38 377 ALA A O 1
ATOM 2910 N N . ARG A 1 378 ? 6.870 11.187 18.734 1.00 88.94 378 ARG A N 1
ATOM 2911 C CA . ARG A 1 378 ? 8.233 10.671 18.925 1.00 88.94 378 ARG A CA 1
ATOM 2912 C C . ARG A 1 378 ? 8.638 10.640 20.398 1.00 88.94 378 ARG A C 1
ATOM 2914 O O . ARG A 1 378 ? 9.253 9.666 20.836 1.00 88.94 378 ARG A O 1
ATOM 2921 N N . ILE A 1 379 ? 8.330 11.701 21.145 1.00 90.56 379 ILE A N 1
ATOM 2922 C CA . ILE A 1 379 ? 8.651 11.794 22.576 1.00 90.56 379 ILE A CA 1
ATOM 2923 C C . ILE A 1 379 ? 7.912 10.703 23.342 1.00 90.56 379 ILE A C 1
ATOM 2925 O O . ILE A 1 379 ? 8.542 9.950 24.082 1.00 90.56 379 ILE A O 1
ATOM 2929 N N . MET A 1 380 ? 6.605 10.570 23.117 1.00 93.50 380 MET A N 1
ATOM 2930 C CA . MET A 1 380 ? 5.787 9.628 23.874 1.00 93.50 380 MET A CA 1
ATOM 2931 C C . MET A 1 380 ? 6.140 8.176 23.580 1.00 93.50 380 MET A C 1
ATOM 2933 O O . MET A 1 380 ? 6.271 7.396 24.515 1.00 93.50 380 MET A O 1
ATOM 2937 N N . ASN A 1 381 ? 6.415 7.814 22.325 1.00 88.56 381 ASN A N 1
ATOM 2938 C CA . ASN A 1 381 ? 6.896 6.463 22.018 1.00 88.56 381 ASN A CA 1
ATOM 2939 C C . ASN A 1 381 ? 8.266 6.162 22.636 1.00 88.56 381 ASN A C 1
ATOM 2941 O O . ASN A 1 381 ? 8.551 5.016 22.974 1.00 88.56 381 ASN A O 1
ATOM 2945 N N . THR A 1 382 ? 9.126 7.172 22.797 1.00 86.56 382 THR A N 1
ATOM 2946 C CA . THR A 1 382 ? 10.404 6.994 23.502 1.00 86.56 382 THR A CA 1
ATOM 2947 C C . THR A 1 382 ? 10.161 6.767 24.994 1.00 86.56 382 THR A C 1
ATOM 2949 O O . THR A 1 382 ? 10.713 5.824 25.555 1.00 86.56 382 THR A O 1
ATOM 2952 N N . PHE A 1 383 ? 9.286 7.569 25.609 1.00 88.06 383 PHE A N 1
ATOM 2953 C CA . PHE A 1 383 ? 8.888 7.416 27.009 1.00 88.06 383 PHE A CA 1
ATOM 2954 C C . PHE A 1 383 ? 8.260 6.044 27.281 1.00 88.06 383 PHE A C 1
ATOM 2956 O O . PHE A 1 383 ? 8.682 5.357 28.201 1.00 88.06 383 PHE A O 1
ATOM 2963 N N . ILE A 1 384 ? 7.317 5.600 26.448 1.00 87.56 384 ILE A N 1
ATOM 2964 C CA . ILE A 1 384 ? 6.653 4.295 26.594 1.00 87.56 384 ILE A CA 1
ATOM 2965 C C . ILE A 1 384 ? 7.665 3.141 26.522 1.00 87.56 384 ILE A C 1
ATOM 2967 O O . ILE A 1 384 ? 7.531 2.161 27.247 1.00 87.56 384 ILE A O 1
ATOM 2971 N N . ARG A 1 385 ? 8.694 3.253 25.672 1.00 85.50 385 ARG A N 1
ATOM 2972 C CA . ARG A 1 385 ? 9.702 2.196 25.490 1.00 85.50 385 ARG A CA 1
ATOM 2973 C C . ARG A 1 385 ? 10.778 2.169 26.570 1.00 85.50 385 ARG A C 1
ATOM 2975 O O . ARG A 1 385 ? 11.239 1.089 26.919 1.00 85.50 385 ARG A O 1
ATOM 2982 N N . VAL A 1 386 ? 11.244 3.335 27.013 1.00 88.88 386 VAL A N 1
ATOM 2983 C CA . VAL A 1 386 ? 12.448 3.455 27.859 1.00 88.88 386 VAL A CA 1
ATOM 2984 C C . VAL A 1 386 ? 12.097 3.848 29.300 1.00 88.88 386 VAL A C 1
ATOM 2986 O O . VAL A 1 386 ? 12.913 3.685 30.197 1.00 88.88 386 VAL A O 1
ATOM 2989 N N . GLY A 1 387 ? 10.890 4.360 29.551 1.00 85.94 387 GLY A N 1
ATOM 2990 C CA . GLY A 1 387 ? 10.483 4.906 30.850 1.00 85.94 387 GLY A CA 1
ATOM 2991 C C . GLY A 1 387 ? 11.175 6.226 31.213 1.00 85.94 387 GLY A C 1
ATOM 2992 O O . GLY A 1 387 ? 10.964 6.758 32.299 1.00 85.94 387 GLY A O 1
ATOM 2993 N N . GLU A 1 388 ? 12.005 6.770 30.320 1.00 81.12 388 GLU A N 1
ATOM 2994 C CA . GLU A 1 388 ? 12.748 8.004 30.553 1.00 81.12 388 GLU A CA 1
ATOM 2995 C C . GLU A 1 388 ? 11.941 9.227 30.121 1.00 81.12 388 GLU A C 1
ATOM 2997 O O . GLU A 1 388 ? 11.424 9.308 29.000 1.00 81.12 388 GLU A O 1
ATOM 3002 N N . ALA A 1 389 ? 11.864 10.213 31.015 1.00 71.06 389 ALA A N 1
ATOM 3003 C CA . ALA A 1 389 ? 11.284 11.509 30.704 1.00 71.06 389 ALA A CA 1
ATOM 3004 C C . ALA A 1 389 ? 12.075 12.202 29.575 1.00 71.06 389 ALA A C 1
ATOM 3006 O O . ALA A 1 389 ? 13.296 12.036 29.475 1.00 71.06 389 ALA A O 1
ATOM 3007 N N . PRO A 1 390 ? 11.413 13.003 28.718 1.00 72.38 390 PRO A N 1
ATOM 3008 C CA . PRO A 1 390 ? 12.090 13.705 27.639 1.00 72.38 390 PRO A CA 1
ATOM 3009 C C . PRO A 1 390 ? 13.249 14.544 28.181 1.00 72.38 390 PRO A C 1
ATOM 3011 O O . PRO A 1 390 ? 13.073 15.408 29.039 1.00 72.38 390 PRO A O 1
ATOM 3014 N N . THR A 1 391 ? 14.449 14.314 27.642 1.00 69.69 391 THR A N 1
ATOM 3015 C CA . THR A 1 391 ? 15.606 15.159 27.949 1.00 69.69 391 THR A CA 1
ATOM 3016 C C . THR A 1 391 ? 15.303 16.612 27.572 1.00 69.69 391 THR A C 1
ATOM 3018 O O . THR A 1 391 ? 14.533 16.896 26.651 1.00 69.69 391 THR A O 1
ATOM 3021 N N . SER A 1 392 ? 15.920 17.545 28.299 1.00 59.25 392 SER A N 1
ATOM 3022 C CA . SER A 1 392 ? 15.663 18.996 28.367 1.00 59.25 392 SER A CA 1
ATOM 3023 C C . SER A 1 392 ? 15.676 19.800 27.051 1.00 59.25 392 SER A C 1
ATOM 3025 O O . SER A 1 392 ? 15.689 21.027 27.091 1.00 59.25 392 SER A O 1
ATOM 3027 N N . ARG A 1 393 ? 15.670 19.167 25.874 1.00 59.97 393 ARG A N 1
ATOM 3028 C CA . ARG A 1 393 ? 15.609 19.813 24.553 1.00 59.97 393 ARG A CA 1
ATOM 3029 C C . ARG A 1 393 ? 14.201 20.249 24.132 1.00 59.97 393 ARG A C 1
ATOM 3031 O O . ARG A 1 393 ? 14.085 21.044 23.207 1.00 59.97 393 ARG A O 1
ATOM 3038 N N . HIS A 1 394 ? 13.148 19.827 24.834 1.00 66.31 394 HIS A N 1
ATOM 3039 C CA . HIS A 1 394 ? 11.763 20.240 24.561 1.00 66.31 394 HIS A CA 1
ATOM 3040 C C . HIS A 1 394 ? 11.256 21.340 25.513 1.00 66.31 394 HIS A C 1
ATOM 3042 O O . HIS A 1 394 ? 10.096 21.329 25.910 1.00 66.31 394 HIS A O 1
ATOM 3048 N N . LYS A 1 395 ? 12.111 22.327 25.839 1.00 68.00 395 LYS A N 1
ATOM 3049 C CA . LYS A 1 395 ? 11.833 23.420 26.805 1.00 68.00 395 LYS A CA 1
ATOM 3050 C C . LYS A 1 395 ? 10.613 24.298 26.494 1.00 68.00 395 LYS A C 1
ATOM 3052 O O . LYS A 1 395 ? 10.295 25.172 27.290 1.00 68.00 395 LYS A O 1
ATOM 3057 N N . ALA A 1 396 ? 9.983 24.127 25.333 1.00 80.81 396 ALA A N 1
ATOM 3058 C CA . ALA A 1 396 ? 8.811 24.906 24.957 1.00 80.81 396 ALA A CA 1
ATOM 3059 C C . ALA A 1 396 ? 7.566 24.497 25.758 1.00 80.81 396 ALA A C 1
ATOM 3061 O O . ALA A 1 396 ? 6.785 25.360 26.126 1.00 80.81 396 ALA A O 1
ATOM 3062 N N . ILE A 1 397 ? 7.397 23.206 26.060 1.00 89.31 397 ILE A N 1
ATOM 3063 C CA . ILE A 1 397 ? 6.215 22.705 26.772 1.00 89.31 397 ILE A CA 1
ATOM 3064 C C . ILE A 1 397 ? 6.513 22.658 28.268 1.00 89.31 397 ILE A C 1
ATOM 3066 O O . ILE A 1 397 ? 7.572 22.180 28.684 1.00 89.31 397 ILE A O 1
ATOM 3070 N N . ARG A 1 398 ? 5.560 23.133 29.070 1.00 92.50 398 ARG A N 1
ATOM 3071 C CA . ARG A 1 398 ? 5.613 23.054 30.529 1.00 92.50 398 ARG A CA 1
ATOM 3072 C C . ARG A 1 398 ? 5.820 21.615 31.032 1.00 92.50 398 ARG A C 1
ATOM 3074 O O . ARG A 1 398 ? 5.054 20.738 30.625 1.00 92.50 398 ARG A O 1
ATOM 3081 N N . PRO A 1 399 ? 6.803 21.362 31.922 1.00 90.88 399 PRO A N 1
ATOM 3082 C CA . PRO A 1 399 ? 7.048 20.032 32.482 1.00 90.88 399 PRO A CA 1
ATOM 3083 C C . PRO A 1 399 ? 5.797 19.406 33.101 1.00 90.88 399 PRO A C 1
ATOM 3085 O O . PRO A 1 399 ? 5.552 18.222 32.910 1.00 90.88 399 PRO A O 1
ATOM 3088 N N . GLU A 1 400 ? 4.939 20.217 33.727 1.00 93.56 400 GLU A N 1
ATOM 3089 C CA . GLU A 1 400 ? 3.732 19.736 34.399 1.00 93.56 400 GLU A CA 1
ATOM 3090 C C . GLU A 1 400 ? 2.735 19.086 33.425 1.00 93.56 400 GLU A C 1
ATOM 3092 O O . GLU A 1 400 ? 2.022 18.158 33.799 1.00 93.56 400 GLU A O 1
ATOM 3097 N N . LEU A 1 401 ? 2.684 19.549 32.168 1.00 93.94 401 LEU A N 1
ATOM 3098 C CA . LEU A 1 401 ? 1.827 18.950 31.140 1.00 93.94 401 LEU A CA 1
ATOM 3099 C C . LEU A 1 401 ? 2.373 17.598 30.673 1.00 93.94 401 LEU A C 1
ATOM 3101 O O . LEU A 1 401 ? 1.595 16.671 30.453 1.00 93.94 401 LEU A O 1
ATOM 3105 N N . TRP A 1 402 ? 3.699 17.472 30.555 1.00 92.94 402 TRP A N 1
ATOM 3106 C CA . TRP A 1 402 ? 4.336 16.196 30.234 1.00 92.94 402 TRP A CA 1
ATOM 3107 C C . TRP A 1 402 ? 4.158 15.185 31.355 1.00 92.94 402 TRP A C 1
ATOM 3109 O O . TRP A 1 402 ? 3.743 14.062 31.082 1.00 92.94 402 TRP A O 1
ATOM 3119 N N . ASP A 1 403 ? 4.394 15.594 32.600 1.00 92.81 403 ASP A N 1
ATOM 3120 C CA . ASP A 1 403 ? 4.201 14.742 33.771 1.00 92.81 403 ASP A CA 1
ATOM 3121 C C . ASP A 1 403 ? 2.750 14.255 33.848 1.00 92.81 403 ASP A C 1
ATOM 3123 O O . ASP A 1 403 ? 2.494 13.079 34.104 1.00 92.81 403 ASP A O 1
ATOM 3127 N N . HIS A 1 404 ? 1.785 15.133 33.555 1.00 95.50 404 HIS A N 1
ATOM 3128 C CA . HIS A 1 404 ? 0.372 14.769 33.544 1.00 95.50 404 HIS A CA 1
ATOM 3129 C C . HIS A 1 404 ? 0.025 13.771 32.428 1.00 95.50 404 HIS A C 1
ATOM 3131 O O . HIS A 1 404 ? -0.681 12.790 32.677 1.00 95.50 404 HIS A O 1
ATOM 3137 N N . LEU A 1 405 ? 0.554 13.964 31.213 1.00 95.88 405 LEU A N 1
ATOM 3138 C CA . LEU A 1 405 ? 0.367 13.015 30.114 1.00 95.88 405 LEU A CA 1
ATOM 3139 C C . LEU A 1 405 ? 1.017 11.658 30.429 1.00 95.88 405 LEU A C 1
ATOM 3141 O O . LEU A 1 405 ? 0.393 10.620 30.226 1.00 95.88 405 LEU A O 1
ATOM 3145 N N . GLN A 1 406 ? 2.231 11.649 30.982 1.00 94.38 406 GLN A N 1
ATOM 3146 C CA . GLN A 1 406 ? 2.940 10.430 31.385 1.00 94.38 406 GLN A CA 1
ATOM 3147 C C . GLN A 1 406 ? 2.197 9.660 32.478 1.00 94.38 406 GLN A C 1
ATOM 3149 O O . GLN A 1 406 ? 2.007 8.451 32.353 1.00 94.38 406 GLN A O 1
ATOM 3154 N N . GLN A 1 407 ? 1.717 10.351 33.517 1.00 95.38 407 GLN A N 1
ATOM 3155 C CA . GLN A 1 407 ? 0.878 9.754 34.561 1.00 95.38 407 GLN A CA 1
ATOM 3156 C C . GLN A 1 407 ? -0.413 9.175 33.978 1.00 95.38 407 GLN A C 1
ATOM 3158 O O . GLN A 1 407 ? -0.856 8.105 34.393 1.00 95.38 407 GLN A O 1
ATOM 3163 N N . THR A 1 408 ? -1.003 9.855 32.994 1.00 96.88 408 THR A N 1
ATOM 3164 C CA . THR A 1 408 ? -2.211 9.381 32.312 1.00 96.88 408 THR A CA 1
ATOM 3165 C C . THR A 1 408 ? -1.928 8.126 31.485 1.00 96.88 408 THR A C 1
ATOM 3167 O O . THR A 1 408 ? -2.682 7.162 31.585 1.00 96.88 408 THR A O 1
ATOM 3170 N N . VAL A 1 409 ? -0.822 8.080 30.735 1.00 96.12 409 VAL A N 1
ATOM 3171 C CA . VAL A 1 409 ? -0.387 6.875 30.004 1.00 96.12 409 VAL A CA 1
ATOM 3172 C C . VAL A 1 409 ? -0.130 5.717 30.965 1.00 96.12 409 VAL A C 1
ATOM 3174 O O . VAL A 1 409 ? -0.682 4.638 30.767 1.00 96.12 409 VAL A O 1
ATOM 3177 N N . ALA A 1 410 ? 0.617 5.948 32.048 1.00 94.94 410 ALA A N 1
ATOM 3178 C CA . ALA A 1 410 ? 0.887 4.930 33.061 1.00 94.94 410 ALA A CA 1
ATOM 3179 C C . ALA A 1 410 ? -0.405 4.410 33.717 1.00 94.94 410 ALA A C 1
ATOM 3181 O O . ALA A 1 410 ? -0.531 3.219 33.993 1.00 94.94 410 ALA A O 1
ATOM 3182 N N . ARG A 1 411 ? -1.394 5.289 33.926 1.00 95.88 411 ARG A N 1
ATOM 3183 C CA . ARG A 1 411 ? -2.722 4.915 34.428 1.00 95.88 411 ARG A CA 1
ATOM 3184 C C . ARG A 1 411 ? -3.518 4.074 33.428 1.00 95.88 411 ARG A C 1
ATOM 3186 O O . ARG A 1 411 ? -4.229 3.174 33.852 1.00 95.88 411 ARG A O 1
ATOM 3193 N N . VAL A 1 412 ? -3.430 4.350 32.128 1.00 95.56 412 VAL A N 1
ATOM 3194 C CA . VAL A 1 412 ? -4.078 3.520 31.096 1.00 95.56 412 VAL A CA 1
ATOM 3195 C C . VAL A 1 412 ? -3.399 2.148 31.013 1.00 95.56 412 VAL A C 1
ATOM 3197 O O . VAL A 1 412 ? -4.077 1.124 31.004 1.00 95.56 412 VAL A O 1
ATOM 3200 N N . GLN A 1 413 ? -2.066 2.112 31.063 1.00 94.25 413 GLN A N 1
ATOM 3201 C CA . GLN A 1 413 ? -1.295 0.866 31.054 1.00 94.25 413 GLN A CA 1
ATOM 3202 C C . GLN A 1 413 ? -1.520 0.014 32.307 1.00 94.25 413 GLN A C 1
ATOM 3204 O O . GLN A 1 413 ? -1.563 -1.210 32.207 1.00 94.25 413 GLN A O 1
ATOM 3209 N N . SER A 1 414 ? -1.738 0.620 33.480 1.00 94.56 414 SER A N 1
ATOM 3210 C CA . SER A 1 414 ? -2.039 -0.135 34.707 1.00 94.56 414 SER A CA 1
ATOM 3211 C C . SER A 1 414 ? -3.403 -0.833 34.682 1.00 94.56 414 SER A C 1
ATOM 3213 O O . SER A 1 414 ? -3.628 -1.761 35.456 1.00 94.56 414 SER A O 1
ATOM 3215 N N . ILE A 1 415 ? -4.291 -0.424 33.771 1.00 94.12 415 ILE A N 1
ATOM 3216 C CA . ILE A 1 415 ? -5.572 -1.082 33.488 1.00 94.12 415 ILE A CA 1
ATOM 3217 C C . ILE A 1 415 ? -5.387 -2.269 32.512 1.00 94.12 415 ILE A C 1
ATOM 3219 O O . ILE A 1 415 ? -6.318 -3.033 32.276 1.00 94.12 415 ILE A O 1
ATOM 3223 N N . GLY A 1 416 ? -4.178 -2.476 31.980 1.00 92.75 416 GLY A N 1
ATOM 3224 C CA . GLY A 1 416 ? -3.875 -3.527 31.007 1.00 92.75 416 GLY A CA 1
ATOM 3225 C C . GLY A 1 416 ? -4.144 -3.120 29.558 1.00 92.75 416 GLY A C 1
ATOM 3226 O O . GLY A 1 416 ? -4.346 -3.994 28.719 1.00 92.75 416 GLY A O 1
ATOM 3227 N N . ILE A 1 417 ? -4.180 -1.812 29.269 1.00 93.25 417 ILE A N 1
ATOM 3228 C CA . ILE A 1 417 ? -4.336 -1.274 27.913 1.00 93.25 417 ILE A CA 1
ATOM 3229 C C . ILE A 1 417 ? -2.985 -0.760 27.418 1.00 93.25 417 ILE A C 1
ATOM 3231 O O . ILE A 1 417 ? -2.433 0.194 27.972 1.00 93.25 417 ILE A O 1
ATOM 3235 N N . ASP A 1 418 ? -2.475 -1.344 26.337 1.00 93.38 418 ASP A N 1
ATOM 3236 C CA . ASP A 1 418 ? -1.241 -0.868 25.710 1.00 93.38 418 ASP A CA 1
ATOM 3237 C C . ASP A 1 418 ? -1.483 0.460 24.996 1.00 93.38 418 ASP A C 1
ATOM 3239 O O . ASP A 1 418 ? -2.439 0.591 24.239 1.00 93.38 418 ASP A O 1
ATOM 3243 N N . VAL A 1 419 ? -0.610 1.445 25.200 1.00 95.38 419 VAL A N 1
ATOM 3244 C CA . VAL A 1 419 ? -0.710 2.768 24.568 1.00 95.38 419 VAL A CA 1
ATOM 3245 C C . VAL A 1 419 ? 0.423 2.932 23.565 1.00 95.38 419 VAL A C 1
ATOM 3247 O O . VAL A 1 419 ? 1.580 2.698 23.901 1.00 95.38 419 VAL A O 1
ATOM 3250 N N . ALA A 1 420 ? 0.106 3.397 22.360 1.00 94.19 420 ALA A N 1
ATOM 3251 C CA . ALA A 1 420 ? 1.079 3.819 21.358 1.00 94.19 420 ALA A CA 1
ATOM 3252 C C . ALA A 1 420 ? 0.697 5.187 20.784 1.00 94.19 420 ALA A C 1
ATOM 3254 O O . ALA A 1 420 ? -0.480 5.536 20.719 1.00 94.19 420 ALA A O 1
ATOM 3255 N N . PHE A 1 421 ? 1.686 5.964 20.344 1.00 95.19 421 PHE A N 1
ATOM 3256 C CA . PHE A 1 421 ? 1.449 7.226 19.646 1.00 95.19 421 PHE A CA 1
ATOM 3257 C C . PHE A 1 421 ? 1.812 7.085 18.172 1.00 95.19 421 PHE A C 1
ATOM 3259 O O . PHE A 1 421 ? 2.854 6.531 17.826 1.00 95.19 421 PHE A O 1
ATOM 3266 N N . TRP A 1 422 ? 0.988 7.625 17.282 1.00 92.94 422 TRP A N 1
ATOM 3267 C CA . TRP A 1 422 ? 1.224 7.552 15.848 1.00 92.94 422 TRP A CA 1
ATOM 3268 C C . TRP A 1 422 ? 1.172 8.936 15.215 1.00 92.94 422 TRP A C 1
ATOM 3270 O O . TRP A 1 422 ? 0.137 9.597 15.206 1.00 92.94 422 TRP A O 1
ATOM 3280 N N . HIS A 1 423 ? 2.316 9.353 14.675 1.00 92.88 423 HIS A N 1
ATOM 3281 C CA . HIS A 1 423 ? 2.387 10.525 13.820 1.00 92.88 423 HIS A CA 1
ATOM 3282 C C . HIS A 1 423 ? 1.745 10.243 12.459 1.00 92.88 423 HIS A C 1
ATOM 3284 O O . HIS A 1 423 ? 2.114 9.273 11.792 1.00 92.88 423 HIS A O 1
ATOM 3290 N N . VAL A 1 424 ? 0.858 11.131 12.033 1.00 89.00 424 VAL A N 1
ATOM 3291 C CA . VAL A 1 424 ? 0.207 11.108 10.722 1.00 89.00 424 VAL A CA 1
ATOM 3292 C C . VAL A 1 424 ? 0.349 12.458 10.036 1.00 89.00 424 VAL A C 1
ATOM 3294 O O . VAL A 1 424 ? 0.636 13.458 10.686 1.00 89.00 424 VAL A O 1
ATOM 3297 N N . PHE A 1 425 ? 0.137 12.507 8.724 1.00 87.31 425 PHE A N 1
ATOM 3298 C CA . PHE A 1 425 ? 0.025 13.797 8.056 1.00 87.31 425 PHE A CA 1
ATOM 3299 C C . PHE A 1 425 ? -1.280 14.493 8.458 1.00 87.31 425 PHE A C 1
ATOM 3301 O O . PHE A 1 425 ? -2.249 13.852 8.876 1.00 87.31 425 PHE A O 1
ATOM 3308 N N . ARG A 1 426 ? -1.307 15.823 8.342 1.00 88.19 426 ARG A N 1
ATOM 3309 C CA . ARG A 1 426 ? -2.449 16.637 8.772 1.00 88.19 426 ARG A CA 1
ATOM 3310 C C . ARG A 1 426 ? -3.736 16.265 8.037 1.00 88.19 426 ARG A C 1
ATOM 3312 O O . ARG A 1 426 ? -4.807 16.283 8.633 1.00 88.19 426 ARG A O 1
ATOM 3319 N N . GLU A 1 427 ? -3.631 15.896 6.764 1.00 87.00 427 GLU A N 1
ATOM 3320 C CA . GLU A 1 427 ? -4.753 15.463 5.928 1.00 87.00 427 GLU A CA 1
ATOM 3321 C C . GLU A 1 427 ? -5.425 14.210 6.499 1.00 87.00 427 GLU A C 1
ATOM 3323 O O . GLU A 1 427 ? -6.644 14.076 6.449 1.00 87.00 427 GLU A O 1
ATOM 3328 N N . ASP A 1 428 ? -4.645 13.332 7.129 1.00 82.75 428 ASP A N 1
ATOM 3329 C CA . ASP A 1 428 ? -5.168 12.142 7.784 1.00 82.75 428 ASP A CA 1
ATOM 3330 C C . ASP A 1 428 ? -5.770 12.466 9.163 1.00 82.75 428 ASP A C 1
ATOM 3332 O O . ASP A 1 428 ? -6.516 11.648 9.700 1.00 82.75 428 ASP A O 1
ATOM 3336 N N . ASN A 1 429 ? -5.474 13.626 9.763 1.00 91.88 429 ASN A N 1
ATOM 3337 C CA . ASN A 1 429 ? -5.986 14.067 11.070 1.00 91.88 429 ASN A CA 1
ATOM 3338 C C . ASN A 1 429 ? -7.195 15.027 10.961 1.00 91.88 429 ASN A C 1
ATOM 3340 O O . ASN A 1 429 ? -7.543 15.710 11.926 1.00 91.88 429 ASN A O 1
ATOM 3344 N N . GLU A 1 430 ? -7.863 15.072 9.799 1.00 92.06 430 GLU A N 1
ATOM 3345 C CA . GLU A 1 430 ? -8.881 16.085 9.468 1.00 92.06 430 GLU A CA 1
ATOM 3346 C C . GLU A 1 430 ? -10.048 16.176 10.467 1.00 92.06 430 GLU A C 1
ATOM 3348 O O . GLU A 1 430 ? -10.579 17.260 10.703 1.00 92.06 430 GLU A O 1
ATOM 3353 N N . TYR A 1 431 ? -10.449 15.064 11.092 1.00 92.25 431 TYR A N 1
ATOM 3354 C CA . TYR A 1 431 ? -11.569 15.048 12.036 1.00 92.25 431 TYR A CA 1
ATOM 3355 C C . TYR A 1 431 ? -11.228 15.720 13.367 1.00 92.25 431 TYR A C 1
ATOM 3357 O O . TYR A 1 431 ? -12.059 16.449 13.914 1.00 92.25 431 TYR A O 1
ATOM 3365 N N . ALA A 1 432 ? -10.020 15.493 13.887 1.00 92.75 432 ALA A N 1
ATOM 3366 C CA . ALA A 1 432 ? -9.567 16.143 15.111 1.00 92.75 432 ALA A CA 1
ATOM 3367 C C . ALA A 1 432 ? -9.353 17.647 14.871 1.00 92.75 432 ALA A C 1
ATOM 3369 O O . ALA A 1 432 ? -9.849 18.456 15.660 1.00 92.75 432 ALA A O 1
ATOM 3370 N N . ASP A 1 433 ? -8.762 18.021 13.727 1.00 93.19 433 ASP A N 1
ATOM 3371 C CA . ASP A 1 433 ? -8.616 19.423 13.297 1.00 93.19 433 ASP A CA 1
ATOM 3372 C C . ASP A 1 433 ? -9.978 20.108 13.121 1.00 93.19 433 ASP A C 1
ATOM 3374 O O . ASP A 1 433 ? -10.207 21.211 13.628 1.00 93.19 433 ASP A O 1
ATOM 3378 N N . ALA A 1 434 ? -10.953 19.423 12.516 1.00 92.81 434 ALA A N 1
ATOM 3379 C CA . ALA A 1 434 ? -12.312 19.935 12.382 1.00 92.81 434 ALA A CA 1
ATOM 3380 C C . ALA A 1 434 ? -12.989 20.168 13.742 1.00 92.81 434 ALA A C 1
ATOM 3382 O O . ALA A 1 434 ? -13.690 21.174 13.900 1.00 92.81 434 ALA A O 1
ATOM 3383 N N . LEU A 1 435 ? -12.776 19.288 14.730 1.00 92.19 435 LEU A N 1
ATOM 3384 C CA . LEU A 1 435 ? -13.279 19.481 16.093 1.00 92.19 435 LEU A CA 1
ATOM 3385 C C . LEU A 1 435 ? -12.588 20.668 16.777 1.00 92.19 435 LEU A C 1
ATOM 3387 O O . LEU A 1 435 ? -13.284 21.563 17.255 1.00 92.19 435 LEU A O 1
ATOM 3391 N N . ALA A 1 436 ? -11.257 20.761 16.748 1.00 92.44 436 ALA A N 1
ATOM 3392 C CA . ALA A 1 436 ? -10.534 21.902 17.318 1.00 92.44 436 ALA A CA 1
ATOM 3393 C C . ALA A 1 436 ? -10.965 23.233 16.660 1.00 92.44 436 ALA A C 1
ATOM 3395 O O . ALA A 1 436 ? -11.223 24.244 17.327 1.00 92.44 436 ALA A O 1
ATOM 3396 N N . ALA A 1 437 ? -11.150 23.231 15.338 1.00 91.69 437 ALA A N 1
ATOM 3397 C CA . ALA A 1 437 ? -11.661 24.370 14.585 1.00 91.69 437 ALA A CA 1
ATOM 3398 C C . ALA A 1 437 ? -13.132 24.694 14.901 1.00 91.69 437 ALA A C 1
ATOM 3400 O O . ALA A 1 437 ? -13.530 25.862 14.816 1.00 91.69 437 ALA A O 1
ATOM 3401 N N . HIS A 1 438 ? -13.947 23.698 15.256 1.00 91.06 438 HIS A N 1
ATOM 3402 C CA . HIS A 1 438 ? -15.332 23.888 15.679 1.00 91.06 438 HIS A CA 1
ATOM 3403 C C . HIS A 1 438 ? -15.412 24.593 17.039 1.00 91.06 438 HIS A C 1
ATOM 3405 O O . HIS A 1 438 ? -16.135 25.588 17.146 1.00 91.06 438 HIS A O 1
ATOM 3411 N N . ALA A 1 439 ? -14.610 24.169 18.027 1.00 90.81 439 ALA A N 1
ATOM 3412 C CA . ALA A 1 439 ? -14.503 24.834 19.335 1.00 90.81 439 ALA A CA 1
ATOM 3413 C C . ALA A 1 439 ? -14.158 26.311 19.142 1.00 90.81 439 ALA A C 1
ATOM 3415 O O . ALA A 1 439 ? -14.826 27.205 19.670 1.00 90.81 439 ALA A O 1
ATOM 3416 N N . ARG A 1 440 ? -13.181 26.565 18.265 1.00 89.44 440 ARG A N 1
ATOM 3417 C CA . ARG A 1 440 ? -12.770 27.911 17.880 1.00 89.44 440 ARG A CA 1
ATOM 3418 C C . ARG A 1 440 ? -13.920 28.763 17.351 1.00 89.44 440 ARG A C 1
ATOM 3420 O O . ARG A 1 440 ? -14.044 29.923 17.740 1.00 89.44 440 ARG A O 1
ATOM 3427 N N . ARG A 1 441 ? -14.744 28.236 16.442 1.00 88.25 441 ARG A N 1
ATOM 3428 C CA . ARG A 1 441 ? -15.824 29.012 15.800 1.00 88.25 441 ARG A CA 1
ATOM 3429 C C . ARG A 1 441 ? -16.973 29.317 16.758 1.00 88.25 441 ARG A C 1
ATOM 3431 O O . ARG A 1 441 ? -17.503 30.426 16.715 1.00 88.25 441 ARG A O 1
ATOM 3438 N N . ASN A 1 442 ? -17.341 28.358 17.602 1.00 83.56 442 ASN A N 1
ATOM 3439 C CA . ASN A 1 442 ? -18.553 28.453 18.414 1.00 83.56 442 ASN A CA 1
ATOM 3440 C C . ASN A 1 442 ? -18.351 29.203 19.731 1.00 83.56 442 ASN A C 1
ATOM 3442 O O . ASN A 1 442 ? -19.257 29.910 20.160 1.00 83.56 442 ASN A O 1
ATOM 3446 N N . LEU A 1 443 ? -17.158 29.141 20.324 1.00 67.75 443 LEU A N 1
ATOM 3447 C CA . LEU A 1 443 ? -16.863 29.806 21.601 1.00 67.75 443 LEU A CA 1
ATOM 3448 C C . LEU A 1 443 ? -16.318 31.238 21.426 1.00 67.75 443 LEU A C 1
ATOM 3450 O O . LEU A 1 443 ? -16.112 31.969 22.396 1.00 67.75 443 LEU A O 1
ATOM 3454 N N . SER A 1 444 ? -16.109 31.675 20.177 1.00 59.25 444 SER A N 1
ATOM 3455 C CA . SER A 1 444 ? -15.571 33.006 19.852 1.00 59.25 444 SER A CA 1
ATOM 3456 C C . SER A 1 444 ? -16.606 34.063 19.486 1.00 59.25 444 SER A C 1
ATOM 3458 O O . SER A 1 444 ? -16.236 35.217 19.271 1.00 59.25 444 SER A O 1
ATOM 3460 N N . ARG A 1 445 ? -17.897 33.720 19.421 1.00 54.22 445 ARG A N 1
ATOM 3461 C CA . ARG A 1 445 ? -18.948 34.705 19.145 1.00 54.22 445 ARG A CA 1
ATOM 3462 C C . ARG A 1 445 ? -19.550 35.226 20.456 1.00 54.22 445 ARG A C 1
ATOM 3464 O O . ARG A 1 445 ? -20.198 34.446 21.148 1.00 54.22 445 ARG A O 1
ATOM 3471 N N . PRO A 1 446 ? -19.429 36.527 20.789 1.00 40.47 446 PRO A N 1
ATOM 3472 C CA . PRO A 1 446 ? -20.359 37.135 21.734 1.00 40.47 446 PRO A CA 1
ATOM 3473 C C . PRO A 1 446 ? -21.774 36.988 21.155 1.00 40.47 446 PRO A C 1
ATOM 3475 O O . PRO A 1 446 ? -22.004 37.333 19.994 1.00 40.47 446 PRO A O 1
ATOM 3478 N N . PHE A 1 447 ? -22.693 36.410 21.931 1.00 32.16 447 PHE A N 1
ATOM 3479 C CA . PHE A 1 447 ? -24.065 36.089 21.526 1.00 32.16 447 PHE A CA 1
ATOM 3480 C C . PHE A 1 447 ? -24.731 37.255 20.764 1.00 32.16 447 PHE A C 1
ATOM 3482 O O . PHE A 1 447 ? -25.119 38.268 21.342 1.00 32.16 447 PHE A O 1
ATOM 3489 N N . ARG A 1 448 ? -24.898 37.097 19.446 1.00 26.36 448 ARG A N 1
ATOM 3490 C CA . ARG A 1 448 ? -25.903 37.802 18.640 1.00 26.36 448 ARG A CA 1
ATOM 3491 C C . ARG A 1 448 ? -26.536 36.793 17.689 1.00 26.36 448 ARG A C 1
ATOM 3493 O O . ARG A 1 448 ? -25.917 36.345 16.727 1.00 26.36 448 ARG A O 1
ATOM 3500 N N . LEU A 1 449 ? -27.776 36.426 18.000 1.00 31.62 449 LEU A N 1
ATOM 3501 C CA . LEU A 1 449 ? -28.671 35.651 17.147 1.00 31.62 449 LEU A CA 1
ATOM 3502 C C . LEU A 1 449 ? -28.965 36.440 15.866 1.00 31.62 449 LEU A C 1
ATOM 3504 O O . LEU A 1 449 ? -29.733 37.394 15.907 1.00 31.62 449 LEU A O 1
ATOM 3508 N N . ALA A 1 450 ? -28.358 36.042 14.748 1.00 28.20 450 ALA A N 1
ATOM 3509 C CA . ALA A 1 450 ? -28.988 36.040 13.427 1.00 28.20 450 ALA A CA 1
ATOM 3510 C C . ALA A 1 450 ? -28.050 35.412 12.382 1.00 28.20 450 ALA A C 1
ATOM 3512 O O . ALA A 1 450 ? -26.999 35.960 12.063 1.00 28.20 450 ALA A O 1
ATOM 3513 N N . THR A 1 451 ? -28.529 34.310 11.797 1.00 30.48 451 THR A N 1
ATOM 3514 C CA . THR A 1 451 ? -28.226 33.791 10.448 1.00 30.48 451 THR A CA 1
ATOM 3515 C C . THR A 1 451 ? -26.780 33.422 10.096 1.00 30.48 451 THR A C 1
ATOM 3517 O O . THR A 1 451 ? -25.928 34.277 9.884 1.00 30.48 451 THR A O 1
ATOM 3520 N N . ILE A 1 452 ? -26.555 32.114 9.915 1.00 29.48 452 ILE A N 1
ATOM 3521 C CA . ILE A 1 452 ? -26.062 31.432 8.693 1.00 29.48 452 ILE A CA 1
ATOM 3522 C C . ILE A 1 452 ? -25.484 30.075 9.128 1.00 29.48 452 ILE A C 1
ATOM 3524 O O . ILE A 1 452 ? -24.546 30.060 9.914 1.00 29.48 452 ILE A O 1
ATOM 3528 N N . PHE A 1 453 ? -26.024 28.965 8.606 1.00 30.69 453 PHE A N 1
ATOM 3529 C CA . PHE A 1 453 ? -25.273 28.004 7.785 1.00 30.69 453 PHE A CA 1
ATOM 3530 C C . PHE A 1 453 ? -26.225 27.125 6.967 1.00 30.69 453 PHE A C 1
ATOM 3532 O O . PHE A 1 453 ? -27.223 26.605 7.461 1.00 30.69 453 PHE A O 1
ATOM 3539 N N . ASP A 1 454 ? -25.876 27.022 5.690 1.00 35.28 454 ASP A N 1
ATOM 3540 C CA . ASP A 1 454 ? -26.431 26.142 4.675 1.00 35.28 454 ASP A CA 1
ATOM 3541 C C . ASP A 1 454 ? -25.687 24.789 4.716 1.00 35.28 454 ASP A C 1
ATOM 3543 O O . ASP A 1 454 ? -24.481 24.731 4.959 1.00 35.28 454 ASP A O 1
ATOM 3547 N N . THR A 1 455 ? -26.427 23.712 4.449 1.00 36.22 455 THR A N 1
ATOM 3548 C CA . THR A 1 455 ? -26.012 22.305 4.257 1.00 36.22 455 THR A CA 1
ATOM 3549 C C . THR A 1 455 ? -25.305 21.543 5.399 1.00 36.22 455 THR A C 1
ATOM 3551 O O . THR A 1 455 ? -24.130 21.206 5.297 1.00 36.22 455 THR A O 1
ATOM 3554 N N . ARG A 1 456 ? -26.071 21.163 6.436 1.00 34.69 456 ARG A N 1
ATOM 3555 C CA . ARG A 1 456 ? -26.173 19.829 7.110 1.00 34.69 456 ARG A CA 1
ATOM 3556 C C . ARG A 1 456 ? -26.742 20.030 8.531 1.00 34.69 456 ARG A C 1
ATOM 3558 O O . ARG A 1 456 ? -26.407 21.033 9.158 1.00 34.69 456 ARG A O 1
ATOM 3565 N N . PRO A 1 457 ? -27.626 19.150 9.041 1.00 33.66 457 PRO A N 1
ATOM 3566 C CA . PRO A 1 457 ? -28.300 19.391 10.313 1.00 33.66 457 PRO A CA 1
ATOM 3567 C C . PRO A 1 457 ? -27.339 19.141 11.482 1.00 33.66 457 PRO A C 1
ATOM 3569 O O . PRO A 1 457 ? -26.846 18.034 11.657 1.00 33.66 457 PRO A O 1
ATOM 3572 N N . GLY A 1 458 ? -27.079 20.174 12.282 1.00 36.62 458 GLY A N 1
ATOM 3573 C CA . GLY A 1 458 ? -26.469 20.047 13.603 1.00 36.62 458 GLY A CA 1
ATOM 3574 C C . GLY A 1 458 ? -27.527 20.292 14.675 1.00 36.62 458 GLY A C 1
ATOM 3575 O O . GLY A 1 458 ? -28.260 21.277 14.597 1.00 36.62 458 GLY A O 1
ATOM 3576 N N . ILE A 1 459 ? -27.614 19.399 15.661 1.00 41.09 459 ILE A N 1
ATOM 3577 C CA . ILE A 1 459 ? -28.412 19.601 16.875 1.00 41.09 459 ILE A CA 1
ATOM 3578 C C . ILE A 1 459 ? -27.520 20.307 17.899 1.00 41.09 459 ILE A C 1
ATOM 3580 O O . ILE A 1 459 ? -26.470 19.783 18.266 1.00 41.09 459 ILE A O 1
ATOM 3584 N N . CYS A 1 460 ? -27.944 21.471 18.390 1.00 39.75 460 CYS A N 1
ATOM 3585 C CA . CYS A 1 460 ? -27.347 22.103 19.565 1.00 39.75 460 CYS A CA 1
ATOM 3586 C C . CYS A 1 460 ? -28.262 21.883 20.771 1.00 39.75 460 CYS A C 1
ATOM 3588 O O . CYS A 1 460 ? -29.477 22.054 20.669 1.00 39.75 460 CYS A O 1
ATOM 3590 N N . ARG A 1 461 ? -27.668 21.504 21.905 1.00 36.88 461 ARG A N 1
ATOM 3591 C CA . ARG A 1 461 ? -28.332 21.502 23.212 1.00 36.88 461 ARG A CA 1
ATOM 3592 C C . ARG A 1 461 ? -28.122 22.857 23.868 1.00 36.88 461 ARG A C 1
ATOM 3594 O O . ARG A 1 461 ? -27.040 23.430 23.745 1.00 36.88 461 ARG A O 1
ATOM 3601 N N . ASP A 1 462 ? -29.143 23.344 24.554 1.00 39.84 462 ASP A N 1
ATOM 3602 C CA . ASP A 1 462 ? -28.982 24.448 25.488 1.00 39.84 462 ASP A CA 1
ATOM 3603 C C . ASP A 1 462 ? -28.492 23.941 26.854 1.00 39.84 462 ASP A C 1
ATOM 3605 O O . ASP A 1 462 ? -28.308 22.742 27.086 1.00 39.84 462 ASP A O 1
ATOM 3609 N N . GLU A 1 463 ? -28.292 24.890 27.760 1.00 30.59 463 GLU A N 1
ATOM 3610 C CA . GLU A 1 463 ? -27.814 24.722 29.137 1.00 30.59 463 GLU A CA 1
ATOM 3611 C C . GLU A 1 463 ? -28.715 23.795 29.980 1.00 30.59 463 GLU A C 1
ATOM 3613 O O . GLU A 1 463 ? -28.298 23.321 31.034 1.00 30.59 463 GLU A O 1
ATOM 3618 N N . ASN A 1 464 ? -29.928 23.494 29.497 1.00 32.41 464 ASN A N 1
ATOM 3619 C CA . ASN A 1 464 ? -30.943 22.692 30.181 1.00 32.41 464 ASN A CA 1
ATOM 3620 C C . ASN A 1 464 ? -31.204 21.331 29.507 1.00 32.41 464 ASN A C 1
ATOM 3622 O O . ASN A 1 464 ? -32.015 20.544 29.996 1.00 32.41 464 ASN A O 1
ATOM 3626 N N . GLY A 1 465 ? -30.520 21.020 28.401 1.00 31.83 465 GLY A N 1
ATOM 3627 C CA . GLY A 1 465 ? -30.532 19.692 27.786 1.00 31.83 465 GLY A CA 1
ATOM 3628 C C . GLY A 1 465 ? -31.774 19.334 26.959 1.00 31.83 465 GLY A C 1
ATOM 3629 O O . GLY A 1 465 ? -31.957 18.149 26.669 1.00 31.83 465 GLY A O 1
ATOM 3630 N N . LEU A 1 466 ? -32.606 20.296 26.536 1.00 25.00 466 LEU A N 1
ATOM 3631 C CA . LEU A 1 466 ? -33.770 20.008 25.682 1.00 25.00 466 LEU A CA 1
ATOM 3632 C C . LEU A 1 466 ? -33.425 20.044 24.179 1.00 25.00 466 LEU A C 1
ATOM 3634 O O . LEU A 1 466 ? -32.726 20.934 23.702 1.00 25.00 466 LEU A O 1
ATOM 3638 N N . ILE A 1 467 ? -33.938 19.068 23.419 1.00 33.25 467 ILE A N 1
ATOM 3639 C CA . ILE A 1 467 ? -33.748 18.938 21.962 1.00 33.25 467 ILE A CA 1
ATOM 3640 C C . ILE A 1 467 ? -34.984 19.497 21.247 1.00 33.25 467 ILE A C 1
ATOM 3642 O O . ILE A 1 467 ? -36.099 19.067 21.535 1.00 33.25 467 ILE A O 1
ATOM 3646 N N . SER A 1 468 ? -34.804 20.396 20.274 1.00 30.95 468 SER A N 1
ATOM 3647 C CA . SER A 1 468 ? -35.869 20.783 19.335 1.00 30.95 468 SER A CA 1
ATOM 3648 C C . SER A 1 468 ? -35.504 20.388 17.900 1.00 30.95 468 SER A C 1
ATOM 3650 O O . SER A 1 468 ? -34.364 20.552 17.468 1.00 30.95 468 SER A O 1
ATOM 3652 N N . ILE A 1 469 ? -36.476 19.822 17.174 1.00 29.61 469 ILE A N 1
ATOM 3653 C CA . ILE A 1 469 ? -36.343 19.351 15.787 1.00 29.61 469 ILE A CA 1
ATOM 3654 C C . ILE A 1 469 ? -37.122 20.311 14.885 1.00 29.61 469 ILE A C 1
ATOM 3656 O O . ILE A 1 469 ? -38.316 20.519 15.088 1.00 29.61 469 ILE A O 1
ATOM 3660 N N . VAL A 1 470 ? -36.463 20.874 13.869 1.00 28.97 470 VAL A N 1
ATOM 3661 C CA . VAL A 1 470 ? -37.121 21.634 12.795 1.00 28.97 470 VAL A CA 1
ATOM 3662 C C . VAL A 1 470 ? -37.111 20.782 11.529 1.00 28.97 470 VAL A C 1
ATOM 3664 O O . VAL A 1 470 ? -36.075 20.575 10.905 1.00 28.97 470 VAL A O 1
ATOM 3667 N N . GLU A 1 471 ? -38.278 20.280 11.144 1.00 31.27 471 GLU A N 1
ATOM 3668 C CA . GLU A 1 471 ? -38.482 19.508 9.916 1.00 31.27 471 GLU A CA 1
ATOM 3669 C C . GLU A 1 471 ? -38.649 20.462 8.723 1.00 31.27 471 GLU A C 1
ATOM 3671 O O . GLU A 1 471 ? -39.618 21.215 8.739 1.00 31.27 471 GLU A O 1
ATOM 3676 N N . HIS A 1 472 ? -37.790 20.461 7.685 1.00 33.16 472 HIS A N 1
ATOM 3677 C CA . HIS A 1 472 ? -38.027 21.244 6.448 1.00 33.16 472 HIS A CA 1
ATOM 3678 C C . HIS A 1 472 ? -37.573 20.581 5.123 1.00 33.16 472 HIS A C 1
ATOM 3680 O O . HIS A 1 472 ? -36.724 19.695 5.069 1.00 33.16 472 HIS A O 1
ATOM 3686 N N . ARG A 1 473 ? -38.233 21.043 4.044 1.00 36.75 473 ARG A N 1
ATOM 3687 C CA . ARG A 1 473 ? -38.431 20.474 2.690 1.00 36.75 473 ARG A CA 1
ATOM 3688 C C . ARG A 1 473 ? -37.214 20.533 1.733 1.00 36.75 473 ARG A C 1
ATOM 3690 O O . ARG A 1 473 ? -36.357 21.400 1.835 1.00 36.75 473 ARG A O 1
ATOM 3697 N N . ARG A 1 474 ? -37.221 19.636 0.726 1.00 34.44 474 ARG A N 1
ATOM 3698 C CA . ARG A 1 474 ? -36.195 19.410 -0.332 1.00 34.44 474 ARG A CA 1
ATOM 3699 C C . ARG A 1 474 ? -35.764 20.667 -1.124 1.00 34.44 474 ARG A C 1
ATOM 3701 O O . ARG A 1 474 ? -36.598 21.503 -1.467 1.00 34.44 474 ARG A O 1
ATOM 3708 N N . SER A 1 475 ? -34.476 20.716 -1.499 1.00 44.28 475 SER A N 1
ATOM 3709 C CA . SER A 1 475 ? -33.774 21.889 -2.060 1.00 44.28 475 SER A CA 1
ATOM 3710 C C . SER A 1 475 ? -34.137 22.283 -3.516 1.00 44.28 475 SER A C 1
ATOM 3712 O O . SER A 1 475 ? -34.558 21.433 -4.311 1.00 44.28 475 SER A O 1
ATOM 3714 N N . PRO A 1 476 ? -33.925 23.559 -3.916 1.00 43.50 476 PRO A N 1
ATOM 3715 C CA . PRO A 1 476 ? -34.239 24.085 -5.256 1.00 43.50 476 PRO A CA 1
ATOM 3716 C C . PRO A 1 476 ? -33.359 23.546 -6.398 1.00 43.50 476 PRO A C 1
ATOM 3718 O O . PRO A 1 476 ? -33.794 23.520 -7.549 1.00 43.50 476 PRO A O 1
ATOM 3721 N N . LEU A 1 477 ? -32.134 23.090 -6.110 1.00 42.28 477 LEU A N 1
ATOM 3722 C CA . LEU A 1 477 ? -31.174 22.663 -7.139 1.00 42.28 477 LEU A CA 1
ATOM 3723 C C . LEU A 1 477 ? -31.614 21.373 -7.849 1.00 42.28 477 LEU A C 1
ATOM 3725 O O . LEU A 1 477 ? -31.467 21.239 -9.063 1.00 42.28 477 LEU A O 1
ATOM 3729 N N . ASN A 1 478 ? -32.227 20.450 -7.103 1.00 45.47 478 ASN A N 1
ATOM 3730 C CA . ASN A 1 478 ? -32.735 19.196 -7.658 1.00 45.47 478 ASN A CA 1
ATOM 3731 C C . ASN A 1 478 ? -33.917 19.423 -8.609 1.00 45.47 478 ASN A C 1
ATOM 3733 O O . ASN A 1 478 ? -34.057 18.704 -9.596 1.00 45.47 478 ASN A O 1
ATOM 3737 N N . LYS A 1 479 ? -34.733 20.461 -8.378 1.00 53.16 479 LYS A N 1
ATOM 3738 C CA . LYS A 1 479 ? -35.807 20.838 -9.311 1.00 53.16 479 LYS A CA 1
ATOM 3739 C C . LYS A 1 479 ? -35.245 21.372 -10.632 1.00 53.16 479 LYS A C 1
ATOM 3741 O O . LYS A 1 479 ? -35.748 20.995 -11.688 1.00 53.16 479 LYS A O 1
ATOM 3746 N N . PHE A 1 480 ? -34.175 22.169 -10.585 1.00 52.81 480 PHE A N 1
ATOM 3747 C CA . PHE A 1 480 ? -33.515 22.701 -11.782 1.00 52.81 480 PHE A CA 1
ATOM 3748 C C . PHE A 1 480 ? -32.894 21.598 -12.653 1.00 52.81 480 PHE A C 1
ATOM 3750 O O . PHE A 1 480 ? -33.107 21.575 -13.864 1.00 52.81 480 PHE A O 1
ATOM 3757 N N . VAL A 1 481 ? -32.191 20.635 -12.045 1.00 55.22 481 VAL A N 1
ATOM 3758 C CA . VAL A 1 481 ? -31.567 19.514 -12.775 1.00 55.22 481 VAL A CA 1
ATOM 3759 C C . VAL A 1 481 ? -32.618 18.631 -13.456 1.00 55.22 481 VAL A C 1
ATOM 3761 O O . VAL A 1 481 ? -32.451 18.251 -14.616 1.00 55.22 481 VAL A O 1
ATOM 3764 N N . VAL A 1 482 ? -33.739 18.362 -12.779 1.00 57.00 482 VAL A N 1
ATOM 3765 C CA . VAL A 1 482 ? -34.849 17.580 -13.345 1.00 57.00 482 VAL A CA 1
ATOM 3766 C C . VAL A 1 482 ? -35.535 18.319 -14.501 1.00 57.00 482 VAL A C 1
ATOM 3768 O O . VAL A 1 482 ? -35.887 17.689 -15.500 1.00 57.00 482 VAL A O 1
ATOM 3771 N N . GLN A 1 483 ? -35.693 19.645 -14.421 1.00 56.62 483 GLN A N 1
ATOM 3772 C CA . GLN A 1 483 ? -36.252 20.431 -15.528 1.00 56.62 483 GLN A CA 1
ATOM 3773 C C . GLN A 1 483 ? -35.313 20.487 -16.738 1.00 56.62 483 GLN A C 1
ATOM 3775 O O . GLN A 1 483 ? -35.767 20.298 -17.867 1.00 56.62 483 GLN A O 1
ATOM 3780 N N . LEU A 1 484 ? -34.006 20.652 -16.518 1.00 56.00 484 LEU A N 1
ATOM 3781 C CA . LEU A 1 484 ? -33.013 20.671 -17.596 1.00 56.00 484 LEU A CA 1
ATOM 3782 C C . LEU A 1 484 ? -32.937 19.318 -18.329 1.00 56.00 484 LEU A C 1
ATOM 3784 O O . LEU A 1 484 ? -32.795 19.268 -19.551 1.00 56.00 484 LEU A O 1
ATOM 3788 N N . ALA A 1 485 ? -33.072 18.215 -17.586 1.00 58.00 485 ALA A N 1
ATOM 3789 C CA . ALA A 1 485 ? -33.103 16.864 -18.140 1.00 58.00 485 ALA A CA 1
ATOM 3790 C C . ALA A 1 485 ? -34.383 16.581 -18.948 1.00 58.00 485 ALA A C 1
ATOM 3792 O O . ALA A 1 485 ? -34.315 15.901 -19.972 1.00 58.00 485 ALA A O 1
ATOM 3793 N N . LYS A 1 486 ? -35.536 17.128 -18.530 1.00 56.53 486 LYS A N 1
ATOM 3794 C CA . LYS A 1 486 ? -36.787 17.052 -19.304 1.00 56.53 486 LYS A CA 1
ATOM 3795 C C . LYS A 1 486 ? -36.720 17.879 -20.591 1.00 56.53 486 LYS A C 1
ATOM 3797 O O . LYS A 1 486 ? -37.110 17.371 -21.636 1.00 56.53 486 LYS A O 1
ATOM 3802 N N . ALA A 1 487 ? -36.170 19.094 -20.539 1.00 56.16 487 ALA A N 1
ATOM 3803 C CA . ALA A 1 487 ? -36.047 19.969 -21.709 1.00 56.16 487 ALA A CA 1
ATOM 3804 C C . ALA A 1 487 ? -35.120 19.386 -22.795 1.00 56.16 487 ALA A C 1
ATOM 3806 O O . ALA A 1 487 ? -35.413 19.482 -23.983 1.00 56.16 487 ALA A O 1
ATOM 3807 N N . ARG A 1 488 ? -34.032 18.706 -22.402 1.00 59.62 488 ARG A N 1
ATOM 3808 C CA . ARG A 1 488 ? -33.078 18.086 -23.340 1.00 59.62 488 ARG A CA 1
ATOM 3809 C C . ARG A 1 488 ? -33.621 16.896 -24.128 1.00 59.62 488 ARG A C 1
ATOM 3811 O O . ARG A 1 488 ? -33.022 16.541 -25.136 1.00 59.62 488 ARG A O 1
ATOM 3818 N N . ARG A 1 489 ? -34.696 16.244 -23.674 1.00 52.94 489 ARG A N 1
ATOM 3819 C CA . ARG A 1 489 ? -35.176 15.016 -24.322 1.00 52.94 489 ARG A CA 1
ATOM 3820 C C . ARG A 1 489 ? -36.028 15.266 -25.567 1.00 52.94 489 ARG A C 1
ATOM 3822 O O . ARG A 1 489 ? -36.102 14.348 -26.378 1.00 52.94 489 ARG A O 1
ATOM 3829 N N . HIS A 1 490 ? -36.653 16.437 -25.748 1.00 49.69 490 HIS A N 1
ATOM 3830 C CA . HIS A 1 490 ? -37.750 16.566 -26.726 1.00 49.69 490 HIS A CA 1
ATOM 3831 C C . HIS A 1 490 ? -37.779 17.819 -27.625 1.00 49.69 490 HIS A C 1
ATOM 3833 O O . HIS A 1 490 ? -38.743 17.944 -28.374 1.00 49.69 490 HIS A O 1
ATOM 3839 N N . GLN A 1 491 ? -36.797 18.734 -27.626 1.00 54.09 491 GLN A N 1
ATOM 3840 C CA . GLN A 1 491 ? -36.928 19.980 -28.414 1.00 54.09 491 GLN A CA 1
ATOM 3841 C C . GLN A 1 491 ? -35.640 20.492 -29.076 1.00 54.09 491 GLN A C 1
ATOM 3843 O O . GLN A 1 491 ? -34.529 20.227 -28.615 1.00 54.09 491 GLN A O 1
ATOM 3848 N N . ALA A 1 492 ? -35.825 21.259 -30.160 1.00 55.75 492 ALA A N 1
ATOM 3849 C CA . ALA A 1 492 ? -34.777 21.989 -30.869 1.00 55.75 492 ALA A CA 1
ATOM 3850 C C . ALA A 1 492 ? -34.161 23.103 -29.983 1.00 55.75 492 ALA A C 1
ATOM 3852 O O . ALA A 1 492 ? -34.851 23.642 -29.112 1.00 55.75 492 ALA A O 1
ATOM 3853 N N . PRO A 1 493 ? -32.885 23.490 -30.193 1.00 60.34 493 PRO A N 1
ATOM 3854 C CA . PRO A 1 493 ? -32.129 24.350 -29.271 1.00 60.34 493 PRO A CA 1
ATOM 3855 C C . PRO A 1 493 ? -32.764 25.714 -28.954 1.00 60.34 493 PRO A C 1
ATOM 3857 O O . PRO A 1 493 ? -32.540 26.257 -27.874 1.00 60.34 493 PRO A O 1
ATOM 3860 N N . GLU A 1 494 ? -33.567 26.262 -29.866 1.00 63.75 494 GLU A N 1
ATOM 3861 C CA . GLU A 1 494 ? -34.198 27.579 -29.713 1.00 63.75 494 GLU A CA 1
ATOM 3862 C C . GLU A 1 494 ? -35.396 27.583 -28.745 1.00 63.75 494 GLU A C 1
ATOM 3864 O O . GLU A 1 494 ? -35.738 28.627 -28.185 1.00 63.75 494 GLU A O 1
ATOM 3869 N N . GLU A 1 495 ? -36.012 26.426 -28.475 1.00 62.47 495 GLU A N 1
ATOM 3870 C CA . GLU A 1 495 ? -37.137 26.326 -27.532 1.00 62.47 495 GLU A CA 1
ATOM 3871 C C . GLU A 1 495 ? -36.686 26.133 -26.075 1.00 62.47 495 GLU A C 1
ATOM 3873 O O . GLU A 1 495 ? -37.402 26.514 -25.145 1.00 62.47 495 GLU A O 1
ATOM 3878 N N . ILE A 1 496 ? -35.457 25.650 -25.852 1.00 66.06 496 ILE A N 1
ATOM 3879 C CA . ILE A 1 496 ? -34.882 25.446 -24.509 1.00 66.06 496 ILE A CA 1
ATOM 3880 C C . ILE A 1 496 ? -34.750 26.780 -23.755 1.00 66.06 496 ILE A C 1
ATOM 3882 O O . ILE A 1 496 ? -35.018 26.845 -22.555 1.00 66.06 496 ILE A O 1
ATOM 3886 N N . ASP A 1 497 ? -34.427 27.869 -24.460 1.00 69.44 497 ASP A N 1
ATOM 3887 C CA . ASP A 1 497 ? -34.318 29.214 -23.877 1.00 69.44 497 ASP A CA 1
ATOM 3888 C C . ASP A 1 497 ? -35.684 29.777 -23.415 1.00 69.44 497 ASP A C 1
ATOM 3890 O O . ASP A 1 497 ? -35.721 30.680 -22.572 1.00 69.44 497 ASP A O 1
ATOM 3894 N N . LYS A 1 498 ? -36.804 29.241 -23.933 1.00 71.69 498 LYS A N 1
ATOM 3895 C CA . LYS A 1 498 ? -38.178 29.596 -23.526 1.00 71.69 498 LYS A CA 1
ATOM 3896 C C . LYS A 1 498 ? -38.725 28.687 -22.419 1.00 71.69 498 LYS A C 1
ATOM 3898 O O . LYS A 1 498 ? -39.575 29.130 -21.652 1.00 71.69 498 LYS A O 1
ATOM 3903 N N . ALA A 1 499 ? -38.242 27.447 -22.320 1.00 69.06 499 ALA A N 1
ATOM 3904 C CA . ALA A 1 499 ? -38.745 26.437 -21.383 1.00 69.06 499 ALA A CA 1
ATOM 3905 C C . ALA A 1 499 ? -38.171 26.544 -19.954 1.00 69.06 499 ALA A C 1
ATOM 3907 O O . ALA A 1 499 ? -38.707 25.941 -19.023 1.00 69.06 499 ALA A O 1
ATOM 3908 N N . ILE A 1 500 ? -37.083 27.291 -19.753 1.00 74.88 500 ILE A N 1
ATOM 3909 C CA . ILE A 1 500 ? -36.470 27.469 -18.430 1.00 74.88 500 ILE A CA 1
ATOM 3910 C C . ILE A 1 500 ? -37.240 28.534 -17.639 1.00 74.88 500 ILE A C 1
ATOM 3912 O O . ILE A 1 500 ? -37.341 29.683 -18.074 1.00 74.88 500 ILE A O 1
ATOM 3916 N N . SER A 1 501 ? -37.743 28.156 -16.455 1.00 74.25 501 SER A N 1
ATOM 3917 C CA . SER A 1 501 ? -38.438 29.066 -15.528 1.00 74.25 501 SER A CA 1
ATOM 3918 C C . SER A 1 501 ? -37.613 30.347 -15.287 1.00 74.25 501 SER A C 1
ATOM 3920 O O . SER A 1 501 ? -36.386 30.251 -15.133 1.00 74.25 501 SER A O 1
ATOM 3922 N N . PRO A 1 502 ? -38.240 31.544 -15.226 1.00 68.88 502 PRO A N 1
ATOM 3923 C CA . PRO A 1 502 ? -37.537 32.827 -15.102 1.00 68.88 502 PRO A CA 1
ATOM 3924 C C . PRO A 1 502 ? -36.508 32.876 -13.966 1.00 68.88 502 PRO A C 1
ATOM 3926 O O . PRO A 1 502 ? -35.444 33.473 -14.119 1.00 68.88 502 PRO A O 1
ATOM 3929 N N . GLU A 1 503 ? -36.788 32.185 -12.860 1.00 66.00 503 GLU A N 1
ATOM 3930 C CA . GLU A 1 503 ? -35.937 32.116 -11.667 1.00 66.00 503 GLU A CA 1
ATOM 3931 C C . GLU A 1 503 ? -34.576 31.428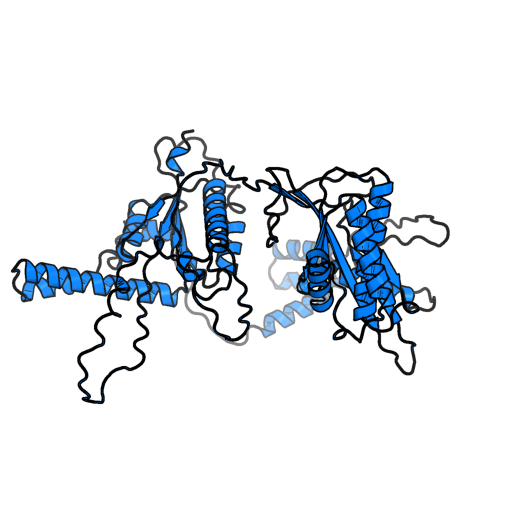 -11.906 1.00 66.00 503 GLU A C 1
ATOM 3933 O O . GLU A 1 503 ? -33.602 31.722 -11.216 1.00 66.00 503 GLU A O 1
ATOM 3938 N N . TYR A 1 504 ? -34.462 30.571 -12.928 1.00 69.44 504 TYR A N 1
ATOM 3939 C CA . TYR A 1 504 ? -33.228 29.838 -13.245 1.00 69.44 504 TYR A CA 1
ATOM 3940 C C . TYR A 1 504 ? -32.496 30.356 -14.489 1.00 69.44 504 TYR A C 1
ATOM 3942 O O . TYR A 1 504 ? -31.410 29.876 -14.835 1.00 69.44 504 TYR A O 1
ATOM 3950 N N . ARG A 1 505 ? -33.053 31.373 -15.154 1.00 74.31 505 ARG A N 1
ATOM 3951 C CA . ARG A 1 505 ? -32.528 31.907 -16.417 1.00 74.31 505 ARG A CA 1
ATOM 3952 C C . ARG A 1 505 ? -31.126 32.500 -16.265 1.00 74.31 505 ARG A C 1
ATOM 3954 O O . ARG A 1 505 ? -30.288 32.328 -17.146 1.00 74.31 505 ARG A O 1
ATOM 3961 N N . CYS A 1 506 ? -30.833 33.129 -15.126 1.00 61.09 506 CYS A N 1
ATOM 3962 C CA . CYS A 1 506 ? -29.522 33.724 -14.853 1.00 61.09 506 CYS A CA 1
ATOM 3963 C C . CYS A 1 506 ? -28.411 32.658 -14.739 1.00 61.09 506 CYS A C 1
ATOM 3965 O O . CYS A 1 506 ? -27.328 32.808 -15.310 1.00 61.09 506 CYS A O 1
ATOM 3967 N N . LEU A 1 507 ? -28.707 31.531 -14.079 1.00 64.44 507 LEU A N 1
ATOM 3968 C CA . LEU A 1 507 ? -27.771 30.416 -13.907 1.00 64.44 507 LEU A CA 1
ATOM 3969 C C . LEU A 1 507 ? -27.487 29.703 -15.239 1.00 64.44 507 LEU A C 1
ATOM 3971 O O . LEU A 1 507 ? -26.343 29.361 -15.544 1.00 64.44 507 LEU A O 1
ATOM 3975 N N . TYR A 1 508 ? -28.530 29.524 -16.051 1.00 73.25 508 TYR A N 1
ATOM 3976 C CA . TYR A 1 508 ? -28.425 28.953 -17.390 1.00 73.25 508 TYR A CA 1
ATOM 3977 C C . TYR A 1 508 ? -27.597 29.838 -18.338 1.00 73.25 508 TYR A C 1
ATOM 3979 O O . TYR A 1 508 ? -26.677 29.341 -18.990 1.00 73.25 508 TYR A O 1
ATOM 3987 N N . MET A 1 509 ? -27.837 31.156 -18.353 1.00 76.88 509 MET A N 1
ATOM 3988 C CA . MET A 1 509 ? -27.078 32.092 -19.196 1.00 76.88 509 MET A CA 1
ATOM 3989 C C . MET A 1 509 ? -25.594 32.161 -18.819 1.00 76.88 509 MET A C 1
ATOM 3991 O O . MET A 1 509 ? -24.751 32.316 -19.703 1.00 76.88 509 MET A O 1
ATOM 3995 N N . LYS A 1 510 ? -25.255 31.996 -17.532 1.00 66.88 510 LYS A N 1
ATOM 3996 C CA . LYS A 1 510 ? -23.860 31.912 -17.076 1.00 66.88 510 LYS A CA 1
ATOM 3997 C C . LYS A 1 510 ? -23.151 30.692 -17.676 1.00 66.88 510 LYS A C 1
ATOM 3999 O O . LYS A 1 510 ? -22.133 30.857 -18.337 1.00 66.88 510 LYS A O 1
ATOM 4004 N N . LYS A 1 511 ? -23.746 29.495 -17.573 1.00 69.81 511 LYS A N 1
ATOM 4005 C CA . LYS A 1 511 ? -23.171 28.274 -18.170 1.00 69.81 511 LYS A CA 1
ATOM 4006 C C . LYS A 1 511 ? -23.110 28.310 -19.700 1.00 69.81 511 LYS A C 1
ATOM 4008 O O . LYS A 1 511 ? -22.139 27.824 -20.270 1.00 69.81 511 LYS A O 1
ATOM 4013 N N . LYS A 1 512 ? -24.116 28.887 -20.367 1.00 71.12 512 LYS A N 1
ATOM 4014 C CA . LYS A 1 512 ? -24.121 29.061 -21.832 1.00 71.12 512 LYS A CA 1
ATOM 4015 C C . LYS A 1 512 ? -22.970 29.967 -22.286 1.00 71.12 512 LYS A C 1
ATOM 4017 O O . LYS A 1 512 ? -22.293 29.661 -23.260 1.00 71.12 512 LYS A O 1
ATOM 4022 N N . ARG A 1 513 ? -22.699 31.045 -21.541 1.00 66.94 513 ARG A N 1
ATOM 4023 C CA . ARG A 1 513 ? -21.566 31.950 -21.789 1.00 66.94 513 ARG A CA 1
ATOM 4024 C C . ARG A 1 513 ? -20.217 31.260 -21.578 1.00 66.94 513 ARG A C 1
ATOM 4026 O O . ARG A 1 513 ? -19.330 31.434 -22.406 1.00 66.94 513 ARG A O 1
ATOM 4033 N N . ASP A 1 514 ? -20.088 30.461 -20.521 1.00 56.69 514 ASP A N 1
ATOM 4034 C CA . ASP A 1 514 ? -18.864 29.702 -20.236 1.00 56.69 514 ASP A CA 1
ATOM 4035 C C . ASP A 1 514 ? -18.584 28.648 -21.325 1.00 56.69 514 ASP A C 1
ATOM 4037 O O . ASP A 1 514 ? -17.436 28.474 -21.723 1.00 56.69 514 ASP A O 1
ATOM 4041 N N . TYR A 1 515 ? -19.630 28.018 -21.876 1.00 58.38 515 TYR A N 1
ATOM 4042 C CA . TYR A 1 515 ? -19.530 27.058 -22.984 1.00 58.38 515 TYR A CA 1
ATOM 4043 C C . TYR A 1 515 ? -19.072 27.693 -24.308 1.00 58.38 515 TYR A C 1
ATOM 4045 O O . TYR A 1 515 ? -18.262 27.115 -25.024 1.00 58.38 515 TYR A O 1
ATOM 4053 N N . HIS A 1 516 ? -19.546 28.897 -24.642 1.00 55.56 516 HIS A N 1
ATOM 4054 C CA . HIS A 1 516 ? -19.096 29.588 -25.858 1.00 55.56 516 HIS A CA 1
ATOM 4055 C C . HIS A 1 516 ? -17.668 30.136 -25.745 1.00 55.56 516 HIS A C 1
ATOM 4057 O O . HIS A 1 516 ? -16.997 30.318 -26.758 1.00 55.56 516 HIS A O 1
ATOM 4063 N N . ARG A 1 517 ? -17.179 30.373 -24.523 1.00 50.66 517 ARG A N 1
ATOM 4064 C CA . ARG A 1 517 ? -15.822 30.877 -24.282 1.00 50.66 517 ARG A CA 1
ATOM 4065 C C . ARG A 1 517 ? -14.737 29.831 -24.543 1.00 50.66 517 ARG A C 1
ATOM 4067 O O . ARG A 1 517 ? -13.599 30.206 -24.793 1.00 50.66 517 ARG A O 1
ATOM 4074 N N . THR A 1 518 ? -15.077 28.545 -24.488 1.00 52.19 518 THR A N 1
ATOM 4075 C CA . THR A 1 518 ? -14.127 27.435 -24.645 1.00 52.19 518 THR A CA 1
ATOM 4076 C C . THR A 1 518 ? -14.005 26.906 -26.078 1.00 52.19 518 THR A C 1
ATOM 4078 O O . THR A 1 518 ? -13.155 26.058 -26.317 1.00 52.19 518 THR A O 1
ATOM 4081 N N . GLN A 1 519 ? -14.791 27.405 -27.043 1.00 43.44 519 GLN A N 1
ATOM 4082 C CA . GLN A 1 519 ? -14.783 26.913 -28.434 1.00 43.44 519 GLN A CA 1
ATOM 4083 C C . GLN A 1 519 ? -14.048 27.798 -29.466 1.00 43.44 519 GLN A C 1
ATOM 4085 O O . GLN A 1 519 ? -14.107 27.493 -30.651 1.00 43.44 519 GLN A O 1
ATOM 4090 N N . SER A 1 520 ? -13.312 28.853 -29.084 1.00 37.91 520 SER A N 1
ATOM 4091 C CA . SER A 1 520 ? -12.614 29.721 -30.063 1.00 37.91 520 SER A CA 1
ATOM 4092 C C . SER A 1 520 ? -11.169 29.304 -30.411 1.00 37.91 520 SER A C 1
ATOM 4094 O O . SER A 1 520 ? -10.294 30.164 -30.512 1.00 37.91 520 SER A O 1
ATOM 4096 N N . VAL A 1 521 ? -10.907 28.007 -30.604 1.00 33.72 521 VAL A N 1
ATOM 4097 C CA . VAL A 1 521 ? -9.691 27.497 -31.275 1.00 33.72 521 VAL A CA 1
ATOM 4098 C C . VAL A 1 521 ? -10.095 26.261 -32.101 1.00 33.72 521 VAL A C 1
ATOM 4100 O O . VAL A 1 521 ? -10.494 25.244 -31.542 1.00 33.72 521 VAL A O 1
ATOM 4103 N N . GLU A 1 522 ? -10.072 26.375 -33.429 1.00 36.28 522 GLU A N 1
ATOM 4104 C CA . GLU A 1 522 ? -10.536 25.382 -34.425 1.00 36.28 522 GLU A CA 1
ATOM 4105 C C . GLU A 1 522 ? -9.357 24.660 -35.136 1.00 36.28 522 GLU A C 1
ATOM 4107 O O . GLU A 1 522 ? -8.239 25.175 -35.073 1.00 36.28 522 GLU A O 1
ATOM 4112 N N . PRO A 1 523 ? -9.570 23.596 -35.957 1.00 45.53 523 PRO A N 1
ATOM 4113 C CA . PRO A 1 523 ? -10.665 22.621 -35.942 1.00 45.53 523 PRO A CA 1
ATOM 4114 C C . PRO A 1 523 ? -10.230 21.146 -36.152 1.00 45.53 523 PRO A C 1
ATOM 4116 O O . PRO A 1 523 ? -9.112 20.795 -36.522 1.00 45.53 523 PRO A O 1
ATOM 4119 N N . TRP A 1 524 ? -11.225 20.285 -35.960 1.00 26.06 524 TRP A N 1
ATOM 4120 C CA . TRP A 1 524 ? -11.262 18.839 -36.129 1.00 26.06 524 TRP A CA 1
ATOM 4121 C C . TRP A 1 524 ? -11.018 18.348 -37.569 1.00 26.06 524 TRP A C 1
ATOM 4123 O O . TRP A 1 524 ? -11.590 18.873 -38.524 1.00 26.06 524 TRP A O 1
ATOM 4133 N N . ARG A 1 525 ? -10.314 17.215 -37.702 1.00 28.94 525 ARG A N 1
ATOM 4134 C CA . ARG A 1 525 ? -10.526 16.233 -38.778 1.00 28.94 525 ARG A CA 1
ATOM 4135 C C . ARG A 1 525 ? -10.630 14.826 -38.181 1.00 28.94 525 ARG A C 1
ATOM 4137 O O . ARG A 1 525 ? -9.784 14.427 -37.392 1.00 28.94 525 ARG A O 1
ATOM 4144 N N . ASN A 1 526 ? -11.638 14.097 -38.662 1.00 27.84 526 ASN A N 1
ATOM 4145 C CA . ASN A 1 526 ? -11.818 12.639 -38.635 1.00 27.84 526 ASN A CA 1
ATOM 4146 C C . ASN A 1 526 ? -12.476 12.003 -37.398 1.00 27.84 526 ASN A C 1
ATOM 4148 O O . ASN A 1 526 ? -11.818 11.311 -36.635 1.00 27.84 526 ASN A O 1
ATOM 4152 N N . ILE A 1 527 ? -13.812 12.087 -37.318 1.00 28.34 527 ILE A N 1
ATOM 4153 C CA . ILE A 1 527 ? -14.649 10.929 -36.948 1.00 28.34 527 ILE A CA 1
ATOM 4154 C C . ILE A 1 527 ? -15.875 10.916 -37.869 1.00 28.34 527 ILE A C 1
ATOM 4156 O O . ILE A 1 527 ? -16.880 11.571 -37.611 1.00 28.34 527 ILE A O 1
ATOM 4160 N N . ALA A 1 528 ? -15.773 10.169 -38.962 1.00 28.52 528 ALA A N 1
ATOM 4161 C CA . ALA A 1 528 ? -16.908 9.597 -39.670 1.00 28.52 528 ALA A CA 1
ATOM 4162 C C . ALA A 1 528 ? -16.384 8.389 -40.448 1.00 28.52 528 ALA A C 1
ATOM 4164 O O . ALA A 1 528 ? -15.527 8.557 -41.309 1.00 28.52 528 ALA A O 1
ATOM 4165 N N . VAL A 1 529 ? -16.872 7.203 -40.078 1.00 28.64 529 VAL A N 1
ATOM 4166 C CA . VAL A 1 529 ? -17.032 5.953 -40.848 1.00 28.64 529 VAL A CA 1
ATOM 4167 C C . VAL A 1 529 ? -16.835 4.787 -39.879 1.00 28.64 529 VAL A C 1
ATOM 4169 O O . VAL A 1 529 ? -15.732 4.557 -39.395 1.00 28.64 529 VAL A O 1
ATOM 4172 N N . SER A 1 530 ? -17.942 4.091 -39.599 1.00 25.58 530 SER A N 1
ATOM 4173 C CA . SER A 1 530 ? -18.046 2.641 -39.354 1.00 25.58 530 SER A CA 1
ATOM 4174 C C . SER A 1 530 ? -19.211 2.325 -38.403 1.00 25.58 530 SER A C 1
ATOM 4176 O O . SER A 1 530 ? -19.023 1.863 -37.279 1.00 25.58 530 SER A O 1
ATOM 4178 N N . GLN A 1 531 ? -20.432 2.563 -38.881 1.00 30.94 531 GLN A N 1
ATOM 4179 C CA . GLN A 1 531 ? -21.548 1.652 -38.632 1.00 30.94 531 GLN A CA 1
ATOM 4180 C C . GLN A 1 531 ? -21.937 1.068 -39.992 1.00 30.94 531 GLN A C 1
ATOM 4182 O O . GLN A 1 531 ? -22.512 1.772 -40.821 1.00 30.94 531 GLN A O 1
ATOM 4187 N N . ALA A 1 532 ? -21.537 -0.180 -40.211 1.00 33.94 532 ALA A N 1
ATOM 4188 C CA . ALA A 1 532 ? -22.110 -1.157 -41.129 1.00 33.94 532 ALA A CA 1
ATOM 4189 C C . ALA A 1 532 ? -21.710 -2.534 -40.592 1.00 33.94 532 ALA A C 1
ATOM 4191 O O . ALA A 1 532 ? -20.501 -2.694 -40.300 1.00 33.94 532 ALA A O 1
#